Protein AF-0000000080622076 (afdb_homodimer)

InterPro domains:
  IPR003680 Flavodoxin-like fold [PF02525] (19-208)
  IPR023048 NADH:quinone oxidoreductase, FMN-dependent [MF_01216] (2-213)
  IPR029039 Flavoprotein-like superfamily [G3DSA:3.40.50.360] (1-215)
  IPR029039 Flavoprotein-like superfamily [SSF52218] (15-214)
  IPR050104 FMN-dependent NADH:quinone oxidoreductase, azoreductase type 1 [PTHR43741] (3-209)

Solvent-accessible surface area (backbone atoms only — not comparable to full-atom values): 22594 Å² total; per-residue (Å²): 128,56,29,35,32,38,34,39,46,42,55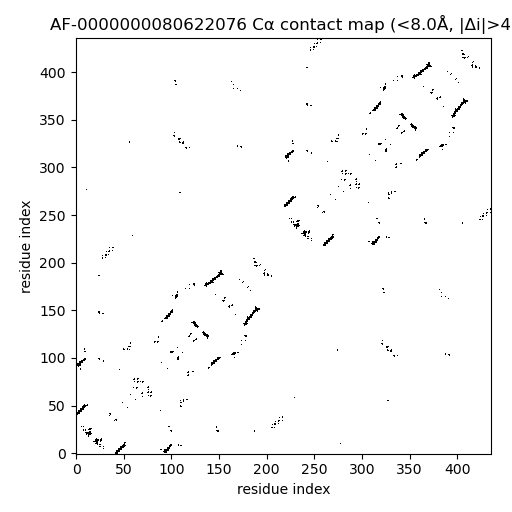,43,85,37,34,38,94,79,32,91,81,20,20,60,14,50,36,49,47,50,48,41,53,53,54,39,40,73,75,42,72,74,50,46,75,50,79,46,53,37,34,85,55,52,58,71,71,80,44,52,67,43,54,34,23,76,74,70,65,39,97,37,68,65,59,24,48,60,62,40,41,65,33,51,51,54,42,50,51,57,68,64,29,44,33,38,39,36,16,38,40,51,48,83,49,17,55,41,28,45,56,45,21,49,52,63,47,44,69,33,81,78,70,22,22,40,81,42,80,90,42,92,66,32,69,42,38,59,44,63,59,82,27,35,37,38,41,28,29,25,31,47,54,65,54,51,90,43,95,79,27,93,54,75,59,39,24,67,61,47,53,52,50,48,45,37,54,29,18,41,74,41,77,48,78,47,59,30,35,23,59,74,72,35,66,69,62,19,53,50,26,46,53,51,34,50,53,51,42,54,52,47,46,55,60,75,75,106,126,57,28,34,32,37,35,38,46,40,55,43,85,38,33,37,92,80,32,91,80,20,19,62,14,49,34,48,48,49,48,43,53,53,54,40,40,72,74,43,68,76,49,44,75,46,80,44,54,38,32,84,55,52,58,70,71,80,42,52,67,42,53,35,26,76,74,70,65,40,98,37,70,65,59,24,48,60,63,39,41,66,33,51,50,55,43,50,49,57,70,63,27,43,33,38,41,37,14,38,42,49,46,83,48,19,54,40,29,45,56,44,22,48,52,62,47,44,71,33,82,76,71,21,21,39,80,41,84,90,42,94,66,31,67,42,38,58,43,61,58,81,27,36,38,37,40,29,28,25,32,47,54,64,56,51,89,43,95,78,27,92,54,74,59,40,26,69,62,45,51,52,52,49,44,37,53,28,18,42,72,41,76,48,77,47,56,29,36,23,57,74,72,35,67,67,61,18,52,49,29,45,52,51,33,49,52,52,41,52,52,48,45,54,61,77,75,104

Sequence (436 aa):
MANILKIDTSLRTGISGTHPHGSLSRRLTELFIDQWNEIDSSVQVKHRDLGRNPPPYIDEEWIISEFGYAESEEKAQQRLQLSNEFIEELHWADIIVLGVPMYNFGTPAHLKAYIDHIVRMNKTYSFDLSKEQPYSGLLDHQKTMIILSARGGHDFDSADAPFPNHAEPAIKTAFNFIGIEKFHEIAIEYQEFGGELLAQSIQAAEQKTIALVQDLQHMANILKIDTSLRTGISGTHPHGSLSRRLTELFIDQWNEIDSSVQVKHRDLGRNPPPYIDEEWIISEFGYAESEEKAQQRLQLSNEFIEELHWADIIVLGVPMYNFGTPAHLKAYIDHIVRMNKTYSFDLSKEQPYSGLLDHQKTMIILSARGGHDFDSADAPFPNHAEPAIKTAFNFIGIEKFHEIAIEYQEFGGELLAQSIQAAEQKTIALVQDLQH

pLDDT: mean 94.96, std 4.87, range [77.88, 98.94]

Secondary structure (DSSP, 8-state):
--EEEEEE--S--SBBTTBTT-BHHHHHHHHHHHHHHHH-TT-EEEEEETTTSPPPPP-HHHHHHHTT-SS-HHHHHHHHHHHHHHHHHHHH-SEEEEEEE-BTTB--HHHHHHHHHH--BTTTEEE-TTSSS-EEE-S-TT-EEEEEEE-SSS-TTSTT-SS--BSHHHHHHHHHHTT--EEEEEEE--TTT-HHHHHHHHHHHHHHHHHHHHHHH-/--EEEEEE--S--SBBTTBTT-BHHHHHHHHHHHHHHHH-TT-EEEEEETTTSPPPPP-HHHHHHHTT-SS-HHHHHHHHHHHHHHHHHHHH-SEEEEEEE-BTTB--HHHHHHHHHH--BTTTEEE-TTSSS-EEE-S-TT-EEEEEEE-SSS-TTSTT-SS--BSHHHHHHHHHHTT--EEEEEEE--TTT-HHHHHHHHHHHHHHHHHHHHHHH-

Nearest PDB structures (foldseek):
  3r6w-assembly1_A-2  TM=9.318E-01  e=6.060E-23  Pseudomonas aeruginosa
  3lt5-assembly1_A-2  TM=9.277E-01  e=1.664E-22  Pseudomonas aeruginosa PAO1
  3keg-assembly1_B  TM=9.186E-01  e=1.423E-21  Pseudomonas aeruginosa PAO1
  8h4j-assembly4_F  TM=9.007E-01  e=1.303E-16  Klebsiella pneumoniae 30684/NJST258_2
  5jro-assembly1_A  TM=8.550E-01  e=1.846E-15  Yersinia pestis CO92

Structure (mmCIF, N/CA/C/O backbone):
data_AF-0000000080622076-model_v1
#
loop_
_entity.id
_entity.type
_entity.pdbx_description
1 polymer 'FMN-dependent NADH-azoreductase'
#
loop_
_atom_site.group_PDB
_atom_site.id
_atom_site.type_symbol
_atom_site.label_atom_id
_atom_site.label_alt_id
_atom_site.label_comp_id
_atom_site.label_asym_id
_atom_site.label_entity_id
_atom_site.label_seq_id
_atom_site.pdbx_PDB_ins_code
_atom_site.Cartn_x
_atom_site.Cartn_y
_atom_site.Cartn_z
_atom_site.occupancy
_atom_site.B_iso_or_equiv
_atom_site.auth_seq_id
_atom_site.auth_comp_id
_atom_site.auth_asym_id
_atom_site.auth_atom_id
_atom_site.pdbx_PDB_model_num
ATOM 1 N N . MET A 1 1 ? 0.173 -32.625 -15.953 1 84.56 1 MET A N 1
ATOM 2 C CA . MET A 1 1 ? -0.424 -32.406 -14.633 1 84.56 1 MET A CA 1
ATOM 3 C C . MET A 1 1 ? -0.222 -30.969 -14.18 1 84.56 1 MET A C 1
ATOM 5 O O . MET A 1 1 ? 0.881 -30.422 -14.281 1 84.56 1 MET A O 1
ATOM 9 N N . ALA A 1 2 ? -1.306 -30.344 -13.75 1 92.25 2 ALA A N 1
ATOM 10 C CA . ALA A 1 2 ? -1.218 -28.922 -13.398 1 92.25 2 ALA A CA 1
ATOM 11 C C . ALA A 1 2 ? -0.748 -28.75 -11.953 1 92.25 2 ALA A C 1
ATOM 13 O O . ALA A 1 2 ? -1.015 -29.594 -11.102 1 92.25 2 ALA A O 1
ATOM 14 N N . ASN A 1 3 ? 0.124 -27.828 -11.727 1 97.62 3 ASN A N 1
ATOM 15 C CA . ASN A 1 3 ? 0.533 -27.375 -10.406 1 97.62 3 ASN A CA 1
ATOM 16 C C . ASN A 1 3 ? -0.216 -26.109 -9.984 1 97.62 3 ASN A C 1
ATOM 18 O O . ASN A 1 3 ? -0.164 -25.094 -10.672 1 97.62 3 ASN A O 1
ATOM 22 N N . ILE A 1 4 ? -0.979 -26.219 -8.805 1 98.69 4 ILE A N 1
ATOM 23 C CA . ILE A 1 4 ? -1.766 -25.078 -8.328 1 98.69 4 ILE A CA 1
ATOM 24 C C . ILE A 1 4 ? -1.172 -24.547 -7.027 1 98.69 4 ILE A C 1
ATOM 26 O O . ILE A 1 4 ? -0.907 -25.312 -6.098 1 98.69 4 ILE A O 1
ATOM 30 N N . LEU A 1 5 ? -0.829 -23.312 -7.004 1 98.88 5 LEU A N 1
ATOM 31 C CA . LEU A 1 5 ? -0.515 -22.609 -5.77 1 98.88 5 LEU A CA 1
ATOM 32 C C . LEU A 1 5 ? -1.733 -21.844 -5.25 1 98.88 5 LEU A C 1
ATOM 34 O O . LEU A 1 5 ? -2.209 -20.922 -5.898 1 98.88 5 LEU A O 1
ATOM 38 N N . LYS A 1 6 ? -2.344 -22.375 -4.141 1 98.88 6 LYS A N 1
ATOM 39 C CA . LYS A 1 6 ? -3.445 -21.703 -3.457 1 98.88 6 LYS A CA 1
ATOM 40 C C . LYS A 1 6 ? -2.926 -20.75 -2.377 1 98.88 6 LYS A C 1
ATOM 42 O O . LYS A 1 6 ? -2.201 -21.172 -1.473 1 98.88 6 LYS A O 1
ATOM 47 N N . ILE A 1 7 ? -3.26 -19.453 -2.48 1 98.88 7 ILE A N 1
ATOM 48 C CA . ILE A 1 7 ? -2.848 -18.438 -1.511 1 98.88 7 ILE A CA 1
ATOM 49 C C . ILE A 1 7 ? -4.078 -17.828 -0.844 1 98.88 7 ILE A C 1
ATOM 51 O O . ILE A 1 7 ? -4.91 -17.203 -1.51 1 98.88 7 ILE A O 1
ATOM 55 N N . ASP A 1 8 ? -4.203 -18.016 0.478 1 98.62 8 ASP A N 1
ATOM 56 C CA . ASP A 1 8 ? -5.277 -17.406 1.254 1 98.62 8 ASP A CA 1
ATOM 57 C C . ASP A 1 8 ? -4.762 -16.219 2.062 1 98.62 8 ASP A C 1
ATOM 59 O O . ASP A 1 8 ? -3.678 -16.281 2.65 1 98.62 8 ASP A O 1
ATOM 63 N N . THR A 1 9 ? -5.602 -15.094 2.096 1 98.31 9 THR A N 1
ATOM 64 C CA . THR A 1 9 ? -5.105 -13.891 2.748 1 98.31 9 THR A CA 1
ATOM 65 C C . THR A 1 9 ? -6.121 -13.367 3.758 1 98.31 9 THR A C 1
ATOM 67 O O . THR A 1 9 ? -5.852 -12.398 4.473 1 98.31 9 THR A O 1
ATOM 70 N N . SER A 1 10 ? -7.273 -14.023 3.943 1 96.94 10 SER A N 1
ATOM 71 C CA . SER A 1 10 ? -8.273 -13.555 4.895 1 96.94 10 SER A CA 1
ATOM 72 C C . SER A 1 10 ? -7.797 -13.734 6.332 1 96.94 10 SER A C 1
ATOM 74 O O . SER A 1 10 ? -7.223 -14.766 6.676 1 96.94 10 SER A O 1
ATOM 76 N N . LEU A 1 11 ? -8.086 -12.758 7.203 1 94.44 11 LEU A N 1
ATOM 77 C CA . LEU A 1 11 ? -7.762 -12.828 8.625 1 94.44 11 LEU A CA 1
ATOM 78 C C . LEU A 1 11 ? -8.742 -13.734 9.359 1 94.44 11 LEU A C 1
ATOM 80 O O . LEU A 1 11 ? -8.492 -14.141 10.5 1 94.44 11 LEU A O 1
ATOM 84 N N . ARG A 1 12 ? -9.898 -13.914 8.703 1 90.31 12 ARG A N 1
ATOM 85 C CA . ARG A 1 12 ? -10.812 -14.938 9.195 1 90.31 12 ARG A CA 1
ATOM 86 C C . ARG A 1 12 ? -10.352 -16.328 8.773 1 90.31 12 ARG A C 1
ATOM 88 O O . ARG A 1 12 ? -10.156 -16.594 7.586 1 90.31 12 ARG A O 1
ATOM 95 N N . THR A 1 13 ? -10.07 -17.25 9.672 1 86.06 13 THR A N 1
ATOM 96 C CA . THR A 1 13 ? -9.398 -18.5 9.383 1 86.06 13 THR A CA 1
ATOM 97 C C . THR A 1 13 ? -10.398 -19.578 8.969 1 86.06 13 THR A C 1
ATOM 99 O O . THR A 1 13 ? -10.039 -20.562 8.312 1 86.06 13 THR A O 1
ATOM 102 N N . GLY A 1 14 ? -11.656 -19.422 9.297 1 91.06 14 GLY A N 1
ATOM 103 C CA . GLY A 1 14 ? -12.664 -20.391 8.914 1 91.06 14 GLY A CA 1
ATOM 104 C C . GLY A 1 14 ? -13.211 -20.156 7.512 1 91.06 14 GLY A C 1
ATOM 105 O O . GLY A 1 14 ? -12.836 -19.188 6.844 1 91.06 14 GLY A O 1
ATOM 106 N N . ILE A 1 15 ? -13.945 -21.109 7.062 1 96.06 15 ILE A N 1
ATOM 107 C CA . ILE A 1 15 ? -14.586 -21.047 5.758 1 96.06 15 ILE A CA 1
ATOM 108 C C . ILE A 1 15 ? -16.078 -20.719 5.926 1 96.06 15 ILE A C 1
ATOM 110 O O . ILE A 1 15 ? -16.781 -21.406 6.668 1 96.06 15 ILE A O 1
ATOM 114 N N . SER A 1 16 ? -16.531 -19.656 5.262 1 94.81 16 SER A N 1
ATOM 115 C CA . SER A 1 16 ? -17.953 -19.297 5.301 1 94.81 16 SER A CA 1
ATOM 116 C C . SER A 1 16 ? -18.828 -20.484 4.879 1 94.81 16 SER A C 1
ATOM 118 O O . SER A 1 16 ? -18.516 -21.188 3.916 1 94.81 16 SER A O 1
ATOM 120 N N . GLY A 1 17 ? -19.906 -20.656 5.559 1 91.12 17 GLY A N 1
ATOM 121 C CA . GLY A 1 17 ? -20.797 -21.766 5.305 1 91.12 17 GLY A CA 1
ATOM 122 C C . GLY A 1 17 ? -20.469 -23 6.129 1 91.12 17 GLY A C 1
ATOM 123 O O . GLY A 1 17 ? -21.328 -23.859 6.348 1 91.12 17 GLY A O 1
ATOM 124 N N . THR A 1 18 ? -19.25 -23.125 6.629 1 92.44 18 THR A N 1
ATOM 125 C CA . THR A 1 18 ? -18.844 -24.281 7.422 1 92.44 18 THR A CA 1
ATOM 126 C C . THR A 1 18 ? -18.438 -23.859 8.836 1 92.44 18 THR A C 1
ATOM 128 O O . THR A 1 18 ? -18.562 -24.641 9.781 1 92.44 18 THR A O 1
ATOM 131 N N . HIS A 1 19 ? -17.922 -22.641 9 1 89.94 19 HIS A N 1
ATOM 132 C CA . HIS A 1 19 ? -17.531 -22.078 10.281 1 89.94 19 HIS A CA 1
ATOM 133 C C . HIS A 1 19 ? -18.281 -20.781 10.57 1 89.94 19 HIS A C 1
ATOM 135 O O . HIS A 1 19 ? -18.531 -19.984 9.656 1 89.94 19 HIS A O 1
ATOM 141 N N . PRO A 1 20 ? -18.672 -20.594 11.82 1 84.69 20 PRO A N 1
ATOM 142 C CA . PRO A 1 20 ? -19.234 -19.281 12.164 1 84.69 20 PRO A CA 1
ATOM 143 C C . PRO A 1 20 ? -18.266 -18.125 11.859 1 84.69 20 PRO A C 1
ATOM 145 O O . PRO A 1 20 ? -17.078 -18.203 12.211 1 84.69 20 PRO A O 1
ATOM 148 N N . HIS A 1 21 ? -18.672 -17.188 11.094 1 84.19 21 HIS A N 1
ATOM 149 C CA . HIS A 1 21 ? -17.891 -16 10.742 1 84.19 21 HIS A CA 1
ATOM 150 C C . HIS A 1 21 ? -16.719 -16.359 9.852 1 84.19 21 HIS A C 1
ATOM 152 O O . HIS A 1 21 ? -15.664 -15.711 9.906 1 84.19 21 HIS A O 1
ATOM 158 N N . GLY A 1 22 ? -16.922 -17.469 9.172 1 92.12 22 GLY A N 1
ATOM 159 C CA . GLY A 1 22 ? -15.867 -17.891 8.258 1 92.12 22 GLY A CA 1
ATOM 160 C C . GLY A 1 22 ? -15.695 -16.953 7.078 1 92.12 22 GLY A C 1
ATOM 161 O O . GLY A 1 22 ? -16.562 -16.109 6.812 1 92.12 22 GLY A O 1
ATOM 162 N N . SER A 1 23 ? -14.586 -17.109 6.414 1 96.38 23 SER A N 1
ATOM 163 C CA . SER A 1 23 ? -14.164 -16.25 5.32 1 96.38 23 SER A CA 1
ATOM 164 C C . SER A 1 23 ? -14.867 -16.609 4.02 1 96.38 23 SER A C 1
ATOM 166 O O . SER A 1 23 ? -14.891 -17.781 3.631 1 96.38 23 SER A O 1
ATOM 168 N N . LEU A 1 24 ? -15.43 -15.57 3.34 1 98.31 24 LEU A N 1
ATOM 169 C CA . LEU A 1 24 ? -16.078 -15.742 2.047 1 98.31 24 LEU A CA 1
ATOM 170 C C . LEU A 1 24 ? -15.055 -16 0.95 1 98.31 24 LEU A C 1
ATOM 172 O O . LEU A 1 24 ? -15.305 -16.781 0.032 1 98.31 24 LEU A O 1
ATOM 176 N N . SER A 1 25 ? -13.852 -15.367 1.017 1 98.56 25 SER A N 1
ATOM 177 C CA . SER A 1 25 ? -12.828 -15.625 0.008 1 98.56 25 SER A CA 1
ATOM 178 C C . SER A 1 25 ? -12.273 -17.031 0.132 1 98.56 25 SER A C 1
ATOM 180 O O . SER A 1 25 ? -12.016 -17.703 -0.875 1 98.56 25 SER A O 1
ATOM 182 N N . ARG A 1 26 ? -12.094 -17.562 1.335 1 98.38 26 ARG A N 1
ATOM 183 C CA . ARG A 1 26 ? -11.641 -18.938 1.54 1 98.38 26 ARG A CA 1
ATOM 184 C C . ARG A 1 26 ? -12.68 -19.938 1.027 1 98.38 26 ARG A C 1
ATOM 186 O O . ARG A 1 26 ? -12.328 -21.016 0.54 1 98.38 26 ARG A O 1
ATOM 193 N N . ARG A 1 27 ? -13.977 -19.562 1.152 1 98.56 27 ARG A N 1
ATOM 194 C CA . ARG A 1 27 ? -15.047 -20.391 0.599 1 98.56 27 ARG A CA 1
ATOM 195 C C . ARG A 1 27 ? -14.844 -20.625 -0.895 1 98.56 27 ARG A C 1
ATOM 197 O O . ARG A 1 27 ? -14.977 -21.75 -1.375 1 98.56 27 ARG A O 1
ATOM 204 N N . LEU A 1 28 ? -14.469 -19.562 -1.593 1 98.88 28 LEU A N 1
ATOM 205 C CA . LEU A 1 28 ? -14.305 -19.672 -3.039 1 98.88 28 LEU A CA 1
ATOM 206 C C . LEU A 1 28 ? -13.023 -20.422 -3.389 1 98.88 28 LEU A C 1
ATOM 208 O O . LEU A 1 28 ? -13.008 -21.219 -4.332 1 98.88 28 LEU A O 1
ATOM 212 N N . THR A 1 29 ? -11.875 -20.172 -2.648 1 98.81 29 THR A N 1
ATOM 213 C CA . THR A 1 29 ? -10.648 -20.891 -2.977 1 98.81 29 THR A CA 1
ATOM 214 C C . THR A 1 29 ? -10.789 -22.375 -2.697 1 98.81 29 THR A C 1
ATOM 216 O O . THR A 1 29 ? -10.289 -23.203 -3.463 1 98.81 29 THR A O 1
ATOM 219 N N . GLU A 1 30 ? -11.492 -22.719 -1.64 1 98.44 30 GLU A N 1
ATOM 220 C CA . GLU A 1 30 ? -11.75 -24.125 -1.351 1 98.44 30 GLU A CA 1
ATOM 221 C C . GLU A 1 30 ? -12.609 -24.766 -2.439 1 98.44 30 GLU A C 1
ATOM 223 O O . GLU A 1 30 ? -12.32 -25.875 -2.891 1 98.44 30 GLU A O 1
ATOM 228 N N . LEU A 1 31 ? -13.625 -24.062 -2.809 1 98.62 31 LEU A N 1
ATOM 229 C CA . LEU A 1 31 ? -14.5 -24.562 -3.867 1 98.62 31 LEU A CA 1
ATOM 230 C C . LEU A 1 31 ? -13.711 -24.797 -5.152 1 98.62 31 LEU A C 1
ATOM 232 O O . LEU A 1 31 ? -13.906 -25.797 -5.832 1 98.62 31 LEU A O 1
ATOM 236 N N . PHE A 1 32 ? -12.844 -23.828 -5.531 1 98.88 32 PHE A N 1
ATOM 237 C CA . PHE A 1 32 ? -12.023 -23.953 -6.734 1 98.88 32 PHE A CA 1
ATOM 238 C C . PHE A 1 32 ? -11.203 -25.234 -6.703 1 98.88 32 PHE A C 1
ATOM 240 O O . PHE A 1 32 ? -11.211 -26 -7.672 1 98.88 32 PHE A O 1
ATOM 247 N N . ILE A 1 33 ? -10.477 -25.469 -5.602 1 98.5 33 ILE A N 1
ATOM 248 C CA . ILE A 1 33 ? -9.609 -26.641 -5.477 1 98.5 33 ILE A CA 1
ATOM 249 C C . ILE A 1 33 ? -10.461 -27.906 -5.504 1 98.5 33 ILE A C 1
ATOM 251 O O . ILE A 1 33 ? -10.117 -28.875 -6.195 1 98.5 33 ILE A O 1
ATOM 255 N N . ASP A 1 34 ? -11.57 -27.906 -4.746 1 97.94 34 ASP A N 1
ATOM 256 C CA . ASP A 1 34 ? -12.445 -29.078 -4.707 1 97.94 34 ASP A CA 1
ATOM 257 C C . ASP A 1 34 ? -12.969 -29.406 -6.098 1 97.94 34 ASP A C 1
ATOM 259 O O . ASP A 1 34 ? -12.953 -30.578 -6.512 1 97.94 34 ASP A O 1
ATOM 263 N N . GLN A 1 35 ? -13.445 -28.406 -6.773 1 97.75 35 GLN A N 1
ATOM 264 C CA . GLN A 1 35 ? -13.984 -28.609 -8.117 1 97.75 35 GLN A CA 1
ATOM 265 C C . GLN A 1 35 ? -12.898 -29.109 -9.07 1 97.75 35 GLN A C 1
ATOM 267 O O . GLN A 1 35 ? -13.148 -29.969 -9.906 1 97.75 35 GLN A O 1
ATOM 272 N N . TRP A 1 36 ? -11.695 -28.5 -8.984 1 97.81 36 TRP A N 1
ATOM 273 C CA . TRP A 1 36 ? -10.594 -28.953 -9.82 1 97.81 36 TRP A CA 1
ATOM 274 C C . TRP A 1 36 ? -10.312 -30.438 -9.586 1 97.81 36 TRP A C 1
ATOM 276 O O . TRP A 1 36 ? -10.156 -31.203 -10.531 1 97.81 36 TRP A O 1
ATOM 286 N N . ASN A 1 37 ? -10.219 -30.812 -8.32 1 96.25 37 ASN A N 1
ATOM 287 C CA . ASN A 1 37 ? -9.906 -32.188 -7.922 1 96.25 37 ASN A CA 1
ATOM 288 C C . ASN A 1 37 ? -10.961 -33.156 -8.422 1 96.25 37 ASN A C 1
ATOM 290 O O . ASN A 1 37 ? -10.648 -34.312 -8.711 1 96.25 37 ASN A O 1
ATOM 294 N N . GLU A 1 38 ? -12.125 -32.719 -8.5 1 95 38 GLU A N 1
ATOM 295 C CA . GLU A 1 38 ? -13.203 -33.562 -9 1 95 38 GLU A CA 1
ATOM 296 C C . GLU A 1 38 ? -12.977 -33.938 -10.461 1 95 38 GLU A C 1
ATOM 298 O O . GLU A 1 38 ? -13.352 -35.031 -10.898 1 95 38 GLU A O 1
ATOM 303 N N . ILE A 1 39 ? -12.375 -33.125 -11.148 1 91.69 39 ILE A N 1
ATOM 304 C CA . ILE A 1 39 ? -12.164 -33.312 -12.578 1 91.69 39 ILE A CA 1
ATOM 305 C C . ILE A 1 39 ? -10.797 -33.969 -12.812 1 91.69 39 ILE A C 1
ATOM 307 O O . ILE A 1 39 ? -10.664 -34.875 -13.617 1 91.69 39 ILE A O 1
ATOM 311 N N . ASP A 1 40 ? -9.812 -33.5 -12.148 1 93.94 40 ASP A N 1
ATOM 312 C CA . ASP A 1 40 ? -8.438 -34 -12.242 1 93.94 40 ASP A CA 1
ATOM 313 C C . ASP A 1 40 ? -7.832 -34.188 -10.852 1 93.94 40 ASP A C 1
ATOM 315 O O . ASP A 1 40 ? -7.281 -33.25 -10.273 1 93.94 40 ASP A O 1
ATOM 319 N N . SER A 1 41 ? -7.719 -35.344 -10.445 1 92.06 41 SER A N 1
ATOM 320 C CA . SER A 1 41 ? -7.258 -35.656 -9.094 1 92.06 41 SER A CA 1
ATOM 321 C C . SER A 1 41 ? -5.734 -35.719 -9.031 1 92.06 41 SER A C 1
ATOM 323 O O . SER A 1 41 ? -5.156 -35.844 -7.953 1 92.06 41 SER A O 1
ATOM 325 N N . SER A 1 42 ? -5.121 -35.625 -10.141 1 94.06 42 SER A N 1
ATOM 326 C CA . SER A 1 42 ? -3.666 -35.75 -10.148 1 94.06 42 SER A CA 1
ATOM 327 C C . SER A 1 42 ? -3.006 -34.375 -9.914 1 94.06 42 SER A C 1
ATOM 329 O O . SER A 1 42 ? -1.78 -34.312 -9.805 1 94.06 42 SER A O 1
ATOM 331 N N . VAL A 1 43 ? -3.82 -33.375 -9.773 1 94.81 43 VAL A N 1
ATOM 332 C CA . VAL A 1 43 ? -3.318 -32 -9.586 1 94.81 43 VAL A CA 1
ATOM 333 C C . VAL A 1 43 ? -2.498 -31.938 -8.297 1 94.81 43 VAL A C 1
ATOM 335 O O . VAL A 1 43 ? -2.846 -32.562 -7.297 1 94.81 43 VAL A O 1
ATOM 338 N N . GLN A 1 44 ? -1.329 -31.312 -8.344 1 97.25 44 GLN A N 1
ATOM 339 C CA . GLN A 1 44 ? -0.559 -30.969 -7.152 1 97.25 44 GLN A CA 1
ATOM 340 C C . GLN A 1 44 ? -0.896 -29.562 -6.656 1 97.25 44 GLN A C 1
ATOM 342 O O . GLN A 1 44 ? -0.888 -28.609 -7.434 1 97.25 44 GLN A O 1
ATOM 347 N N . VAL A 1 45 ? -1.254 -29.516 -5.336 1 98.25 45 VAL A N 1
ATOM 348 C CA . VAL A 1 45 ? -1.647 -28.234 -4.762 1 98.25 45 VAL A CA 1
ATOM 349 C C . VAL A 1 45 ? -0.709 -27.875 -3.615 1 98.25 45 VAL A C 1
ATOM 351 O O . VAL A 1 45 ? -0.499 -28.672 -2.701 1 98.25 45 VAL A O 1
ATOM 354 N N . LYS A 1 46 ? 0.01 -26.766 -3.703 1 98.56 46 LYS A N 1
ATOM 355 C CA . LYS A 1 46 ? 0.665 -26.109 -2.57 1 98.56 46 LYS A CA 1
ATOM 356 C C . LYS A 1 46 ? -0.212 -25.016 -1.983 1 98.56 46 LYS A C 1
ATOM 358 O O . LYS A 1 46 ? -0.858 -24.266 -2.723 1 98.56 46 LYS A O 1
ATOM 363 N N . HIS A 1 47 ? -0.282 -24.953 -0.649 1 98.38 47 HIS A N 1
ATOM 364 C CA . HIS A 1 47 ? -1.098 -23.969 0.038 1 98.38 47 HIS A CA 1
ATOM 365 C C . HIS A 1 47 ? -0.229 -23 0.834 1 98.38 47 HIS A C 1
ATOM 367 O O . HIS A 1 47 ? 0.609 -23.422 1.633 1 98.38 47 HIS A O 1
ATOM 373 N N . ARG A 1 48 ? -0.312 -21.734 0.536 1 98.5 48 ARG A N 1
ATOM 374 C CA . ARG A 1 48 ? 0.284 -20.641 1.287 1 98.5 48 ARG A CA 1
ATOM 375 C C . ARG A 1 48 ? -0.79 -19.797 1.969 1 98.5 48 ARG A C 1
ATOM 377 O O . ARG A 1 48 ? -1.604 -19.156 1.298 1 98.5 48 ARG A O 1
ATOM 384 N N . ASP A 1 49 ? -0.871 -19.844 3.35 1 98.19 49 ASP A N 1
ATOM 385 C CA . ASP A 1 49 ? -1.847 -19.062 4.102 1 98.19 49 ASP A CA 1
ATOM 386 C C . ASP A 1 49 ? -1.208 -17.812 4.691 1 98.19 49 ASP A C 1
ATOM 388 O O . ASP A 1 49 ? -0.663 -17.844 5.797 1 98.19 49 ASP A O 1
ATOM 392 N N . LEU A 1 50 ? -1.368 -16.656 4.02 1 98.19 50 LEU A N 1
ATOM 393 C CA . LEU A 1 50 ? -0.763 -15.398 4.453 1 98.19 50 LEU A CA 1
ATOM 394 C C . LEU A 1 50 ? -1.584 -14.758 5.566 1 98.19 50 LEU A C 1
ATOM 396 O O . LEU A 1 50 ? -1.084 -13.898 6.297 1 98.19 50 LEU A O 1
ATOM 400 N N . GLY A 1 51 ? -2.891 -15.055 5.664 1 96.5 51 GLY A N 1
ATOM 401 C CA . GLY A 1 51 ? -3.707 -14.547 6.754 1 96.5 51 GLY A CA 1
ATOM 402 C C . GLY A 1 51 ? -3.309 -15.102 8.109 1 96.5 51 GLY A C 1
ATOM 403 O O . GLY A 1 51 ? -3.242 -14.359 9.094 1 96.5 51 GLY A O 1
ATOM 404 N N . ARG A 1 52 ? -3.018 -16.359 8.156 1 95 52 ARG A N 1
ATOM 405 C CA . ARG A 1 52 ? -2.65 -17.047 9.391 1 95 52 ARG A CA 1
ATOM 406 C C . ARG A 1 52 ? -1.169 -16.859 9.703 1 95 52 ARG A C 1
ATOM 408 O O . ARG A 1 52 ? -0.77 -16.844 10.867 1 95 52 ARG A O 1
ATOM 415 N N . ASN A 1 53 ? -0.36 -16.828 8.68 1 96.94 53 ASN A N 1
ATOM 416 C CA . ASN A 1 53 ? 1.084 -16.656 8.789 1 96.94 53 ASN A CA 1
ATOM 417 C C . ASN A 1 53 ? 1.584 -15.5 7.938 1 96.94 53 ASN A C 1
ATOM 419 O O . ASN A 1 53 ? 2.219 -15.719 6.902 1 96.94 53 ASN A O 1
ATOM 423 N N . PRO A 1 54 ? 1.327 -14.281 8.367 1 97.88 54 PRO A N 1
ATOM 424 C CA . PRO A 1 54 ? 1.736 -13.125 7.57 1 97.88 54 PRO A CA 1
ATOM 425 C C . PRO A 1 54 ? 3.254 -12.992 7.465 1 97.88 54 PRO A C 1
ATOM 427 O O . PRO A 1 54 ? 3.973 -13.281 8.422 1 97.88 54 PRO A O 1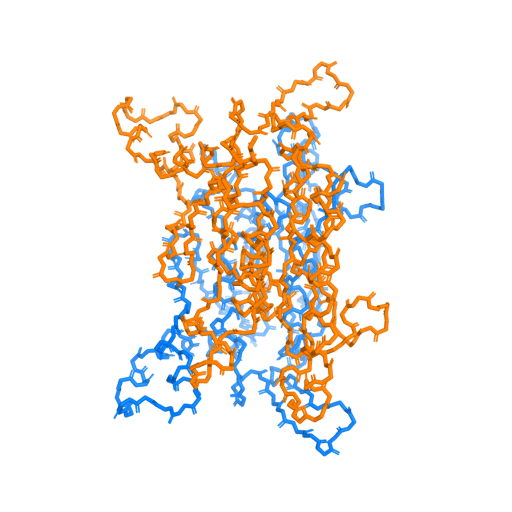
ATOM 430 N N . PRO A 1 55 ? 3.76 -12.688 6.266 1 98.25 55 PRO A N 1
ATOM 431 C CA . PRO A 1 55 ? 5.199 -12.43 6.156 1 98.25 55 PRO A CA 1
ATOM 432 C C . PRO A 1 55 ? 5.621 -11.148 6.879 1 98.25 55 PRO A C 1
ATOM 434 O O . PRO A 1 55 ? 4.801 -10.25 7.078 1 98.25 55 PRO A O 1
ATOM 437 N N . PRO A 1 56 ? 6.922 -11.133 7.328 1 97.06 56 PRO A N 1
ATOM 438 C CA . PRO A 1 56 ? 7.41 -9.852 7.848 1 97.06 56 PRO A CA 1
ATOM 439 C C . PRO A 1 56 ? 7.457 -8.758 6.781 1 97.06 56 PRO A C 1
ATOM 441 O O . PRO A 1 56 ? 7.547 -9.062 5.59 1 97.06 56 PRO A O 1
ATOM 444 N N . TYR A 1 57 ? 7.293 -7.523 7.188 1 97.5 57 TYR A N 1
ATOM 445 C CA . TYR A 1 57 ? 7.605 -6.434 6.27 1 97.5 57 TYR A CA 1
ATOM 446 C C . TYR A 1 57 ? 9.031 -6.555 5.746 1 97.5 57 TYR A C 1
ATOM 448 O O . TYR A 1 57 ? 9.922 -7.02 6.461 1 97.5 57 TYR A O 1
ATOM 456 N N . ILE A 1 58 ? 9.227 -6.16 4.492 1 94.69 58 ILE A N 1
ATOM 457 C CA . ILE A 1 58 ? 10.609 -5.898 4.117 1 94.69 58 ILE A CA 1
ATOM 458 C C . ILE A 1 58 ? 11.141 -4.703 4.906 1 94.69 58 ILE A C 1
ATOM 460 O O . ILE A 1 58 ? 10.359 -3.873 5.383 1 94.69 58 ILE A O 1
ATOM 464 N N . ASP A 1 59 ? 12.422 -4.672 5.16 1 91.69 59 ASP A N 1
ATOM 465 C CA . ASP A 1 59 ? 13.062 -3.574 5.875 1 91.69 59 ASP A CA 1
ATOM 466 C C . ASP A 1 59 ? 14.391 -3.195 5.223 1 91.69 59 ASP A C 1
ATOM 468 O O . ASP A 1 59 ? 14.719 -3.693 4.145 1 91.69 59 ASP A O 1
ATOM 472 N N . GLU A 1 60 ? 15.008 -2.225 5.797 1 86.44 60 GLU A N 1
ATOM 473 C CA . GLU A 1 60 ? 16.234 -1.718 5.207 1 86.44 60 GLU A CA 1
ATOM 474 C C . GLU A 1 60 ? 17.25 -2.838 5.004 1 86.44 60 GLU A C 1
ATOM 476 O O . GLU A 1 60 ? 17.922 -2.895 3.973 1 86.44 60 GLU A O 1
ATOM 481 N N . GLU A 1 61 ? 17.406 -3.766 5.93 1 86.25 61 GLU A N 1
ATOM 482 C CA . GLU A 1 61 ? 18.344 -4.883 5.82 1 86.25 61 GLU A CA 1
ATOM 483 C C . GLU A 1 61 ? 17.969 -5.812 4.672 1 86.25 61 GLU A C 1
ATOM 485 O O . GLU A 1 61 ? 18.844 -6.379 4.008 1 86.25 61 GLU A O 1
ATOM 490 N N . TRP A 1 62 ? 16.656 -6.023 4.555 1 91.19 62 TRP A N 1
ATOM 491 C CA . TRP A 1 62 ? 16.172 -6.801 3.422 1 91.19 62 TRP A CA 1
ATOM 492 C C . TRP A 1 62 ? 16.578 -6.164 2.1 1 91.19 62 TRP A C 1
ATOM 494 O O . TRP A 1 62 ? 17.078 -6.852 1.203 1 91.19 62 TRP A O 1
ATOM 504 N N . ILE A 1 63 ? 16.438 -4.859 1.932 1 85.69 63 ILE A N 1
ATOM 505 C CA . ILE A 1 63 ? 16.781 -4.121 0.716 1 85.69 63 ILE A CA 1
ATOM 506 C C . ILE A 1 63 ? 18.281 -4.207 0.457 1 85.69 63 ILE A C 1
ATOM 508 O O . ILE A 1 63 ? 18.703 -4.477 -0.667 1 85.69 63 ILE A O 1
ATOM 512 N N . ILE A 1 64 ? 19.047 -4.066 1.526 1 83.75 64 ILE A N 1
ATOM 513 C CA . ILE A 1 64 ? 20.5 -4.152 1.43 1 83.75 64 ILE A CA 1
ATOM 514 C C . ILE A 1 64 ? 20.906 -5.543 0.938 1 83.75 64 ILE A C 1
ATOM 516 O O . ILE A 1 64 ? 21.797 -5.676 0.101 1 83.75 64 ILE A O 1
ATOM 520 N N . SER A 1 65 ? 20.266 -6.535 1.449 1 85.94 65 SER A N 1
ATOM 521 C CA . SER A 1 65 ? 20.547 -7.91 1.06 1 85.94 65 SER A CA 1
ATOM 522 C C . SER A 1 65 ? 20.172 -8.164 -0.395 1 85.94 65 SER A C 1
ATOM 524 O O . SER A 1 65 ? 20.906 -8.82 -1.132 1 85.94 65 SER A O 1
ATOM 526 N N . GLU A 1 66 ? 19.078 -7.719 -0.808 1 86.5 66 GLU A N 1
ATOM 527 C CA . GLU A 1 66 ? 18.578 -7.91 -2.166 1 86.5 66 GLU A CA 1
ATOM 528 C C . GLU A 1 66 ? 19.516 -7.273 -3.193 1 86.5 66 GLU A C 1
ATOM 530 O O . GLU A 1 66 ? 19.688 -7.805 -4.293 1 86.5 66 GLU A O 1
ATOM 535 N N . PHE A 1 67 ? 20.156 -6.156 -2.832 1 80.25 67 PHE A N 1
ATOM 536 C CA . PHE A 1 67 ? 20.984 -5.426 -3.793 1 80.25 67 PHE A CA 1
ATOM 537 C C . PHE A 1 67 ? 22.453 -5.777 -3.633 1 80.25 67 PHE A C 1
ATOM 539 O O . PHE A 1 67 ? 23.312 -5.156 -4.25 1 80.25 67 PHE A O 1
ATOM 546 N N . GLY A 1 68 ? 22.719 -6.793 -2.764 1 77.88 68 GLY A N 1
ATOM 547 C CA . GLY A 1 68 ? 24.047 -7.371 -2.711 1 77.88 68 GLY A CA 1
ATOM 548 C C . GLY A 1 68 ? 24.984 -6.625 -1.785 1 77.88 68 GLY A C 1
ATOM 549 O O . GLY A 1 68 ? 26.219 -6.711 -1.93 1 77.88 68 GLY A O 1
ATOM 550 N N . TYR A 1 69 ? 24.453 -5.824 -0.809 1 78.69 69 TYR A N 1
ATOM 551 C CA . TYR A 1 69 ? 25.297 -5.012 0.061 1 78.69 69 TYR A CA 1
ATOM 552 C C . TYR A 1 69 ? 25.266 -5.543 1.49 1 78.69 69 TYR A C 1
ATOM 554 O O . TYR A 1 69 ? 25.625 -4.824 2.43 1 78.69 69 TYR A O 1
ATOM 562 N N . ALA A 1 70 ? 24.844 -6.805 1.671 1 84.44 70 ALA A N 1
ATOM 563 C CA . ALA A 1 70 ? 24.797 -7.398 3.004 1 84.44 70 ALA A CA 1
ATOM 564 C C . ALA A 1 70 ? 26.188 -7.648 3.555 1 84.44 70 ALA A C 1
ATOM 566 O O . ALA A 1 70 ? 27.156 -7.734 2.793 1 84.44 70 ALA A O 1
ATOM 567 N N . GLU A 1 71 ? 26.25 -7.668 4.844 1 84.69 71 GLU A N 1
ATOM 568 C CA . GLU A 1 71 ? 27.531 -7.879 5.531 1 84.69 71 GLU A CA 1
ATOM 569 C C . GLU A 1 71 ? 28.172 -9.195 5.098 1 84.69 71 GLU A C 1
ATOM 571 O O . GLU A 1 71 ? 29.406 -9.305 5.07 1 84.69 71 GLU A O 1
ATOM 576 N N . SER A 1 72 ? 27.391 -10.211 4.793 1 87.5 72 SER A N 1
ATOM 577 C CA . SER A 1 72 ? 27.859 -11.508 4.328 1 87.5 72 SER A CA 1
ATOM 578 C C . SER A 1 72 ? 26.797 -12.203 3.469 1 87.5 72 SER A C 1
ATOM 580 O O . SER A 1 72 ? 25.625 -11.859 3.529 1 87.5 72 SER A O 1
ATOM 582 N N . GLU A 1 73 ? 27.312 -13.062 2.805 1 86.88 73 GLU A N 1
ATOM 583 C CA . GLU A 1 73 ? 26.406 -13.867 1.98 1 86.88 73 GLU A CA 1
ATOM 584 C C . GLU A 1 73 ? 25.422 -14.641 2.84 1 86.88 73 GLU A C 1
ATOM 586 O O . GLU A 1 73 ? 24.25 -14.805 2.463 1 86.88 73 GLU A O 1
ATOM 591 N N . GLU A 1 74 ? 25.906 -15.094 3.852 1 89.25 74 GLU A N 1
ATOM 592 C CA . GLU A 1 74 ? 25.062 -15.867 4.758 1 89.25 74 GLU A CA 1
ATOM 593 C C . GLU A 1 74 ? 23.906 -15.023 5.293 1 89.25 74 GLU A C 1
ATOM 595 O O . GLU A 1 74 ? 22.766 -15.484 5.336 1 89.25 74 GLU A O 1
ATOM 600 N N . LYS A 1 75 ? 24.266 -13.836 5.723 1 88.31 75 LYS A N 1
ATOM 601 C CA . LYS A 1 75 ? 23.234 -12.938 6.227 1 88.31 75 LYS A CA 1
ATOM 602 C C . LYS A 1 75 ? 22.234 -12.578 5.133 1 88.31 75 LYS A C 1
ATOM 604 O O . LYS A 1 75 ? 21.031 -12.508 5.387 1 88.31 75 LYS A O 1
ATOM 609 N N . ALA A 1 76 ? 22.703 -12.344 3.896 1 90.06 76 ALA A N 1
ATOM 610 C CA . ALA A 1 76 ? 21.828 -12.047 2.768 1 90.06 76 ALA A CA 1
ATOM 611 C C . ALA A 1 76 ? 20.891 -13.203 2.482 1 90.06 76 ALA A C 1
ATOM 613 O O . ALA A 1 76 ? 19.688 -13 2.285 1 90.06 76 ALA A O 1
ATOM 614 N N . GLN A 1 77 ? 21.469 -14.422 2.521 1 90.06 77 GLN A N 1
ATOM 615 C CA . GLN A 1 77 ? 20.672 -15.609 2.254 1 90.06 77 GLN A CA 1
ATOM 616 C C . GLN A 1 77 ? 19.594 -15.797 3.314 1 90.06 77 GLN A C 1
ATOM 618 O O . GLN A 1 77 ? 18.469 -16.172 2.994 1 90.06 77 GLN A O 1
ATOM 623 N N . GLN A 1 78 ? 19.953 -15.547 4.434 1 91.62 78 GLN A N 1
ATOM 624 C CA . GLN A 1 78 ? 19 -15.68 5.527 1 91.62 78 GLN A CA 1
ATOM 625 C C . GLN A 1 78 ? 17.875 -14.664 5.391 1 91.62 78 GLN A C 1
ATOM 627 O O . GLN A 1 78 ? 16.703 -15.008 5.562 1 91.62 78 GLN A O 1
ATOM 632 N N . ARG A 1 79 ? 18.219 -13.461 5.086 1 91.25 79 ARG A N 1
ATOM 633 C CA . ARG A 1 79 ? 17.234 -12.391 4.969 1 91.25 79 ARG A CA 1
ATOM 634 C C . ARG A 1 79 ? 16.312 -12.625 3.777 1 91.25 79 ARG A C 1
ATOM 636 O O . ARG A 1 79 ? 15.141 -12.25 3.814 1 91.25 79 ARG A O 1
ATOM 643 N N . LEU A 1 80 ? 16.828 -13.258 2.756 1 94.56 80 LEU A N 1
ATOM 644 C CA . LEU A 1 80 ? 16.078 -13.391 1.511 1 94.56 80 LEU A CA 1
ATOM 645 C C . LEU A 1 80 ? 15.453 -14.773 1.4 1 94.56 80 LEU A C 1
ATOM 647 O O . LEU A 1 80 ? 14.789 -15.078 0.41 1 94.56 80 LEU A O 1
ATOM 651 N N . GLN A 1 81 ? 15.625 -15.648 2.441 1 96.69 81 GLN A N 1
ATOM 652 C CA . GLN A 1 81 ? 15.195 -17.031 2.387 1 96.69 81 GLN A CA 1
ATOM 653 C C . GLN A 1 81 ? 13.695 -17.141 2.111 1 96.69 81 GLN A C 1
ATOM 655 O O . GLN A 1 81 ? 13.266 -17.859 1.216 1 96.69 81 GLN A O 1
ATOM 660 N N . LEU A 1 82 ? 12.906 -16.391 2.926 1 97.44 82 LEU A N 1
ATOM 661 C CA . LEU A 1 82 ? 11.461 -16.438 2.762 1 97.44 82 LEU A CA 1
ATOM 662 C C . LEU A 1 82 ? 11.055 -15.906 1.389 1 97.44 82 LEU A C 1
ATOM 664 O O . LEU A 1 82 ? 10.172 -16.469 0.739 1 97.44 82 LEU A O 1
ATOM 668 N N . SER A 1 83 ? 11.672 -14.812 0.954 1 97.69 83 SER A N 1
ATOM 669 C CA . SER A 1 83 ? 11.445 -14.273 -0.383 1 97.69 83 SER A CA 1
ATOM 670 C C . SER A 1 83 ? 11.742 -15.312 -1.456 1 97.69 83 SER A C 1
ATOM 672 O O . SER A 1 83 ? 10.961 -15.5 -2.387 1 97.69 83 SER A O 1
ATOM 674 N N . ASN A 1 84 ? 12.891 -16.031 -1.369 1 97.69 84 ASN A N 1
ATOM 675 C CA . ASN A 1 84 ? 13.242 -17.094 -2.301 1 97.69 84 ASN A CA 1
ATOM 676 C C . ASN A 1 84 ? 12.195 -18.203 -2.305 1 97.69 84 ASN A C 1
ATOM 678 O O . ASN A 1 84 ? 11.844 -18.734 -3.363 1 97.69 84 ASN A O 1
ATOM 682 N N . GLU A 1 85 ? 11.75 -18.562 -1.115 1 98.5 85 GLU A N 1
ATOM 683 C CA . GLU A 1 85 ? 10.711 -19.578 -1.004 1 98.5 85 GLU A CA 1
ATOM 684 C C . GLU A 1 85 ? 9.438 -19.156 -1.74 1 98.5 85 GLU A C 1
ATOM 686 O O . GLU A 1 85 ? 8.859 -19.938 -2.484 1 98.5 85 GLU A O 1
ATOM 691 N N . PHE A 1 86 ? 8.953 -17.922 -1.494 1 98.81 86 PHE A N 1
ATOM 692 C CA . PHE A 1 86 ? 7.781 -17.391 -2.186 1 98.81 86 PHE A CA 1
ATOM 693 C C . PHE A 1 86 ? 7.965 -17.469 -3.697 1 98.81 86 PHE A C 1
ATOM 695 O O . PHE A 1 86 ? 7.07 -17.922 -4.414 1 98.81 86 PHE A O 1
ATOM 702 N N . ILE A 1 87 ? 9.117 -17.047 -4.195 1 98.56 87 ILE A N 1
ATOM 703 C CA . ILE A 1 87 ? 9.398 -16.969 -5.625 1 98.56 87 ILE A CA 1
ATOM 704 C C . ILE A 1 87 ? 9.461 -18.375 -6.219 1 98.56 87 ILE A C 1
ATOM 706 O O . ILE A 1 87 ? 8.969 -18.609 -7.324 1 98.56 87 ILE A O 1
ATOM 710 N N . GLU A 1 88 ? 10.039 -19.312 -5.531 1 98.44 88 GLU A N 1
ATOM 711 C CA . GLU A 1 88 ? 10.078 -20.703 -5.977 1 98.44 88 GLU A CA 1
ATOM 712 C C . GLU A 1 88 ? 8.672 -21.281 -6.129 1 98.44 88 GLU A C 1
ATOM 714 O O . GLU A 1 88 ? 8.391 -22 -7.086 1 98.44 88 GLU A O 1
ATOM 719 N N . GLU A 1 89 ? 7.762 -20.969 -5.141 1 98.81 89 GLU A N 1
ATOM 720 C CA . GLU A 1 89 ? 6.367 -21.406 -5.238 1 98.81 89 GLU A CA 1
ATOM 721 C C . GLU A 1 89 ? 5.707 -20.844 -6.496 1 98.81 89 GLU A C 1
ATOM 723 O O . GLU A 1 89 ? 4.957 -21.547 -7.176 1 98.81 89 GLU A O 1
ATOM 728 N N . LEU A 1 90 ? 5.992 -19.578 -6.809 1 98.75 90 LEU A N 1
ATOM 729 C CA . LEU A 1 90 ? 5.418 -18.938 -7.988 1 98.75 90 LEU A CA 1
ATOM 730 C C . LEU A 1 90 ? 5.941 -19.594 -9.266 1 98.75 90 LEU A C 1
ATOM 732 O O . LEU A 1 90 ? 5.176 -19.844 -10.195 1 98.75 90 LEU A O 1
ATOM 736 N N . HIS A 1 91 ? 7.227 -19.891 -9.312 1 98.06 91 HIS A N 1
ATOM 737 C CA . HIS A 1 91 ? 7.797 -20.547 -10.484 1 98.06 91 HIS A CA 1
ATOM 738 C C . HIS A 1 91 ? 7.242 -21.953 -10.648 1 98.06 91 HIS A C 1
ATOM 740 O O . HIS A 1 91 ? 7.027 -22.406 -11.773 1 98.06 91 HIS A O 1
ATOM 746 N N . TRP A 1 92 ? 6.988 -22.609 -9.578 1 98.19 92 TRP A N 1
ATOM 747 C CA . TRP A 1 92 ? 6.488 -23.969 -9.57 1 98.19 92 TRP A CA 1
ATOM 748 C C . TRP A 1 92 ? 5.07 -24.047 -10.117 1 98.19 92 TRP A C 1
ATOM 750 O O . TRP A 1 92 ? 4.719 -24.984 -10.828 1 98.19 92 TRP A O 1
ATOM 760 N N . ALA A 1 93 ? 4.25 -23.109 -9.906 1 98.62 93 ALA A N 1
ATOM 761 C CA . ALA A 1 93 ? 2.814 -23.156 -10.156 1 98.62 93 ALA A CA 1
ATOM 762 C C . ALA A 1 93 ? 2.506 -22.875 -11.625 1 98.62 93 ALA A C 1
ATOM 764 O O . ALA A 1 93 ? 3.139 -22.031 -12.258 1 98.62 93 ALA A O 1
ATOM 765 N N . ASP A 1 94 ? 1.547 -23.578 -12.172 1 98.25 94 ASP A N 1
ATOM 766 C CA . ASP A 1 94 ? 0.922 -23.266 -13.453 1 98.25 94 ASP A CA 1
ATOM 767 C C . ASP A 1 94 ? -0.274 -22.328 -13.273 1 98.25 94 ASP A C 1
ATOM 769 O O . ASP A 1 94 ? -0.548 -21.484 -14.133 1 98.25 94 ASP A O 1
ATOM 773 N N . ILE A 1 95 ? -0.992 -22.562 -12.172 1 98.56 95 ILE A N 1
ATOM 774 C CA . ILE A 1 95 ? -2.16 -21.781 -11.797 1 98.56 95 ILE A CA 1
ATOM 775 C C . ILE A 1 95 ? -1.981 -21.234 -10.383 1 98.56 95 ILE A C 1
ATOM 777 O O . ILE A 1 95 ? -1.579 -21.969 -9.469 1 98.56 95 ILE A O 1
ATOM 781 N N . ILE A 1 96 ? -2.156 -19.953 -10.219 1 98.94 96 ILE A N 1
ATOM 782 C CA . ILE A 1 96 ? -2.148 -19.297 -8.914 1 98.94 96 ILE A CA 1
ATOM 783 C C . ILE A 1 96 ? -3.57 -18.906 -8.531 1 98.94 96 ILE A C 1
ATOM 785 O O . ILE A 1 96 ? -4.223 -18.125 -9.234 1 98.94 96 ILE A O 1
ATOM 789 N N . VAL A 1 97 ? -4.18 -19.516 -7.441 1 98.94 97 VAL A N 1
ATOM 790 C CA . VAL A 1 97 ? -5.496 -19.203 -6.895 1 98.94 97 VAL A CA 1
ATOM 791 C C . VAL A 1 97 ? -5.34 -18.328 -5.648 1 98.94 97 VAL A C 1
ATOM 793 O O . VAL A 1 97 ? -4.895 -18.797 -4.602 1 98.94 97 VAL A O 1
ATOM 796 N N . LEU A 1 98 ? -5.719 -17.078 -5.777 1 98.94 98 LEU A N 1
ATOM 797 C CA . LEU A 1 98 ? -5.535 -16.094 -4.719 1 98.94 98 LEU A CA 1
ATOM 798 C C . LEU A 1 98 ? -6.879 -15.672 -4.125 1 98.94 98 LEU A C 1
ATOM 800 O O . LEU A 1 98 ? -7.691 -15.039 -4.797 1 98.94 98 LEU A O 1
ATOM 804 N N . GLY A 1 99 ? -7.18 -16.141 -2.83 1 98.81 99 GLY A N 1
ATOM 805 C CA . GLY A 1 99 ? -8.312 -15.633 -2.07 1 98.81 99 GLY A CA 1
ATOM 806 C C . GLY A 1 99 ? -8.008 -14.328 -1.354 1 98.81 99 GLY A C 1
ATOM 807 O O . GLY A 1 99 ? -7.125 -14.273 -0.498 1 98.81 99 GLY A O 1
ATOM 808 N N . VAL A 1 100 ? -8.773 -13.227 -1.658 1 98.56 100 VAL A N 1
ATOM 809 C CA . VAL A 1 100 ? -8.359 -11.922 -1.156 1 98.56 100 VAL A CA 1
ATOM 810 C C . VAL A 1 100 ? -9.578 -11.148 -0.669 1 98.56 100 VAL A C 1
ATOM 812 O O . VAL A 1 100 ? -10.445 -10.773 -1.466 1 98.56 100 VAL A O 1
ATOM 815 N N . PRO A 1 101 ? -9.711 -10.93 0.683 1 97.81 101 PRO A N 1
ATOM 816 C CA . PRO A 1 101 ? -10.688 -9.945 1.156 1 97.81 101 PRO A CA 1
ATOM 817 C C . PRO A 1 101 ? -10.258 -8.508 0.872 1 97.81 101 PRO A C 1
ATOM 819 O O . PRO A 1 101 ? -9.062 -8.227 0.784 1 97.81 101 PRO A O 1
ATOM 822 N N . MET A 1 102 ? -11.25 -7.664 0.62 1 97.25 102 MET A N 1
ATOM 823 C CA . MET A 1 102 ? -10.977 -6.23 0.541 1 97.25 102 MET A CA 1
ATOM 824 C C . MET A 1 102 ? -11.008 -5.594 1.927 1 97.25 102 MET A C 1
ATOM 826 O O . MET A 1 102 ? -12.023 -5.645 2.617 1 97.25 102 MET A O 1
ATOM 830 N N . TYR A 1 103 ? -9.875 -5.094 2.428 1 96.62 103 TYR A N 1
ATOM 831 C CA . TYR A 1 103 ? -9.812 -4.324 3.666 1 96.62 103 TYR A CA 1
ATOM 832 C C . TYR A 1 103 ? -9.633 -2.84 3.377 1 96.62 103 TYR A C 1
ATOM 834 O O . TYR A 1 103 ? -8.633 -2.438 2.771 1 96.62 103 TYR A O 1
ATOM 842 N N . ASN A 1 104 ? -10.641 -2.066 3.742 1 97.06 104 ASN A N 1
ATOM 843 C CA . ASN A 1 104 ? -10.586 -0.615 3.6 1 97.06 104 ASN A CA 1
ATOM 844 C C . ASN A 1 104 ? -10.195 -0.207 2.184 1 97.06 104 ASN A C 1
ATOM 846 O O . ASN A 1 104 ? -9.258 0.572 1.991 1 97.06 104 ASN A O 1
ATOM 850 N N . PHE A 1 105 ? -10.875 -0.79 1.19 1 97.5 105 PHE A N 1
ATOM 851 C CA . PHE A 1 105 ? -10.891 -0.472 -0.232 1 97.5 105 PHE A CA 1
ATOM 852 C C . PHE A 1 105 ? -9.656 -1.03 -0.927 1 97.5 105 PHE A C 1
ATOM 854 O O . PHE A 1 105 ? -9.508 -0.896 -2.143 1 97.5 105 PHE A O 1
ATOM 861 N N . GLY A 1 106 ? -8.75 -1.671 -0.184 1 97.56 106 GLY A N 1
ATOM 862 C CA . GLY A 1 106 ? -7.5 -2.129 -0.776 1 97.56 106 GLY A CA 1
ATOM 863 C C . GLY A 1 106 ? -7.141 -3.551 -0.385 1 97.56 106 GLY A C 1
ATOM 864 O O . GLY A 1 106 ? -7.93 -4.238 0.269 1 97.56 106 GLY A O 1
ATOM 865 N N . THR A 1 107 ? -5.891 -3.961 -0.854 1 96.88 107 THR A N 1
ATOM 866 C CA . THR A 1 107 ? -5.32 -5.258 -0.512 1 96.88 107 THR A CA 1
ATOM 867 C C . THR A 1 107 ? -4.965 -5.32 0.971 1 96.88 107 THR A C 1
ATOM 869 O O . THR A 1 107 ? -4.559 -4.316 1.56 1 96.88 107 THR A O 1
ATOM 872 N N . PRO A 1 108 ? -5.172 -6.582 1.56 1 98.12 108 PRO A N 1
ATOM 873 C CA . PRO A 1 108 ? -4.648 -6.711 2.922 1 98.12 108 PRO A CA 1
ATOM 874 C C . PRO A 1 108 ? -3.17 -6.332 3.021 1 98.12 108 PRO A C 1
ATOM 876 O O . PRO A 1 108 ? -2.391 -6.621 2.111 1 98.12 108 PRO A O 1
ATOM 879 N N . ALA A 1 109 ? -2.764 -5.684 4.125 1 98.69 109 ALA A N 1
ATOM 880 C CA . ALA A 1 109 ? -1.389 -5.234 4.328 1 98.69 109 ALA A CA 1
ATOM 881 C C . ALA A 1 109 ? -0.405 -6.395 4.184 1 98.69 109 ALA A C 1
ATOM 883 O O . ALA A 1 109 ? 0.659 -6.238 3.576 1 98.69 109 ALA A O 1
ATOM 884 N N . HIS A 1 110 ? -0.759 -7.578 4.703 1 98.69 110 HIS A N 1
ATOM 885 C CA . HIS A 1 110 ? 0.153 -8.711 4.664 1 98.69 110 HIS A CA 1
ATOM 886 C C . HIS A 1 110 ? 0.272 -9.273 3.252 1 98.69 110 HIS A C 1
ATOM 888 O O . HIS A 1 110 ? 1.305 -9.844 2.891 1 98.69 110 HIS A O 1
ATOM 894 N N . LEU A 1 111 ? -0.747 -9.18 2.455 1 98.75 111 LEU A N 1
ATOM 895 C CA . LEU A 1 111 ? -0.613 -9.531 1.046 1 98.75 111 LEU A CA 1
ATOM 896 C C . LEU A 1 111 ? 0.29 -8.531 0.323 1 98.75 111 LEU A C 1
ATOM 898 O O . LEU A 1 111 ? 1.081 -8.922 -0.541 1 98.75 111 LEU A O 1
ATOM 902 N N . LYS A 1 112 ? 0.157 -7.25 0.614 1 98.81 112 LYS A N 1
ATOM 903 C CA . LYS A 1 112 ? 1.061 -6.266 0.026 1 98.81 112 LYS A CA 1
ATOM 904 C C . LYS A 1 112 ? 2.512 -6.562 0.395 1 98.81 112 LYS A C 1
ATOM 906 O O . LYS A 1 112 ? 3.416 -6.371 -0.422 1 98.81 112 LYS A O 1
ATOM 911 N N . ALA A 1 113 ? 2.783 -6.93 1.668 1 98.69 113 ALA A N 1
ATOM 912 C CA . ALA A 1 113 ? 4.129 -7.32 2.076 1 98.69 113 ALA A CA 1
ATOM 913 C C . ALA A 1 113 ? 4.629 -8.508 1.259 1 98.69 113 ALA A C 1
ATOM 915 O O . ALA A 1 113 ? 5.793 -8.547 0.855 1 98.69 113 ALA A O 1
ATOM 916 N N . TYR A 1 114 ? 3.789 -9.539 1.015 1 98.88 114 TYR A N 1
ATOM 917 C CA . TYR A 1 114 ? 4.117 -10.672 0.159 1 98.88 114 TYR A CA 1
ATOM 918 C C . TYR A 1 114 ? 4.547 -10.203 -1.227 1 98.88 114 TYR A C 1
ATOM 920 O O . TYR A 1 114 ? 5.57 -10.656 -1.749 1 98.88 114 TYR A O 1
ATOM 928 N N . ILE A 1 115 ? 3.795 -9.273 -1.835 1 98.81 115 ILE A N 1
ATOM 929 C CA . ILE A 1 115 ? 4.098 -8.719 -3.15 1 98.81 115 ILE A CA 1
ATOM 930 C C . ILE A 1 115 ? 5.461 -8.031 -3.119 1 98.81 115 ILE A C 1
ATOM 932 O O . ILE A 1 115 ? 6.266 -8.188 -4.039 1 98.81 115 ILE A O 1
ATOM 936 N N . ASP A 1 116 ? 5.766 -7.328 -2.061 1 98.12 116 ASP A N 1
ATOM 937 C CA . ASP A 1 116 ? 7.055 -6.648 -1.938 1 98.12 116 ASP A CA 1
ATOM 938 C C . ASP A 1 116 ? 8.195 -7.656 -1.839 1 98.12 116 ASP A C 1
ATOM 940 O O . ASP A 1 116 ? 9.328 -7.363 -2.244 1 98.12 116 ASP A O 1
ATOM 944 N N . HIS A 1 117 ? 7.957 -8.828 -1.321 1 98.19 117 HIS A N 1
ATOM 945 C CA . HIS A 1 117 ? 8.961 -9.883 -1.222 1 98.19 117 HIS A CA 1
ATOM 946 C C . HIS A 1 117 ? 9.234 -10.508 -2.584 1 98.19 117 HIS A C 1
ATOM 948 O O . HIS A 1 117 ? 10.344 -10.984 -2.842 1 98.19 117 HIS A O 1
ATOM 954 N N . ILE A 1 118 ? 8.227 -10.539 -3.492 1 98.44 118 ILE A N 1
ATOM 955 C CA . ILE A 1 118 ? 8.391 -11.398 -4.66 1 98.44 118 ILE A CA 1
ATOM 956 C C . ILE A 1 118 ? 8.789 -10.555 -5.871 1 98.44 118 ILE A C 1
ATOM 958 O O . ILE A 1 118 ? 9.211 -11.094 -6.895 1 98.44 118 ILE A O 1
ATOM 962 N N . VAL A 1 119 ? 8.562 -9.234 -5.859 1 97.62 119 VAL A N 1
ATOM 963 C CA . VAL A 1 119 ? 9.039 -8.383 -6.945 1 97.62 119 VAL A CA 1
ATOM 964 C C . VAL A 1 119 ? 10.531 -8.117 -6.777 1 97.62 119 VAL A C 1
ATOM 966 O O . VAL A 1 119 ? 10.93 -7.18 -6.082 1 97.62 119 VAL A O 1
ATOM 969 N N . ARG A 1 120 ? 11.375 -8.992 -7.422 1 95.31 120 ARG A N 1
ATOM 970 C CA . ARG A 1 120 ? 12.82 -9.008 -7.234 1 95.31 120 ARG A CA 1
ATOM 971 C C . ARG A 1 120 ? 13.547 -9.008 -8.578 1 95.31 120 ARG A C 1
ATOM 973 O O . ARG A 1 120 ? 13.258 -9.836 -9.445 1 95.31 120 ARG A O 1
ATOM 980 N N . MET A 1 121 ? 14.516 -8.156 -8.68 1 91.88 121 MET A N 1
ATOM 981 C CA . MET A 1 121 ? 15.281 -8.031 -9.914 1 91.88 121 MET A CA 1
ATOM 982 C C . MET A 1 121 ? 16.047 -9.312 -10.211 1 91.88 121 MET A C 1
ATOM 984 O O . MET A 1 121 ? 16.672 -9.898 -9.312 1 91.88 121 MET A O 1
ATOM 988 N N . ASN A 1 122 ? 15.945 -9.742 -11.367 1 92.94 122 ASN A N 1
ATOM 989 C CA . ASN A 1 122 ? 16.625 -10.914 -11.93 1 92.94 122 ASN A CA 1
ATOM 990 C C . ASN A 1 122 ? 16.078 -12.211 -11.336 1 92.94 122 ASN A C 1
ATOM 992 O O . ASN A 1 122 ? 16.656 -13.273 -11.523 1 92.94 122 ASN A O 1
ATOM 996 N N . LYS A 1 123 ? 15.086 -12.117 -10.492 1 96 123 LYS A N 1
ATOM 997 C CA . LYS A 1 123 ? 14.391 -13.297 -10 1 96 123 LYS A CA 1
ATOM 998 C C . LYS A 1 123 ? 12.984 -13.391 -10.578 1 96 123 LYS A C 1
ATOM 1000 O O . LYS A 1 123 ? 12.57 -14.438 -11.07 1 96 123 LYS A O 1
ATOM 1005 N N . THR A 1 124 ? 12.227 -12.266 -10.516 1 98.12 124 THR A N 1
ATOM 1006 C CA . THR A 1 124 ? 10.875 -12.273 -11.055 1 98.12 124 THR A CA 1
ATOM 1007 C C . THR A 1 124 ? 10.703 -11.188 -12.109 1 98.12 124 THR A C 1
ATOM 1009 O O . THR A 1 124 ? 9.719 -11.18 -12.852 1 98.12 124 THR A O 1
ATOM 1012 N N . TYR A 1 125 ? 11.562 -10.297 -12.25 1 96.75 125 TYR A N 1
ATOM 1013 C CA . TYR A 1 125 ? 11.625 -9.367 -13.383 1 96.75 125 TYR A CA 1
ATOM 1014 C C . TYR A 1 125 ? 13.062 -9.023 -13.719 1 96.75 125 TYR A C 1
ATOM 1016 O O . TYR A 1 125 ? 13.977 -9.25 -12.922 1 96.75 125 TYR A O 1
ATOM 1024 N N . SER A 1 126 ? 13.344 -8.516 -14.945 1 94.31 126 SER A N 1
ATOM 1025 C CA . SER A 1 126 ? 14.641 -8 -15.367 1 94.31 126 SER A CA 1
ATOM 1026 C C . SER A 1 126 ? 14.555 -6.539 -15.789 1 94.31 126 SER A C 1
ATOM 1028 O O . SER A 1 126 ? 13.461 -6.035 -16.062 1 94.31 126 SER A O 1
ATOM 1030 N N . PHE A 1 127 ? 15.664 -5.91 -15.68 1 88.94 127 PHE A N 1
ATOM 1031 C CA . PHE A 1 127 ? 15.805 -4.496 -16.016 1 88.94 127 PHE A CA 1
ATOM 1032 C C . PHE A 1 127 ? 16.953 -4.285 -16.984 1 88.94 127 PHE A C 1
ATOM 1034 O O . PHE A 1 127 ? 18.094 -4.629 -16.688 1 88.94 127 PHE A O 1
ATOM 1041 N N . ASP A 1 128 ? 16.641 -3.812 -18.172 1 87.62 128 ASP A N 1
ATOM 1042 C CA . ASP A 1 128 ? 17.594 -3.559 -19.25 1 87.62 128 ASP A CA 1
ATOM 1043 C C . ASP A 1 128 ? 17.344 -2.205 -19.906 1 87.62 128 ASP A C 1
ATOM 1045 O O . ASP A 1 128 ? 16.438 -2.078 -20.734 1 87.62 128 ASP A O 1
ATOM 1049 N N . LEU A 1 129 ? 18.125 -1.268 -19.688 1 84.19 129 LEU A N 1
ATOM 1050 C CA . LEU A 1 129 ? 17.938 0.112 -20.125 1 84.19 129 LEU A CA 1
ATOM 1051 C C . LEU A 1 129 ? 18.109 0.233 -21.641 1 84.19 129 LEU A C 1
ATOM 1053 O O . LEU A 1 129 ? 17.719 1.239 -22.234 1 84.19 129 LEU A O 1
ATOM 1057 N N . SER A 1 130 ? 18.781 -0.618 -22.203 1 86.62 130 SER A N 1
ATOM 1058 C CA . SER A 1 130 ? 19.031 -0.581 -23.641 1 86.62 130 SER A CA 1
ATOM 1059 C C . SER A 1 130 ? 17.75 -0.866 -24.422 1 86.62 130 SER A C 1
ATOM 1061 O O . SER A 1 130 ? 17.688 -0.613 -25.625 1 86.62 130 SER A O 1
ATOM 1063 N N . LYS A 1 131 ? 16.812 -1.441 -23.812 1 86.75 131 LYS A N 1
ATOM 1064 C CA . LYS A 1 131 ? 15.531 -1.762 -24.438 1 86.75 131 LYS A CA 1
ATOM 1065 C C . LYS A 1 131 ? 14.547 -0.599 -24.312 1 86.75 131 LYS A C 1
ATOM 1067 O O . LYS A 1 131 ? 14.648 0.208 -23.391 1 86.75 131 LYS A O 1
ATOM 1072 N N . GLU A 1 132 ? 13.641 -0.458 -25.203 1 84.75 132 GLU A N 1
ATOM 1073 C CA . GLU A 1 132 ? 12.57 0.533 -25.141 1 84.75 132 GLU A CA 1
ATOM 1074 C C . GLU A 1 132 ? 11.734 0.371 -23.875 1 84.75 132 GLU A C 1
ATOM 1076 O O . GLU A 1 132 ? 11.469 1.347 -23.172 1 84.75 132 GLU A O 1
ATOM 1081 N N . GLN A 1 133 ? 11.297 -0.803 -23.625 1 82.81 133 GLN A N 1
ATOM 1082 C CA . GLN A 1 133 ? 10.727 -1.152 -22.328 1 82.81 133 GLN A CA 1
ATOM 1083 C C . GLN A 1 133 ? 11.75 -1.855 -21.453 1 82.81 133 GLN A C 1
ATOM 1085 O O . GLN A 1 133 ? 12.031 -3.043 -21.641 1 82.81 133 GLN A O 1
ATOM 1090 N N . PRO A 1 134 ? 12.18 -1.122 -20.5 1 87 134 PRO A N 1
ATOM 1091 C CA . PRO A 1 134 ? 13.344 -1.638 -19.781 1 87 134 PRO A CA 1
ATOM 1092 C C . PRO A 1 134 ? 12.992 -2.779 -18.828 1 87 134 PRO A C 1
ATOM 1094 O O . PRO A 1 134 ? 13.883 -3.471 -18.328 1 87 134 PRO A O 1
ATOM 1097 N N . TYR A 1 135 ? 11.695 -2.908 -18.5 1 91.56 135 TYR A N 1
ATOM 1098 C CA . TYR A 1 135 ? 11.266 -3.936 -17.562 1 91.56 135 TYR A CA 1
ATOM 1099 C C . TYR A 1 135 ? 10.688 -5.141 -18.297 1 91.56 135 TYR A C 1
ATOM 1101 O O . TYR A 1 135 ? 9.938 -4.984 -19.266 1 91.56 135 TYR A O 1
ATOM 1109 N N . SER A 1 136 ? 11.086 -6.355 -17.938 1 94.31 136 SER A N 1
ATOM 1110 C CA . SER A 1 136 ? 10.531 -7.602 -18.453 1 94.31 136 SER A CA 1
ATOM 1111 C C . SER A 1 136 ? 10.211 -8.586 -17.328 1 94.31 136 SER A C 1
ATOM 1113 O O . SER A 1 136 ? 11.055 -8.836 -16.469 1 94.31 136 SER A O 1
ATOM 1115 N N . GLY A 1 137 ? 8.977 -9.023 -17.25 1 96.94 137 GLY A N 1
ATOM 1116 C CA . GLY A 1 137 ? 8.625 -10.07 -16.312 1 96.94 137 GLY A CA 1
ATOM 1117 C C . GLY A 1 137 ? 9.297 -11.398 -16.609 1 96.94 137 GLY A C 1
ATOM 1118 O O . GLY A 1 137 ? 9.484 -11.75 -17.781 1 96.94 137 GLY A O 1
ATOM 1119 N N . LEU A 1 138 ? 9.609 -12.172 -15.594 1 97.69 138 LEU A N 1
ATOM 1120 C CA . LEU A 1 138 ? 10.398 -13.383 -15.789 1 97.69 138 LEU A CA 1
ATOM 1121 C C . LEU A 1 138 ? 9.562 -14.633 -15.539 1 97.69 138 LEU A C 1
ATOM 1123 O O . LEU A 1 138 ? 10.008 -15.75 -15.797 1 97.69 138 LEU A O 1
ATOM 1127 N N . LEU A 1 139 ? 8.336 -14.484 -14.969 1 98.12 139 LEU A N 1
ATOM 1128 C CA . LEU A 1 139 ? 7.473 -15.648 -14.828 1 98.12 139 LEU A CA 1
ATOM 1129 C C . LEU A 1 139 ? 6.945 -16.094 -16.188 1 98.12 139 LEU A C 1
ATOM 1131 O O . LEU A 1 139 ? 6.793 -15.289 -17.094 1 98.12 139 LEU A O 1
ATOM 1135 N N . ASP A 1 140 ? 6.715 -17.391 -16.375 1 95.38 140 ASP A N 1
ATOM 1136 C CA . ASP A 1 140 ? 6.16 -17.969 -17.594 1 95.38 140 ASP A CA 1
ATOM 1137 C C . ASP A 1 140 ? 4.82 -17.328 -17.953 1 95.38 140 ASP A C 1
ATOM 1139 O O . ASP A 1 140 ? 3.893 -17.328 -17.141 1 95.38 140 ASP A O 1
ATOM 1143 N N . HIS A 1 141 ? 4.719 -16.828 -19.125 1 93.94 141 HIS A N 1
ATOM 1144 C CA . HIS A 1 141 ? 3.545 -16.078 -19.578 1 93.94 141 HIS A CA 1
ATOM 1145 C C . HIS A 1 141 ? 2.334 -17 -19.703 1 93.94 141 HIS A C 1
ATOM 1147 O O . HIS A 1 141 ? 1.203 -16.531 -19.844 1 93.94 141 HIS A O 1
ATOM 1153 N N . GLN A 1 142 ? 2.504 -18.312 -19.609 1 96.19 142 GLN A N 1
ATOM 1154 C CA . GLN A 1 142 ? 1.405 -19.266 -19.719 1 96.19 142 GLN A CA 1
ATOM 1155 C C . GLN A 1 142 ? 0.683 -19.453 -18.391 1 96.19 142 GLN A C 1
ATOM 1157 O O . GLN A 1 142 ? -0.409 -20.016 -18.344 1 96.19 142 GLN A O 1
ATOM 1162 N N . LYS A 1 143 ? 1.288 -18.922 -17.344 1 97.81 143 LYS A N 1
ATOM 1163 C CA . LYS A 1 143 ? 0.655 -19.031 -16.031 1 97.81 143 LYS A CA 1
ATOM 1164 C C . LYS A 1 143 ? -0.642 -18.219 -15.977 1 97.81 143 LYS A C 1
ATOM 1166 O O . LYS A 1 143 ? -0.751 -17.172 -16.609 1 97.81 143 LYS A O 1
ATOM 1171 N N . THR A 1 144 ? -1.621 -18.797 -15.234 1 98.19 144 THR A N 1
ATOM 1172 C CA . THR A 1 144 ? -2.904 -18.141 -15.023 1 98.19 144 THR A CA 1
ATOM 1173 C C . THR A 1 144 ? -3.111 -17.828 -13.547 1 98.19 144 THR A C 1
ATOM 1175 O O . THR A 1 144 ? -2.811 -18.641 -12.68 1 98.19 144 THR A O 1
ATOM 1178 N N . MET A 1 145 ? -3.512 -16.578 -13.281 1 98.81 145 MET A N 1
ATOM 1179 C CA . MET A 1 145 ? -3.857 -16.203 -11.914 1 98.81 145 MET A CA 1
ATOM 1180 C C . MET A 1 145 ? -5.363 -16 -11.773 1 98.81 145 MET A C 1
ATOM 1182 O O . MET A 1 145 ? -5.977 -15.281 -12.562 1 98.81 145 MET A O 1
ATOM 1186 N N . ILE A 1 146 ? -6.004 -16.688 -10.758 1 98.94 146 ILE A N 1
ATOM 1187 C CA . ILE A 1 146 ? -7.41 -16.578 -10.391 1 98.94 146 ILE A CA 1
ATOM 1188 C C . ILE A 1 146 ? -7.539 -15.797 -9.086 1 98.94 146 ILE A C 1
ATOM 1190 O O . ILE A 1 146 ? -7.047 -16.234 -8.039 1 98.94 146 ILE A O 1
ATOM 1194 N N . ILE A 1 147 ? -8.148 -14.617 -9.148 1 98.94 147 ILE A N 1
ATOM 1195 C CA . ILE A 1 147 ? -8.383 -13.797 -7.965 1 98.94 147 ILE A CA 1
ATOM 1196 C C . ILE A 1 147 ? -9.82 -13.977 -7.488 1 98.94 147 ILE A C 1
ATOM 1198 O O . ILE A 1 147 ? -10.766 -13.625 -8.195 1 98.94 147 ILE A O 1
ATOM 1202 N N . LEU A 1 148 ? -10.031 -14.578 -6.332 1 98.94 148 LEU A N 1
ATOM 1203 C CA . LEU A 1 148 ? -11.32 -14.828 -5.691 1 98.94 148 LEU A CA 1
ATOM 1204 C C . LEU A 1 148 ? -11.5 -13.938 -4.465 1 98.94 148 LEU A C 1
ATOM 1206 O O . LEU A 1 148 ? -10.891 -14.188 -3.422 1 98.94 148 LEU A O 1
ATOM 1210 N N . SER A 1 149 ? -12.359 -12.883 -4.609 1 98.69 149 SER A N 1
ATOM 1211 C CA . SER A 1 149 ? -12.367 -11.797 -3.633 1 98.69 149 SER A CA 1
ATOM 1212 C C . SER A 1 149 ? -13.695 -11.742 -2.881 1 98.69 149 SER A C 1
ATOM 1214 O O . SER A 1 149 ? -14.688 -12.328 -3.316 1 98.69 149 SER A O 1
ATOM 1216 N N . ALA A 1 150 ? -13.695 -11.234 -1.705 1 98.06 150 ALA A N 1
ATOM 1217 C CA . ALA A 1 150 ? -14.867 -10.906 -0.891 1 98.06 150 ALA A CA 1
ATOM 1218 C C . ALA A 1 150 ? -14.852 -9.43 -0.485 1 98.06 150 ALA A C 1
ATOM 1220 O O . ALA A 1 150 ? -13.828 -8.922 -0.011 1 98.06 150 ALA A O 1
ATOM 1221 N N . ARG A 1 151 ? -15.984 -8.734 -0.677 1 96.5 151 ARG A N 1
ATOM 1222 C CA . ARG A 1 151 ? -16.094 -7.289 -0.502 1 96.5 151 ARG A CA 1
ATOM 1223 C C . ARG A 1 151 ? -17.297 -6.93 0.354 1 96.5 151 ARG A C 1
ATOM 1225 O O . ARG A 1 151 ? -18.375 -7.531 0.213 1 96.5 151 ARG A O 1
ATOM 1232 N N . GLY A 1 152 ? -17.109 -5.973 1.267 1 91.81 152 GLY A N 1
ATOM 1233 C CA . GLY A 1 152 ? -18.172 -5.555 2.154 1 91.81 152 GLY A CA 1
ATOM 1234 C C . GLY A 1 152 ? -19.328 -4.895 1.426 1 91.81 152 GLY A C 1
ATOM 1235 O O . GLY A 1 152 ? -20.5 -5.219 1.669 1 91.81 152 GLY A O 1
ATOM 1236 N N . GLY A 1 153 ? -18.938 -3.969 0.537 1 90.75 153 GLY A N 1
ATOM 1237 C CA . GLY A 1 153 ? -19.922 -3.254 -0.254 1 90.75 153 GLY A CA 1
ATOM 1238 C C . GLY A 1 153 ? -20.25 -3.943 -1.566 1 90.75 153 GLY A C 1
ATOM 1239 O O . GLY A 1 153 ? -20.203 -5.172 -1.656 1 90.75 153 GLY A O 1
ATOM 1240 N N . HIS A 1 154 ? -20.719 -3.168 -2.486 1 89.88 154 HIS A N 1
ATOM 1241 C CA . HIS A 1 154 ? -21.125 -3.73 -3.766 1 89.88 154 HIS A CA 1
ATOM 1242 C C . HIS A 1 154 ? -20.828 -2.777 -4.914 1 89.88 154 HIS A C 1
ATOM 1244 O O . HIS A 1 154 ? -20.5 -1.61 -4.688 1 89.88 154 HIS A O 1
ATOM 1250 N N . ASP A 1 155 ? -20.766 -3.344 -6.086 1 91.5 155 ASP A N 1
ATOM 1251 C CA . ASP A 1 155 ? -20.609 -2.625 -7.344 1 91.5 155 ASP A CA 1
ATOM 1252 C C . ASP A 1 155 ? -19.219 -2.004 -7.457 1 91.5 155 ASP A C 1
ATOM 1254 O O . ASP A 1 155 ? -19.047 -0.928 -8.031 1 91.5 155 ASP A O 1
ATOM 1258 N N . PHE A 1 156 ? -18.25 -2.666 -6.934 1 92.56 156 PHE A N 1
ATOM 1259 C CA . PHE A 1 156 ? -16.875 -2.141 -6.926 1 92.56 156 PHE A CA 1
ATOM 1260 C C . PHE A 1 156 ? -16.297 -2.117 -8.336 1 92.56 156 PHE A C 1
ATOM 1262 O O . PHE A 1 156 ? -15.305 -1.436 -8.586 1 92.56 156 PHE A O 1
ATOM 1269 N N . ASP A 1 157 ? -16.875 -2.848 -9.266 1 90.88 157 ASP A N 1
ATOM 1270 C CA . ASP A 1 157 ? -16.359 -2.92 -10.625 1 90.88 157 ASP A CA 1
ATOM 1271 C C . ASP A 1 157 ? -17.062 -1.908 -11.531 1 90.88 157 ASP A C 1
ATOM 1273 O O . ASP A 1 157 ? -16.734 -1.796 -12.711 1 90.88 157 ASP A O 1
ATOM 1277 N N . SER A 1 158 ? -18.047 -1.219 -10.836 1 88.38 158 SER A N 1
ATOM 1278 C CA . SER A 1 158 ? -18.766 -0.21 -11.602 1 88.38 158 SER A CA 1
ATOM 1279 C C . SER A 1 158 ? -18.125 1.161 -11.469 1 88.38 158 SER A C 1
ATOM 1281 O O . SER A 1 158 ? -17.531 1.479 -10.438 1 88.38 158 SER A O 1
ATOM 1283 N N . ALA A 1 159 ? -18.203 2.059 -12.484 1 84.25 159 ALA A N 1
ATOM 1284 C CA . ALA A 1 159 ? -17.703 3.432 -12.461 1 84.25 159 ALA A CA 1
ATOM 1285 C C . ALA A 1 159 ? -18.453 4.27 -11.43 1 84.25 159 ALA A C 1
ATOM 1287 O O . ALA A 1 159 ? -17.969 5.309 -10.984 1 84.25 159 ALA A O 1
ATOM 1288 N N . ASP A 1 160 ? -19.688 3.768 -11.031 1 83.31 160 ASP A N 1
ATOM 1289 C CA . ASP A 1 160 ? -20.547 4.52 -10.125 1 83.31 160 ASP A CA 1
ATOM 1290 C C . ASP A 1 160 ? -20.406 4.027 -8.688 1 83.31 160 ASP A C 1
ATOM 1292 O O . ASP A 1 160 ? -21.219 4.355 -7.82 1 83.31 160 ASP A O 1
ATOM 1296 N N . ALA A 1 161 ? -19.344 3.219 -8.492 1 86.06 161 ALA A N 1
ATOM 1297 C CA . ALA A 1 161 ? -19.109 2.775 -7.117 1 86.06 161 ALA A CA 1
ATOM 1298 C C . ALA A 1 161 ? -18.891 3.965 -6.188 1 86.06 161 ALA A C 1
ATOM 1300 O O . ALA A 1 161 ? -18.219 4.938 -6.551 1 86.06 161 ALA A O 1
ATOM 1301 N N . PRO A 1 162 ? -19.609 3.906 -5.043 1 81.19 162 PRO A N 1
ATOM 1302 C CA . PRO A 1 162 ? -19.422 5.016 -4.109 1 81.19 162 PRO A CA 1
ATOM 1303 C C . PRO A 1 162 ? -17.953 5.246 -3.764 1 81.19 162 PRO A C 1
ATOM 1305 O O . PRO A 1 162 ? -17.531 6.387 -3.555 1 81.19 162 PRO A O 1
ATOM 1308 N N . PHE A 1 163 ? -17.219 4.148 -3.646 1 90.5 163 PHE A N 1
ATOM 1309 C CA . PHE A 1 163 ? -15.773 4.227 -3.432 1 90.5 163 PHE A CA 1
ATOM 1310 C C . PHE A 1 163 ? -15.031 3.309 -4.398 1 90.5 163 PHE A C 1
ATOM 1312 O O . PHE A 1 163 ? -15.508 2.217 -4.715 1 90.5 163 PHE A O 1
ATOM 1319 N N . PRO A 1 164 ? -13.859 3.836 -4.785 1 94.56 164 PRO A N 1
ATOM 1320 C CA . PRO A 1 164 ? -13.102 3.064 -5.773 1 94.56 164 PRO A CA 1
ATOM 1321 C C . PRO A 1 164 ? -12.539 1.763 -5.199 1 94.56 164 PRO A C 1
ATOM 1323 O O . PRO A 1 164 ? -12.227 1.692 -4.008 1 94.56 164 PRO A O 1
ATOM 1326 N N . ASN A 1 165 ? -12.484 0.745 -6.008 1 97.25 165 ASN A N 1
ATOM 1327 C CA . ASN A 1 165 ? -11.82 -0.524 -5.73 1 97.25 165 ASN A CA 1
ATOM 1328 C C . ASN A 1 165 ? -10.312 -0.43 -5.949 1 97.25 165 ASN A C 1
ATOM 1330 O O . ASN A 1 165 ? -9.859 -0.249 -7.078 1 97.25 165 ASN A O 1
ATOM 1334 N N . HIS A 1 166 ? -9.531 -0.618 -4.902 1 97.81 166 HIS A N 1
ATOM 1335 C CA . HIS A 1 166 ? -8.078 -0.531 -4.996 1 97.81 166 HIS A CA 1
ATOM 1336 C C . HIS A 1 166 ? -7.43 -1.88 -4.711 1 97.81 166 HIS A C 1
ATOM 1338 O O . HIS A 1 166 ? -6.211 -1.964 -4.555 1 97.81 166 HIS A O 1
ATOM 1344 N N . ALA A 1 167 ? -8.227 -2.984 -4.57 1 97.81 167 ALA A N 1
ATOM 1345 C CA . ALA A 1 167 ? -7.695 -4.293 -4.203 1 97.81 167 ALA A CA 1
ATOM 1346 C C . ALA A 1 167 ? -7.223 -5.059 -5.434 1 97.81 167 ALA A C 1
ATOM 1348 O O . ALA A 1 167 ? -6.027 -5.074 -5.746 1 97.81 167 ALA A O 1
ATOM 1349 N N . GLU A 1 168 ? -8.148 -5.535 -6.309 1 98.12 168 GLU A N 1
ATOM 1350 C CA . GLU A 1 168 ? -7.805 -6.41 -7.426 1 98.12 168 GLU A CA 1
ATOM 1351 C C . GLU A 1 168 ? -6.941 -5.688 -8.453 1 98.12 168 GLU A C 1
ATOM 1353 O O . GLU A 1 168 ? -5.965 -6.246 -8.953 1 98.12 168 GLU A O 1
ATOM 1358 N N . PRO A 1 169 ? -7.223 -4.371 -8.773 1 97.25 169 PRO A N 1
ATOM 1359 C CA . PRO A 1 169 ? -6.383 -3.713 -9.773 1 97.25 169 PRO A CA 1
ATOM 1360 C C . PRO A 1 169 ? -4.918 -3.627 -9.352 1 97.25 169 PRO A C 1
ATOM 1362 O O . PRO A 1 169 ? -4.023 -3.824 -10.172 1 97.25 169 PRO A O 1
ATOM 1365 N N . ALA A 1 170 ? -4.668 -3.34 -8.094 1 98.31 170 ALA A N 1
ATOM 1366 C CA . ALA A 1 170 ? -3.293 -3.25 -7.613 1 98.31 170 ALA A CA 1
ATOM 1367 C C . ALA A 1 170 ? -2.596 -4.605 -7.691 1 98.31 170 ALA A C 1
ATOM 1369 O O . ALA A 1 170 ? -1.423 -4.684 -8.062 1 98.31 170 ALA A O 1
ATOM 1370 N N . ILE A 1 171 ? -3.291 -5.668 -7.301 1 98.69 171 ILE A N 1
ATOM 1371 C CA . ILE A 1 171 ? -2.764 -7.027 -7.371 1 98.69 171 ILE A CA 1
ATOM 1372 C C . ILE A 1 171 ? -2.385 -7.359 -8.812 1 98.69 171 ILE A C 1
ATOM 1374 O O . ILE A 1 171 ? -1.271 -7.816 -9.078 1 98.69 171 ILE A O 1
ATOM 1378 N N . LYS A 1 172 ? -3.32 -7.094 -9.766 1 98.38 172 LYS A N 1
ATOM 1379 C CA . LYS A 1 172 ? -3.105 -7.434 -11.172 1 98.38 172 LYS A CA 1
ATOM 1380 C C . LYS A 1 172 ? -1.915 -6.672 -11.742 1 98.38 172 LYS A C 1
ATOM 1382 O O . LYS A 1 172 ? -1.119 -7.234 -12.5 1 98.38 172 LYS A O 1
ATOM 1387 N N . THR A 1 173 ? -1.729 -5.398 -11.359 1 98.06 173 THR A N 1
ATOM 1388 C CA . THR A 1 173 ? -0.599 -4.617 -11.844 1 98.06 173 THR A CA 1
ATOM 1389 C C . THR A 1 173 ? 0.721 -5.25 -11.414 1 98.06 173 THR A C 1
ATOM 1391 O O . THR A 1 173 ? 1.617 -5.445 -12.242 1 98.06 173 THR A O 1
ATOM 1394 N N . ALA A 1 174 ? 0.889 -5.609 -10.148 1 98.44 174 ALA A N 1
ATOM 1395 C CA . ALA A 1 174 ? 2.135 -6.152 -9.609 1 98.44 174 ALA A CA 1
ATOM 1396 C C . ALA A 1 174 ? 2.461 -7.5 -10.242 1 98.44 174 ALA A C 1
ATOM 1398 O O . ALA A 1 174 ? 3.607 -7.754 -10.625 1 98.44 174 ALA A O 1
ATOM 1399 N N . PHE A 1 175 ? 1.443 -8.367 -10.391 1 98.69 175 PHE A N 1
ATOM 1400 C CA . PHE A 1 175 ? 1.695 -9.703 -10.922 1 98.69 175 PHE A CA 1
ATOM 1401 C C . PHE A 1 175 ? 1.906 -9.648 -12.43 1 98.69 175 PHE A C 1
ATOM 1403 O O . PHE A 1 175 ? 2.672 -10.445 -12.984 1 98.69 175 PHE A O 1
ATOM 1410 N N . ASN A 1 176 ? 1.202 -8.711 -13.125 1 98.25 176 ASN A N 1
ATOM 1411 C CA . ASN A 1 176 ? 1.494 -8.484 -14.539 1 98.25 176 ASN A CA 1
ATOM 1412 C C . ASN A 1 176 ? 2.936 -8.031 -14.75 1 98.25 176 ASN A C 1
ATOM 1414 O O . ASN A 1 176 ? 3.604 -8.477 -15.68 1 98.25 176 ASN A O 1
ATOM 1418 N N . PHE A 1 177 ? 3.398 -7.219 -13.914 1 97.44 177 PHE A N 1
ATOM 1419 C CA . PHE A 1 177 ? 4.754 -6.688 -13.977 1 97.44 177 PHE A CA 1
ATOM 1420 C C . PHE A 1 177 ? 5.781 -7.812 -13.945 1 97.44 177 PHE A C 1
ATOM 1422 O O . PHE A 1 177 ? 6.789 -7.758 -14.656 1 97.44 177 PHE A O 1
ATOM 1429 N N . ILE A 1 178 ? 5.504 -8.883 -13.164 1 98.12 178 ILE A N 1
ATOM 1430 C CA . ILE A 1 178 ? 6.508 -9.938 -13.031 1 98.12 178 ILE A CA 1
ATOM 1431 C C . ILE A 1 178 ? 6.215 -11.062 -14.023 1 98.12 178 ILE A C 1
ATOM 1433 O O . ILE A 1 178 ? 6.879 -12.094 -14.008 1 98.12 178 ILE A O 1
ATOM 1437 N N . GLY A 1 179 ? 5.133 -10.891 -14.898 1 97.94 179 GLY A N 1
ATOM 1438 C CA . GLY A 1 179 ? 5.105 -11.773 -16.047 1 97.94 179 GLY A CA 1
ATOM 1439 C C . GLY A 1 179 ? 3.762 -12.453 -16.25 1 97.94 179 GLY A C 1
ATOM 1440 O O . GLY A 1 179 ? 3.527 -13.078 -17.281 1 97.94 179 GLY A O 1
ATOM 1441 N N . ILE A 1 180 ? 2.85 -12.336 -15.25 1 98.5 180 ILE A N 1
ATOM 1442 C CA . ILE A 1 180 ? 1.537 -12.953 -15.414 1 98.5 180 ILE A CA 1
ATOM 1443 C C . ILE A 1 180 ? 0.704 -12.133 -16.406 1 98.5 180 ILE A C 1
ATOM 1445 O O . ILE A 1 180 ? 0.578 -10.914 -16.25 1 98.5 180 ILE A O 1
ATOM 1449 N N . GLU A 1 181 ? 0.073 -12.789 -17.375 1 97.81 181 GLU A N 1
ATOM 1450 C CA . GLU A 1 181 ? -0.68 -12.086 -18.406 1 97.81 181 GLU A CA 1
ATOM 1451 C C . GLU A 1 181 ? -2.139 -12.531 -18.438 1 97.81 181 GLU A C 1
ATOM 1453 O O . GLU A 1 181 ? -2.99 -11.859 -19.016 1 97.81 181 GLU A O 1
ATOM 1458 N N . LYS A 1 182 ? -2.494 -13.711 -17.859 1 98.44 182 LYS A N 1
ATOM 1459 C CA . LYS A 1 182 ? -3.852 -14.25 -17.828 1 98.44 182 LYS A CA 1
ATOM 1460 C C . LYS A 1 182 ? -4.453 -14.148 -16.422 1 98.44 182 LYS A C 1
ATOM 1462 O O . LYS A 1 182 ? -3.93 -14.734 -15.477 1 98.44 182 LYS A O 1
ATOM 1467 N N . PHE A 1 183 ? -5.535 -13.375 -16.375 1 98.69 183 PHE A N 1
ATOM 1468 C CA . PHE A 1 183 ? -6.211 -13.172 -15.094 1 98.69 183 PHE A CA 1
ATOM 1469 C C . PHE A 1 183 ? -7.688 -13.547 -15.203 1 98.69 183 PHE A C 1
ATOM 1471 O O . PHE A 1 183 ? -8.312 -13.312 -16.234 1 98.69 183 PHE A O 1
ATOM 1478 N N . HIS A 1 184 ? -8.273 -14.156 -14.172 1 98.75 184 HIS A N 1
ATOM 1479 C CA . HIS A 1 184 ? -9.703 -14.297 -13.922 1 98.75 184 HIS A CA 1
ATOM 1480 C C . HIS A 1 184 ? -10.07 -13.742 -12.547 1 98.75 184 HIS A C 1
ATOM 1482 O O . HIS A 1 184 ? -9.328 -13.914 -11.578 1 98.75 184 HIS A O 1
ATOM 1488 N N . GLU A 1 185 ? -11.156 -13.062 -12.469 1 98.56 185 GLU A N 1
ATOM 1489 C CA . GLU A 1 185 ? -11.617 -12.453 -11.227 1 98.56 185 GLU A CA 1
ATOM 1490 C C . GLU A 1 185 ? -13.062 -12.844 -10.922 1 98.56 185 GLU A C 1
ATOM 1492 O O . GLU A 1 185 ? -13.922 -12.781 -11.805 1 98.56 185 GLU A O 1
ATOM 1497 N N . ILE A 1 186 ? -13.352 -13.289 -9.758 1 98.75 186 ILE A N 1
ATOM 1498 C CA . ILE A 1 186 ? -14.68 -13.555 -9.219 1 98.75 186 ILE A CA 1
ATOM 1499 C C . ILE A 1 186 ? -14.789 -12.984 -7.809 1 98.75 186 ILE A C 1
ATOM 1501 O O . ILE A 1 186 ? -13.891 -13.172 -6.984 1 98.75 186 ILE A O 1
ATOM 1505 N N . ALA A 1 187 ? -15.844 -12.258 -7.523 1 98.62 187 ALA A N 1
ATOM 1506 C CA . ALA A 1 187 ? -15.984 -11.609 -6.219 1 98.62 187 ALA A CA 1
ATOM 1507 C C . ALA A 1 187 ? -17.344 -11.906 -5.605 1 98.62 187 ALA A C 1
ATOM 1509 O O . ALA A 1 187 ? -18.359 -11.992 -6.32 1 98.62 187 ALA A O 1
ATOM 1510 N N . ILE A 1 188 ? -17.406 -12.125 -4.301 1 98.44 188 ILE A N 1
ATOM 1511 C CA . ILE A 1 188 ? -18.609 -12.039 -3.494 1 98.44 188 ILE A CA 1
ATOM 1512 C C . ILE A 1 188 ? -18.75 -10.625 -2.93 1 98.44 188 ILE A C 1
ATOM 1514 O O . ILE A 1 188 ? -17.797 -10.07 -2.373 1 98.44 188 ILE A O 1
ATOM 1518 N N . GLU A 1 189 ? -19.891 -9.984 -3.131 1 96.62 189 GLU A N 1
ATOM 1519 C CA . GLU A 1 189 ? -20.172 -8.648 -2.613 1 96.62 189 GLU A CA 1
ATOM 1520 C C . GLU A 1 189 ? -21.312 -8.688 -1.59 1 96.62 189 GLU A C 1
ATOM 1522 O O . GLU A 1 189 ? -21.844 -9.758 -1.283 1 96.62 189 GLU A O 1
ATOM 1527 N N . TYR A 1 190 ? -21.594 -7.598 -0.878 1 93.38 190 TYR A N 1
ATOM 1528 C CA . TYR A 1 190 ? -22.719 -7.375 0.017 1 93.38 190 TYR A CA 1
ATOM 1529 C C . TYR A 1 190 ? -22.484 -8.031 1.371 1 93.38 190 TYR A C 1
ATOM 1531 O O . TYR A 1 190 ? -23.422 -8.312 2.109 1 93.38 190 TYR A O 1
ATOM 1539 N N . GLN A 1 191 ? -21.25 -8.289 1.704 1 93.44 191 GLN A N 1
ATOM 1540 C CA . GLN A 1 191 ? -20.984 -8.914 2.998 1 93.44 191 GLN A CA 1
ATOM 1541 C C . GLN A 1 191 ? -21.531 -8.055 4.141 1 93.44 191 GLN A C 1
ATOM 1543 O O . GLN A 1 191 ? -22.078 -8.586 5.109 1 93.44 191 GLN A O 1
ATOM 1548 N N . GLU A 1 192 ? -21.375 -6.742 4.086 1 87.19 192 GLU A N 1
ATOM 1549 C CA . GLU A 1 192 ? -21.828 -5.84 5.145 1 87.19 192 GLU A CA 1
ATOM 1550 C C . GLU A 1 192 ? -23.344 -5.746 5.191 1 87.19 192 GLU A C 1
ATOM 1552 O O . GLU A 1 192 ? -23.922 -5.348 6.207 1 87.19 192 GLU A O 1
ATOM 1557 N N . PHE A 1 193 ? -23.969 -6.066 4.168 1 86.56 193 PHE A N 1
ATOM 1558 C CA . PHE A 1 193 ? -25.422 -5.953 4.086 1 86.56 193 PHE A CA 1
ATOM 1559 C C . PHE A 1 193 ? -26.094 -7.25 4.52 1 86.56 193 PHE A C 1
ATOM 1561 O O . PHE A 1 193 ? -27.156 -7.227 5.145 1 86.56 193 PHE A O 1
ATOM 1568 N N . GLY A 1 194 ? -25.453 -8.336 4.129 1 91.31 194 GLY A N 1
ATOM 1569 C CA . GLY A 1 194 ? -26 -9.641 4.473 1 91.31 194 GLY A CA 1
ATOM 1570 C C . GLY A 1 194 ? -27.297 -9.961 3.738 1 91.31 194 GLY A C 1
ATOM 1571 O O . GLY A 1 194 ? -27.484 -9.531 2.598 1 91.31 194 GLY A O 1
ATOM 1572 N N . GLY A 1 195 ? -27.984 -10.992 4.227 1 94.12 195 GLY A N 1
ATOM 1573 C CA . GLY A 1 195 ? -29.312 -11.312 3.723 1 94.12 195 GLY A CA 1
ATOM 1574 C C . GLY A 1 195 ? -29.297 -11.938 2.34 1 94.12 195 GLY A C 1
ATOM 1575 O O . GLY A 1 195 ? -28.344 -12.648 1.988 1 94.12 195 GLY A O 1
ATOM 1576 N N . GLU A 1 196 ? -30.453 -11.602 1.624 1 96.81 196 GLU A N 1
ATOM 1577 C CA . GLU A 1 196 ? -30.688 -12.219 0.321 1 96.81 196 GLU A CA 1
ATOM 1578 C C . GLU A 1 196 ? -29.656 -11.75 -0.7 1 96.81 196 GLU A C 1
ATOM 1580 O O . GLU A 1 196 ? -29.219 -12.523 -1.561 1 96.81 196 GLU A O 1
ATOM 1585 N N . LEU A 1 197 ? -29.266 -10.516 -0.559 1 96.44 197 LEU A N 1
ATOM 1586 C CA . LEU A 1 197 ? -28.297 -9.977 -1.502 1 96.44 197 LEU A CA 1
ATOM 1587 C C . LEU A 1 197 ? -26.953 -10.703 -1.381 1 96.44 197 LEU A C 1
ATOM 1589 O O . LEU A 1 197 ? -26.359 -11.078 -2.391 1 96.44 197 LEU A O 1
ATOM 1593 N N . LEU A 1 198 ? -26.562 -10.906 -0.181 1 96.81 198 LEU A N 1
ATOM 1594 C CA . LEU A 1 198 ? -25.328 -11.656 0.042 1 96.81 198 LEU A CA 1
ATOM 1595 C C . LEU A 1 198 ? -25.484 -13.102 -0.435 1 96.81 198 LEU A C 1
ATOM 1597 O O . LEU A 1 198 ? -24.594 -13.625 -1.109 1 96.81 198 LEU A O 1
ATOM 1601 N N . ALA A 1 199 ? -26.594 -13.727 -0.08 1 97.44 199 ALA A N 1
ATOM 1602 C CA . ALA A 1 199 ? -26.844 -15.109 -0.478 1 97.44 199 ALA A CA 1
ATOM 1603 C C . ALA A 1 199 ? -26.781 -15.266 -1.995 1 97.44 199 ALA A C 1
ATOM 1605 O O . ALA A 1 199 ? -26.188 -16.219 -2.508 1 97.44 199 ALA A O 1
ATOM 1606 N N . GLN A 1 200 ? -27.344 -14.336 -2.686 1 98.38 200 GLN A N 1
ATOM 1607 C CA . GLN A 1 200 ? -27.344 -14.367 -4.145 1 98.38 200 GLN A CA 1
ATOM 1608 C C . GLN A 1 200 ? -25.938 -14.156 -4.695 1 98.38 200 GLN A C 1
ATOM 1610 O O . GLN A 1 200 ? -25.547 -14.805 -5.668 1 98.38 200 GLN A O 1
ATOM 1615 N N . SER A 1 201 ? -25.234 -13.227 -4.055 1 98.5 201 SER A N 1
ATOM 1616 C CA . SER A 1 201 ? -23.875 -12.969 -4.484 1 98.5 201 SER A CA 1
ATOM 1617 C C . SER A 1 201 ? -22.984 -14.195 -4.293 1 98.5 201 SER A C 1
ATOM 1619 O O . SER A 1 201 ? -22.156 -14.516 -5.152 1 98.5 201 SER A O 1
ATOM 1621 N N . ILE A 1 202 ? -23.156 -14.891 -3.209 1 98.5 202 ILE A N 1
ATOM 1622 C CA . ILE A 1 202 ? -22.422 -16.109 -2.928 1 98.5 202 ILE A CA 1
ATOM 1623 C C . ILE A 1 202 ? -22.734 -17.156 -3.988 1 98.5 202 ILE A C 1
ATOM 1625 O O . ILE A 1 202 ? -21.828 -17.766 -4.57 1 98.5 202 ILE A O 1
ATOM 1629 N N . GLN A 1 203 ? -23.984 -17.391 -4.215 1 98.56 203 GLN A N 1
ATOM 1630 C CA . GLN A 1 203 ? -24.422 -18.391 -5.191 1 98.56 203 GLN A CA 1
ATOM 1631 C C . GLN A 1 203 ? -23.844 -18.078 -6.574 1 98.56 203 GLN A C 1
ATOM 1633 O O . GLN A 1 203 ? -23.344 -18.969 -7.258 1 98.56 203 GLN A O 1
ATOM 1638 N N . ALA A 1 204 ? -23.922 -16.828 -6.988 1 98.75 204 ALA A N 1
ATOM 1639 C CA . ALA A 1 204 ? -23.406 -16.422 -8.297 1 98.75 204 ALA A CA 1
ATOM 1640 C C . ALA A 1 204 ? -21.906 -16.656 -8.391 1 98.75 204 ALA A C 1
ATOM 1642 O O . ALA A 1 204 ? -21.406 -17.172 -9.398 1 98.75 204 ALA A O 1
ATOM 1643 N N . ALA A 1 205 ? -21.172 -16.266 -7.375 1 98.81 205 ALA A N 1
ATOM 1644 C CA . ALA A 1 205 ? -19.719 -16.438 -7.363 1 98.81 205 ALA A CA 1
ATOM 1645 C C . ALA A 1 205 ? -19.344 -17.906 -7.398 1 98.81 205 ALA A C 1
ATOM 1647 O O . ALA A 1 205 ? -18.375 -18.297 -8.055 1 98.81 205 ALA A O 1
ATOM 1648 N N . GLU A 1 206 ? -20.078 -18.734 -6.66 1 98.75 206 GLU A N 1
ATOM 1649 C CA . GLU A 1 206 ? -19.812 -20.172 -6.676 1 98.75 206 GLU A CA 1
ATOM 1650 C C . GLU A 1 206 ? -20.031 -20.75 -8.07 1 98.75 206 GLU A C 1
ATOM 1652 O O . GLU A 1 206 ? -19.219 -21.547 -8.547 1 98.75 206 GLU A O 1
ATOM 1657 N N . GLN A 1 207 ? -21.125 -20.375 -8.672 1 98.81 207 GLN A N 1
ATOM 1658 C CA . GLN A 1 207 ? -21.406 -20.875 -10.016 1 98.81 207 GLN A CA 1
ATOM 1659 C C . GLN A 1 207 ? -20.328 -20.438 -11 1 98.81 207 GLN A C 1
ATOM 1661 O O . GLN A 1 207 ? -19.891 -21.234 -11.844 1 98.81 207 GLN A O 1
ATOM 1666 N N . LYS A 1 208 ? -19.891 -19.203 -10.922 1 98.88 208 LYS A N 1
ATOM 1667 C CA . LYS A 1 208 ? -18.828 -18.703 -11.781 1 98.88 208 LYS A CA 1
ATOM 1668 C C . LYS A 1 208 ? -17.516 -19.469 -11.539 1 98.88 208 LYS A C 1
ATOM 1670 O O . LYS A 1 208 ? -16.781 -19.75 -12.484 1 98.88 208 LYS A O 1
ATOM 1675 N N . THR A 1 209 ? -17.234 -19.719 -10.289 1 98.88 209 THR A N 1
ATOM 1676 C CA . THR A 1 209 ? -16.016 -20.453 -9.938 1 98.88 209 THR A CA 1
ATOM 1677 C C . THR A 1 209 ? -16.047 -21.859 -10.531 1 98.88 209 THR A C 1
ATOM 1679 O O . THR A 1 209 ? -15.062 -22.297 -11.125 1 98.88 209 THR A O 1
ATOM 1682 N N . ILE A 1 210 ? -17.141 -22.578 -10.383 1 98.62 210 ILE A N 1
ATOM 1683 C CA . ILE A 1 210 ? -17.297 -23.938 -10.93 1 98.62 210 ILE A CA 1
ATOM 1684 C C . ILE A 1 210 ? -17.109 -23.891 -12.445 1 98.62 210 ILE A C 1
ATOM 1686 O O . ILE A 1 210 ? -16.375 -24.703 -13.008 1 98.62 210 ILE A O 1
ATOM 1690 N N . ALA A 1 211 ? -17.766 -22.953 -13.102 1 98.62 211 ALA A N 1
ATOM 1691 C CA . ALA A 1 211 ? -17.672 -22.828 -14.555 1 98.62 211 ALA A CA 1
ATOM 1692 C C . ALA A 1 211 ? -16.234 -22.531 -14.992 1 98.62 211 ALA A C 1
ATOM 1694 O O . ALA A 1 211 ? -15.773 -23.062 -16 1 98.62 211 ALA A O 1
ATOM 1695 N N . LEU A 1 212 ? -15.594 -21.688 -14.234 1 98.69 212 LEU A N 1
ATOM 1696 C CA . LEU A 1 212 ? -14.211 -21.344 -14.562 1 98.69 212 LEU A CA 1
ATOM 1697 C C . LEU A 1 212 ? -13.312 -22.562 -14.492 1 98.69 212 LEU A C 1
ATOM 1699 O O . LEU A 1 212 ? -12.477 -22.781 -15.367 1 98.69 212 LEU A O 1
ATOM 1703 N N . VAL A 1 213 ? -13.43 -23.312 -13.469 1 98.38 213 VAL A N 1
ATOM 1704 C CA . VAL A 1 213 ? -12.625 -24.531 -13.32 1 98.38 213 VAL A CA 1
ATOM 1705 C C . VAL A 1 213 ? -12.859 -25.453 -14.5 1 98.38 213 VAL A C 1
ATOM 1707 O O . VAL A 1 213 ? -11.914 -26.016 -15.055 1 98.38 213 VAL A O 1
ATOM 1710 N N . GLN A 1 214 ? -14.125 -25.656 -14.906 1 97 214 GLN A N 1
ATOM 1711 C CA . GLN A 1 214 ? -14.461 -26.5 -16.047 1 97 214 GLN A CA 1
ATOM 1712 C C . GLN A 1 214 ? -13.805 -25.984 -17.328 1 97 214 GLN A C 1
ATOM 1714 O O . GLN A 1 214 ? -13.273 -26.766 -18.109 1 97 214 GLN A O 1
ATOM 1719 N N . ASP A 1 215 ? -13.766 -24.75 -17.469 1 97.06 215 ASP A N 1
ATOM 1720 C CA . ASP A 1 215 ? -13.172 -24.141 -18.656 1 97.06 215 ASP A CA 1
ATOM 1721 C C . ASP A 1 215 ? -11.656 -24.344 -18.672 1 97.06 215 ASP A C 1
ATOM 1723 O O . ASP A 1 215 ? -11.062 -24.562 -19.734 1 97.06 215 ASP A O 1
ATOM 1727 N N . LEU A 1 216 ? -10.992 -24.172 -17.5 1 96.19 216 LEU A N 1
ATOM 1728 C CA . LEU A 1 216 ? -9.539 -24.25 -17.406 1 96.19 216 LEU A CA 1
ATOM 1729 C C . LEU A 1 216 ? -9.055 -25.688 -17.594 1 96.19 216 LEU A C 1
ATOM 1731 O O . LEU A 1 216 ? -7.879 -25.906 -17.906 1 96.19 216 LEU A O 1
ATOM 1735 N N . GLN A 1 217 ? -9.805 -26.688 -17.391 1 94.25 217 GLN A N 1
ATOM 1736 C CA . GLN A 1 217 ? -9.391 -28.094 -17.5 1 94.25 217 GLN A CA 1
ATOM 1737 C C . GLN A 1 217 ? -9.789 -28.672 -18.859 1 94.25 217 GLN A C 1
ATOM 1739 O O . GLN A 1 217 ? -9.453 -29.812 -19.156 1 94.25 217 GLN A O 1
ATOM 1744 N N . HIS A 1 218 ? -10.656 -28.016 -19.594 1 83.12 218 HIS A N 1
ATOM 1745 C CA . HIS A 1 218 ? -10.977 -28.484 -20.953 1 83.12 218 HIS A CA 1
ATOM 1746 C C . HIS A 1 218 ? -10.008 -27.906 -21.969 1 83.12 218 HIS A C 1
ATOM 1748 O O . HIS A 1 218 ? -9.602 -28.609 -22.906 1 83.12 218 HIS A O 1
ATOM 1754 N N . MET B 1 1 ? -3.24 28.453 16.219 1 85.06 1 MET B N 1
ATOM 1755 C CA . MET B 1 1 ? -2.016 27.672 16.031 1 85.06 1 MET B CA 1
ATOM 1756 C C . MET B 1 1 ? -2.318 26.328 15.398 1 85.06 1 MET B C 1
ATOM 1758 O O . MET B 1 1 ? -3.246 25.625 15.812 1 85.06 1 MET B O 1
ATOM 1762 N N . ALA B 1 2 ? -1.564 26.047 14.32 1 92.19 2 ALA B N 1
ATOM 1763 C CA . ALA B 1 2 ? -1.871 24.812 13.594 1 92.19 2 ALA B CA 1
ATOM 1764 C C . ALA B 1 2 ? -1.155 23.625 14.211 1 92.19 2 ALA B C 1
ATOM 1766 O O . ALA B 1 2 ? -0.066 23.766 14.773 1 92.19 2 ALA B O 1
ATOM 1767 N N . ASN B 1 3 ? -1.855 22.516 14.336 1 97.69 3 ASN B N 1
ATOM 1768 C CA . ASN B 1 3 ? -1.293 21.219 14.719 1 97.69 3 ASN B CA 1
ATOM 1769 C C . ASN B 1 3 ? -1 20.359 13.492 1 97.69 3 ASN B C 1
ATOM 1771 O O . ASN B 1 3 ? -1.899 20.062 12.703 1 97.69 3 ASN B O 1
ATOM 1775 N N . ILE B 1 4 ? 0.334 19.984 13.352 1 98.69 4 ILE B N 1
ATOM 1776 C CA . ILE B 1 4 ? 0.727 19.188 12.195 1 98.69 4 ILE B CA 1
ATOM 1777 C C . ILE B 1 4 ? 1.139 17.781 12.648 1 98.69 4 ILE B C 1
ATOM 1779 O O . ILE B 1 4 ? 1.943 17.641 13.57 1 98.69 4 ILE B O 1
ATOM 1783 N N . LEU B 1 5 ? 0.523 16.797 12.109 1 98.88 5 LEU B N 1
ATOM 1784 C CA . LEU B 1 5 ? 0.984 15.414 12.227 1 98.88 5 LEU B CA 1
ATOM 1785 C C . LEU B 1 5 ? 1.8 15.008 11.008 1 98.88 5 LEU B C 1
ATOM 1787 O O . LEU B 1 5 ? 1.268 14.93 9.898 1 98.88 5 LEU B O 1
ATOM 1791 N N . LYS B 1 6 ? 3.107 14.875 11.211 1 98.88 6 LYS B N 1
ATOM 1792 C CA . LYS B 1 6 ? 4.008 14.375 10.172 1 98.88 6 LYS B CA 1
ATOM 1793 C C . LYS B 1 6 ? 4.152 12.859 10.258 1 98.88 6 LYS B C 1
ATOM 1795 O O . LYS B 1 6 ? 4.539 12.32 11.297 1 98.88 6 LYS B O 1
ATOM 1800 N N . ILE B 1 7 ? 3.83 12.195 9.148 1 98.88 7 ILE B N 1
ATOM 1801 C CA . ILE B 1 7 ? 3.928 10.742 9.07 1 98.88 7 ILE B CA 1
ATOM 1802 C C . ILE B 1 7 ? 4.914 10.344 7.977 1 98.88 7 ILE B C 1
ATOM 1804 O O . ILE B 1 7 ? 4.688 10.625 6.797 1 98.88 7 ILE B O 1
ATOM 1808 N N . ASP B 1 8 ? 6.027 9.664 8.328 1 98.62 8 ASP B N 1
ATOM 1809 C CA . ASP B 1 8 ? 7.004 9.141 7.375 1 98.62 8 ASP B CA 1
ATOM 1810 C C . ASP B 1 8 ? 6.867 7.625 7.227 1 98.62 8 ASP B C 1
ATOM 1812 O O . ASP B 1 8 ? 6.688 6.914 8.219 1 98.62 8 ASP B O 1
ATOM 1816 N N . THR B 1 9 ? 6.953 7.16 5.969 1 98.38 9 THR B N 1
ATOM 1817 C CA . THR B 1 9 ? 6.703 5.742 5.754 1 98.38 9 THR B CA 1
ATOM 1818 C C . THR B 1 9 ? 7.84 5.105 4.957 1 98.38 9 THR B C 1
ATOM 1820 O O . THR B 1 9 ? 7.848 3.893 4.742 1 98.38 9 THR B O 1
ATOM 1823 N N . SER B 1 10 ? 8.898 5.828 4.559 1 96.81 10 SER B N 1
ATOM 1824 C CA . SER B 1 10 ? 10.008 5.273 3.797 1 96.81 10 SER B CA 1
ATOM 1825 C C . SER B 1 10 ? 10.844 4.324 4.648 1 96.81 10 SER B C 1
ATOM 1827 O O . SER B 1 10 ? 11.125 4.613 5.816 1 96.81 10 SER B O 1
ATOM 1829 N N . LEU B 1 11 ? 11.289 3.18 4.086 1 94.25 11 LEU B N 1
ATOM 1830 C CA . LEU B 1 11 ? 12.164 2.221 4.754 1 94.25 11 LEU B CA 1
ATOM 1831 C C . LEU B 1 11 ? 13.594 2.738 4.809 1 94.25 11 LEU B C 1
ATOM 1833 O O . LEU B 1 11 ? 14.422 2.211 5.555 1 94.25 11 LEU B O 1
ATOM 1837 N N . ARG B 1 12 ? 13.844 3.725 3.895 1 90.31 12 ARG B N 1
ATOM 1838 C CA . ARG B 1 12 ? 15.109 4.441 4.02 1 90.31 12 ARG B CA 1
ATOM 1839 C C . ARG B 1 12 ? 15.031 5.504 5.109 1 90.31 12 ARG B C 1
ATOM 1841 O O . ARG B 1 12 ? 14.148 6.367 5.082 1 90.31 12 ARG B O 1
ATOM 1848 N N . THR B 1 13 ? 15.898 5.43 6.145 1 85.69 13 THR B N 1
ATOM 1849 C CA . THR B 1 13 ? 15.758 6.238 7.348 1 85.69 13 THR B CA 1
ATOM 1850 C C . THR B 1 13 ? 16.422 7.598 7.172 1 85.69 13 THR B C 1
ATOM 1852 O O . THR B 1 13 ? 16.109 8.555 7.875 1 85.69 13 THR B O 1
ATOM 1855 N N . GLY B 1 14 ? 17.266 7.723 6.297 1 91.12 14 GLY B N 1
ATOM 1856 C CA . GLY B 1 14 ? 17.922 9 6.07 1 91.12 14 GLY B CA 1
ATOM 1857 C C . GLY B 1 14 ? 17.141 9.922 5.156 1 91.12 14 GLY B C 1
ATOM 1858 O O . GLY B 1 14 ? 16.078 9.547 4.648 1 91.12 14 GLY B O 1
ATOM 1859 N N . ILE B 1 15 ? 17.609 11.148 5.055 1 96.12 15 ILE B N 1
ATOM 1860 C CA . ILE B 1 15 ? 17.016 12.164 4.199 1 96.12 15 ILE B CA 1
ATOM 1861 C C . ILE B 1 15 ? 17.891 12.375 2.963 1 96.12 15 ILE B C 1
ATOM 1863 O O . ILE B 1 15 ? 19.078 12.641 3.078 1 96.12 15 ILE B O 1
ATOM 1867 N N . SER B 1 16 ? 17.25 12.203 1.827 1 95.81 16 SER B N 1
ATOM 1868 C CA . SER B 1 16 ? 17.984 12.445 0.588 1 95.81 16 SER B CA 1
ATOM 1869 C C . SER B 1 16 ? 18.609 13.836 0.58 1 95.81 16 SER B C 1
ATOM 1871 O O . SER B 1 16 ? 17.969 14.812 0.99 1 95.81 16 SER B O 1
ATOM 1873 N N . GLY B 1 17 ? 19.812 13.859 0.071 1 91.62 17 GLY B N 1
ATOM 1874 C CA . GLY B 1 17 ? 20.547 15.109 0.056 1 91.62 17 GLY B CA 1
ATOM 1875 C C . GLY B 1 17 ? 21.391 15.312 1.299 1 91.62 17 GLY B C 1
ATOM 1876 O O . GLY B 1 17 ? 22.359 16.078 1.279 1 91.62 17 GLY B O 1
ATOM 1877 N N . THR B 1 18 ? 21.031 14.75 2.42 1 92.75 18 THR B N 1
ATOM 1878 C CA . THR B 1 18 ? 21.781 14.898 3.662 1 92.75 18 THR B CA 1
ATOM 1879 C C . THR B 1 18 ? 22.438 13.578 4.059 1 92.75 18 THR B C 1
ATOM 1881 O O . THR B 1 18 ? 23.469 13.57 4.734 1 92.75 18 THR B O 1
ATOM 1884 N N . HIS B 1 19 ? 21.891 12.375 3.684 1 89.25 19 HIS B N 1
ATOM 1885 C CA . HIS B 1 19 ? 22.391 11.031 3.949 1 89.25 19 HIS B CA 1
ATOM 1886 C C . HIS B 1 19 ? 22.562 10.242 2.656 1 89.25 19 HIS B C 1
ATOM 1888 O O . HIS B 1 19 ? 21.766 10.375 1.731 1 89.25 19 HIS B O 1
ATOM 1894 N N . PRO B 1 20 ? 23.641 9.484 2.605 1 84.81 20 PRO B N 1
ATOM 1895 C CA . PRO B 1 20 ? 23.734 8.57 1.467 1 84.81 20 PRO B CA 1
ATOM 1896 C C . PRO B 1 20 ? 22.547 7.625 1.365 1 84.81 20 PRO B C 1
ATOM 1898 O O . PRO B 1 20 ? 22.141 7.031 2.367 1 84.81 20 PRO B O 1
ATOM 1901 N N . HIS B 1 21 ? 21.906 7.621 0.29 1 84.44 21 HIS B N 1
ATOM 1902 C CA . HIS B 1 21 ? 20.766 6.746 0 1 84.44 21 HIS B CA 1
ATOM 1903 C C . HIS B 1 21 ? 19.562 7.121 0.843 1 84.44 21 HIS B C 1
ATOM 1905 O O . HIS B 1 21 ? 18.75 6.254 1.204 1 84.44 21 HIS B O 1
ATOM 1911 N N . GLY B 1 22 ? 19.562 8.383 1.198 1 92.75 22 GLY B N 1
ATOM 1912 C CA . GLY B 1 22 ? 18.438 8.867 1.979 1 92.75 22 GLY B CA 1
ATOM 1913 C C . GLY B 1 22 ? 17.141 8.883 1.199 1 92.75 22 GLY B C 1
ATOM 1914 O O . GLY B 1 22 ? 17.141 8.773 -0.028 1 92.75 22 GLY B O 1
ATOM 1915 N N . SER B 1 23 ? 16.109 9.031 1.894 1 96.31 23 SER B N 1
ATOM 1916 C CA . SER B 1 23 ? 14.758 8.961 1.357 1 96.31 23 SER B CA 1
ATOM 1917 C C . SER B 1 23 ? 14.352 10.289 0.725 1 96.31 23 SER B C 1
ATOM 1919 O O . SER B 1 23 ? 14.5 11.344 1.34 1 96.31 23 SER B O 1
ATOM 1921 N N . LEU B 1 24 ? 13.766 10.188 -0.526 1 98.38 24 LEU B N 1
ATOM 1922 C CA . LEU B 1 24 ? 13.266 11.352 -1.245 1 98.38 24 LEU B CA 1
ATOM 1923 C C . LEU B 1 24 ? 11.969 11.859 -0.631 1 98.38 24 LEU B C 1
ATOM 1925 O O . LEU B 1 24 ? 11.727 13.062 -0.565 1 98.38 24 LEU B O 1
ATOM 1929 N N . SER B 1 25 ? 11.078 10.969 -0.132 1 98.62 25 SER B N 1
ATOM 1930 C CA . SER B 1 25 ? 9.836 11.414 0.487 1 98.62 25 SER B CA 1
ATOM 1931 C C . SER B 1 25 ? 10.102 12.102 1.823 1 98.62 25 SER B C 1
ATOM 1933 O O . SER B 1 25 ? 9.461 13.102 2.152 1 98.62 25 SER B O 1
ATOM 1935 N N . ARG B 1 26 ? 11.055 11.641 2.629 1 98.44 26 ARG B N 1
ATOM 1936 C CA . ARG B 1 26 ? 11.422 12.297 3.883 1 98.44 26 ARG B CA 1
ATOM 1937 C C . ARG B 1 26 ? 12.016 13.672 3.627 1 98.44 26 ARG B C 1
ATOM 1939 O O . ARG B 1 26 ? 11.844 14.594 4.434 1 98.44 26 ARG B O 1
ATOM 1946 N N . ARG B 1 27 ? 12.758 13.781 2.533 1 98.62 27 ARG B N 1
ATOM 1947 C CA . ARG B 1 27 ? 13.273 15.07 2.098 1 98.62 27 ARG B CA 1
ATOM 1948 C C . ARG B 1 27 ? 12.156 16.109 2 1 98.62 27 ARG B C 1
ATOM 1950 O O . ARG B 1 27 ? 12.305 17.234 2.475 1 98.62 27 ARG B O 1
ATOM 1957 N N . LEU B 1 28 ? 11.047 15.703 1.376 1 98.88 28 LEU B N 1
ATOM 1958 C CA . LEU B 1 28 ? 9.93 16.625 1.163 1 98.88 28 LEU B CA 1
ATOM 1959 C C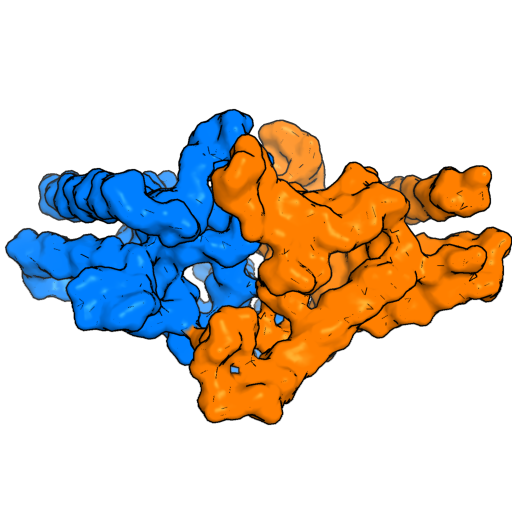 . LEU B 1 28 ? 9.203 16.906 2.473 1 98.88 28 LEU B C 1
ATOM 1961 O O . LEU B 1 28 ? 8.781 18.031 2.723 1 98.88 28 LEU B O 1
ATOM 1965 N N . THR B 1 29 ? 8.992 15.82 3.355 1 98.81 29 THR B N 1
ATOM 1966 C CA . THR B 1 29 ? 8.281 16.078 4.605 1 98.81 29 THR B CA 1
ATOM 1967 C C . THR B 1 29 ? 9.109 16.984 5.52 1 98.81 29 THR B C 1
ATOM 1969 O O . THR B 1 29 ? 8.555 17.859 6.195 1 98.81 29 THR B O 1
ATOM 1972 N N . GLU B 1 30 ? 10.398 16.828 5.5 1 98.5 30 GLU B N 1
ATOM 1973 C CA . GLU B 1 30 ? 11.266 17.703 6.281 1 98.5 30 GLU B CA 1
ATOM 1974 C C . GLU B 1 30 ? 11.203 19.141 5.766 1 98.5 30 GLU B C 1
ATOM 1976 O O . GLU B 1 30 ? 11.102 20.094 6.551 1 98.5 30 GLU B O 1
ATOM 1981 N N . LEU B 1 31 ? 11.273 19.219 4.484 1 98.75 31 LEU B N 1
ATOM 1982 C CA . LEU B 1 31 ? 11.195 20.547 3.883 1 98.75 31 LEU B CA 1
ATOM 1983 C C . LEU B 1 31 ? 9.883 21.234 4.254 1 98.75 31 LEU B C 1
ATOM 1985 O O . LEU B 1 31 ? 9.867 22.422 4.566 1 98.75 31 LEU B O 1
ATOM 1989 N N . PHE B 1 32 ? 8.742 20.516 4.137 1 98.88 32 PHE B N 1
ATOM 1990 C CA . PHE B 1 32 ? 7.434 21.062 4.477 1 98.88 32 PHE B CA 1
ATOM 1991 C C . PHE B 1 32 ? 7.434 21.641 5.891 1 98.88 32 PHE B C 1
ATOM 1993 O O . PHE B 1 32 ? 7.008 22.766 6.105 1 98.88 32 PHE B O 1
ATOM 2000 N N . ILE B 1 33 ? 7.891 20.828 6.898 1 98.56 33 ILE B N 1
ATOM 2001 C CA . ILE B 1 33 ? 7.895 21.25 8.297 1 98.56 33 ILE B CA 1
ATOM 2002 C C . ILE B 1 33 ? 8.828 22.438 8.477 1 98.56 33 ILE B C 1
ATOM 2004 O O . ILE B 1 33 ? 8.469 23.422 9.141 1 98.56 33 ILE B O 1
ATOM 2008 N N . ASP B 1 34 ? 10.055 22.359 7.844 1 98 34 ASP B N 1
ATOM 2009 C CA . ASP B 1 34 ? 11.016 23.453 7.961 1 98 34 ASP B CA 1
ATOM 2010 C C . ASP B 1 34 ? 10.43 24.75 7.414 1 98 34 ASP B C 1
ATOM 2012 O O . ASP B 1 34 ? 10.539 25.797 8.055 1 98 34 ASP B O 1
ATOM 2016 N N . GLN B 1 35 ? 9.828 24.656 6.273 1 97.94 35 GLN B N 1
ATOM 2017 C CA . GLN B 1 35 ? 9.242 25.844 5.648 1 97.94 35 GLN B CA 1
ATOM 2018 C C . GLN B 1 35 ? 8.086 26.391 6.488 1 97.94 35 GLN B C 1
ATOM 2020 O O . GLN B 1 35 ? 7.938 27.609 6.621 1 97.94 35 GLN B O 1
ATOM 2025 N N . TRP B 1 36 ? 7.219 25.438 7.023 1 97.94 36 TRP B N 1
ATOM 2026 C CA . TRP B 1 36 ? 6.125 25.891 7.875 1 97.94 36 TRP B CA 1
ATOM 2027 C C . TRP B 1 36 ? 6.656 26.641 9.086 1 97.94 36 TRP B C 1
ATOM 2029 O O . TRP B 1 36 ? 6.152 27.719 9.422 1 97.94 36 TRP B O 1
ATOM 2039 N N . ASN B 1 37 ? 7.645 26.109 9.719 1 96.25 37 ASN B N 1
ATOM 2040 C CA . ASN B 1 37 ? 8.234 26.688 10.922 1 96.25 37 ASN B CA 1
ATOM 2041 C C . ASN B 1 37 ? 8.844 28.062 10.641 1 96.25 37 ASN B C 1
ATOM 2043 O O . ASN B 1 37 ? 8.859 28.922 11.516 1 96.25 37 ASN B O 1
ATOM 2047 N N . GLU B 1 38 ? 9.336 28.25 9.422 1 95.38 38 GLU B N 1
ATOM 2048 C CA . GLU B 1 38 ? 9.914 29.547 9.047 1 95.38 38 GLU B CA 1
ATOM 2049 C C . GLU B 1 38 ? 8.844 30.641 9.031 1 95.38 38 GLU B C 1
ATOM 2051 O O . GLU B 1 38 ? 9.141 31.797 9.336 1 95.38 38 GLU B O 1
ATOM 2056 N N . ILE B 1 39 ? 7.711 30.266 8.82 1 92.75 39 ILE B N 1
ATOM 2057 C CA . ILE B 1 39 ? 6.621 31.234 8.703 1 92.75 39 ILE B CA 1
ATOM 2058 C C . ILE B 1 39 ? 5.871 31.328 10.023 1 92.75 39 ILE B C 1
ATOM 2060 O O . ILE B 1 39 ? 5.535 32.438 10.477 1 92.75 39 ILE B O 1
ATOM 2064 N N . ASP B 1 40 ? 5.547 30.219 10.625 1 94.12 40 ASP B N 1
ATOM 2065 C CA . ASP B 1 40 ? 4.855 30.125 11.906 1 94.12 40 ASP B CA 1
ATOM 2066 C C . ASP B 1 40 ? 5.578 29.172 12.852 1 94.12 40 ASP B C 1
ATOM 2068 O O . ASP B 1 40 ? 5.336 27.969 12.828 1 94.12 40 ASP B O 1
ATOM 2072 N N . SER B 1 41 ? 6.25 29.734 13.727 1 92.69 41 SER B N 1
ATOM 2073 C CA . SER B 1 41 ? 7.082 28.938 14.625 1 92.69 41 SER B CA 1
ATOM 2074 C C . SER B 1 41 ? 6.266 28.391 15.797 1 92.69 41 SER B C 1
ATOM 2076 O O . SER B 1 41 ? 6.77 27.594 16.594 1 92.69 41 SER B O 1
ATOM 2078 N N . SER B 1 42 ? 5.133 28.766 15.93 1 94.56 42 SER B N 1
ATOM 2079 C CA . SER B 1 42 ? 4.312 28.328 17.047 1 94.56 42 SER B CA 1
ATOM 2080 C C . SER B 1 42 ? 3.617 27 16.75 1 94.56 42 SER B C 1
ATOM 2082 O O . SER B 1 42 ? 2.945 26.438 17.609 1 94.56 42 SER B O 1
ATOM 2084 N N . VAL B 1 43 ? 3.838 26.531 15.523 1 94.88 43 VAL B N 1
ATOM 2085 C CA . VAL B 1 43 ? 3.195 25.297 15.078 1 94.88 43 VAL B CA 1
ATOM 2086 C C . VAL B 1 43 ? 3.629 24.141 15.977 1 94.88 43 VAL B C 1
ATOM 2088 O O . VAL B 1 43 ? 4.789 24.062 16.375 1 94.88 43 VAL B O 1
ATOM 2091 N N . GLN B 1 44 ? 2.707 23.297 16.391 1 97.62 44 GLN B N 1
ATOM 2092 C CA . GLN B 1 44 ? 3.01 22.047 17.062 1 97.62 44 GLN B CA 1
ATOM 2093 C C . GLN B 1 44 ? 3.064 20.891 16.078 1 97.62 44 GLN B C 1
ATOM 2095 O O . GLN B 1 44 ? 2.148 20.703 15.266 1 97.62 44 GLN B O 1
ATOM 2100 N N . VAL B 1 45 ? 4.203 20.172 16.172 1 98.31 45 VAL B N 1
ATOM 2101 C CA . VAL B 1 45 ? 4.391 19.078 15.227 1 98.31 45 VAL B CA 1
ATOM 2102 C C . VAL B 1 45 ? 4.551 17.766 15.992 1 98.31 45 VAL B C 1
ATOM 2104 O O . VAL B 1 45 ? 5.383 17.656 16.891 1 98.31 45 VAL B O 1
ATOM 2107 N N . LYS B 1 46 ? 3.701 16.781 15.766 1 98.62 46 LYS B N 1
ATOM 2108 C CA . LYS B 1 46 ? 3.912 15.391 16.141 1 98.62 46 LYS B CA 1
ATOM 2109 C C . LYS B 1 46 ? 4.453 14.578 14.977 1 98.62 46 LYS B C 1
ATOM 2111 O O . LYS B 1 46 ? 4.023 14.766 13.836 1 98.62 46 LYS B O 1
ATOM 2116 N N . HIS B 1 47 ? 5.395 13.75 15.281 1 98.44 47 HIS B N 1
ATOM 2117 C CA . HIS B 1 47 ? 6.016 12.922 14.25 1 98.44 47 HIS B CA 1
ATOM 2118 C C . HIS B 1 47 ? 5.742 11.445 14.484 1 98.44 47 HIS B C 1
ATOM 2120 O O . HIS B 1 47 ? 5.988 10.93 15.586 1 98.44 47 HIS B O 1
ATOM 2126 N N . ARG B 1 48 ? 5.172 10.789 13.539 1 98.5 48 ARG B N 1
ATOM 2127 C CA . ARG B 1 48 ? 4.977 9.344 13.484 1 98.5 48 ARG B CA 1
ATOM 2128 C C . ARG B 1 48 ? 5.789 8.719 12.359 1 98.5 48 ARG B C 1
ATOM 2130 O O . ARG B 1 48 ? 5.539 8.992 11.18 1 98.5 48 ARG B O 1
ATOM 2137 N N . ASP B 1 49 ? 6.844 7.945 12.695 1 98.12 49 ASP B N 1
ATOM 2138 C CA . ASP B 1 49 ? 7.684 7.285 11.703 1 98.12 49 ASP B CA 1
ATOM 2139 C C . ASP B 1 49 ? 7.289 5.82 11.539 1 98.12 49 ASP B C 1
ATOM 2141 O O . ASP B 1 49 ? 7.793 4.953 12.258 1 98.12 49 ASP B O 1
ATOM 2145 N N . LEU B 1 50 ? 6.473 5.5 10.531 1 98.19 50 LEU B N 1
ATOM 2146 C CA . LEU B 1 50 ? 5.98 4.145 10.305 1 98.19 50 LEU B CA 1
ATOM 2147 C C . LEU B 1 50 ? 7.035 3.299 9.602 1 98.19 50 LEU B C 1
ATOM 2149 O O . LEU B 1 50 ? 6.965 2.068 9.625 1 98.19 50 LEU B O 1
ATOM 2153 N N . GLY B 1 51 ? 7.996 3.916 8.836 1 96.38 51 GLY B N 1
ATOM 2154 C CA . GLY B 1 51 ? 9.086 3.178 8.211 1 96.38 51 GLY B CA 1
ATOM 2155 C C . GLY B 1 51 ? 10.039 2.561 9.211 1 96.38 51 GLY B C 1
ATOM 2156 O O . GLY B 1 51 ? 10.453 1.408 9.055 1 96.38 51 GLY B O 1
ATOM 2157 N N . ARG B 1 52 ? 10.375 3.254 10.227 1 94.88 52 ARG B N 1
ATOM 2158 C CA . ARG B 1 52 ? 11.305 2.814 11.266 1 94.88 52 ARG B CA 1
ATOM 2159 C C . ARG B 1 52 ? 10.594 1.957 12.305 1 94.88 52 ARG B C 1
ATOM 2161 O O . ARG B 1 52 ? 11.203 1.065 12.898 1 94.88 52 ARG B O 1
ATOM 2168 N N . ASN B 1 53 ? 9.367 2.32 12.609 1 96.81 53 ASN B N 1
ATOM 2169 C CA . ASN B 1 53 ? 8.547 1.614 13.594 1 96.81 53 ASN B CA 1
ATOM 2170 C C . ASN B 1 53 ? 7.211 1.177 12.992 1 96.81 53 ASN B C 1
ATOM 2172 O O . ASN B 1 53 ? 6.168 1.744 13.32 1 96.81 53 ASN B O 1
ATOM 2176 N N . PRO B 1 54 ? 7.262 0.212 12.148 1 97.81 54 PRO B N 1
ATOM 2177 C CA . PRO B 1 54 ? 6.027 -0.231 11.508 1 97.81 54 PRO B CA 1
ATOM 2178 C C . PRO B 1 54 ? 5.012 -0.802 12.492 1 97.81 54 PRO B C 1
ATOM 2180 O O . PRO B 1 54 ? 5.398 -1.464 13.461 1 97.81 54 PRO B O 1
ATOM 2183 N N . PRO B 1 55 ? 3.703 -0.505 12.352 1 98.25 55 PRO B N 1
ATOM 2184 C CA . PRO B 1 55 ? 2.693 -1.135 13.203 1 98.25 55 PRO B CA 1
ATOM 2185 C C . PRO B 1 55 ? 2.508 -2.619 12.898 1 98.25 55 PRO B C 1
ATOM 2187 O O . PRO B 1 55 ? 2.803 -3.07 11.789 1 98.25 55 PRO B O 1
ATOM 2190 N N . PRO B 1 56 ? 2.098 -3.369 13.914 1 97.31 56 PRO B N 1
ATOM 2191 C CA . PRO B 1 56 ? 1.729 -4.75 13.594 1 97.31 56 PRO B CA 1
ATOM 2192 C C . PRO B 1 56 ? 0.529 -4.844 12.656 1 97.31 56 PRO B C 1
ATOM 2194 O O . PRO B 1 56 ? -0.279 -3.914 12.586 1 97.31 56 PRO B O 1
ATOM 2197 N N . TYR B 1 57 ? 0.477 -5.887 11.883 1 97.5 57 TYR B N 1
ATOM 2198 C CA . TYR B 1 57 ? -0.767 -6.176 11.18 1 97.5 57 TYR B CA 1
ATOM 2199 C C . TYR B 1 57 ? -1.937 -6.273 12.156 1 97.5 57 TYR B C 1
ATOM 2201 O O . TYR B 1 57 ? -1.768 -6.711 13.297 1 97.5 57 TYR B O 1
ATOM 2209 N N . ILE B 1 58 ? -3.148 -5.836 11.703 1 94.88 58 ILE B N 1
ATOM 2210 C CA . ILE B 1 58 ? -4.324 -6.281 12.445 1 94.88 58 ILE B CA 1
ATOM 2211 C C . ILE B 1 58 ? -4.492 -7.789 12.289 1 94.88 58 ILE B C 1
ATOM 2213 O O . ILE B 1 58 ? -3.988 -8.383 11.328 1 94.88 58 ILE B O 1
ATOM 2217 N N . ASP B 1 59 ? -5.047 -8.43 13.242 1 91.94 59 ASP B N 1
ATOM 2218 C CA . ASP B 1 59 ? -5.293 -9.867 13.219 1 91.94 59 ASP B CA 1
ATOM 2219 C C . ASP B 1 59 ? -6.684 -10.195 13.766 1 91.94 59 ASP B C 1
ATOM 2221 O O . ASP B 1 59 ? -7.484 -9.289 14.016 1 91.94 59 ASP B O 1
ATOM 2225 N N . GLU B 1 60 ? -6.98 -11.453 13.75 1 86.88 60 GLU B N 1
ATOM 2226 C CA . GLU B 1 60 ? -8.32 -11.875 14.164 1 86.88 60 GLU B CA 1
ATOM 2227 C C . GLU B 1 60 ? -8.656 -11.344 15.547 1 86.88 60 GLU B C 1
ATOM 2229 O O . GLU B 1 60 ? -9.781 -10.891 15.789 1 86.88 60 GLU B O 1
ATOM 2234 N N . GLU B 1 61 ? -7.734 -11.328 16.5 1 87 61 GLU B N 1
ATOM 2235 C CA . GLU B 1 61 ? -7.957 -10.828 17.859 1 87 61 GLU B CA 1
ATOM 2236 C C . GLU B 1 61 ? -8.234 -9.328 17.844 1 87 61 GLU B C 1
ATOM 2238 O O . GLU B 1 61 ? -9.031 -8.828 18.656 1 87 61 GLU B O 1
ATOM 2243 N N . TRP B 1 62 ? -7.48 -8.648 17 1 91.56 62 TRP B N 1
ATOM 2244 C CA . TRP B 1 62 ? -7.738 -7.223 16.828 1 91.56 62 TRP B CA 1
ATOM 2245 C C . TRP B 1 62 ? -9.172 -6.98 16.359 1 91.56 62 TRP B C 1
ATOM 2247 O O . TRP B 1 62 ? -9.875 -6.125 16.906 1 91.56 62 TRP B O 1
ATOM 2257 N N . ILE B 1 63 ? -9.672 -7.723 15.375 1 86 63 ILE B N 1
ATOM 2258 C CA . ILE B 1 63 ? -11.016 -7.586 14.82 1 86 63 ILE B CA 1
ATOM 2259 C C . ILE B 1 63 ? -12.055 -7.902 15.898 1 86 63 ILE B C 1
ATOM 2261 O O . ILE B 1 63 ? -13.023 -7.164 16.062 1 86 63 ILE B O 1
ATOM 2265 N N . ILE B 1 64 ? -11.805 -8.969 16.641 1 84.38 64 ILE B N 1
ATOM 2266 C CA . ILE B 1 64 ? -12.703 -9.375 17.719 1 84.38 64 ILE B CA 1
ATOM 2267 C C . ILE B 1 64 ? -12.797 -8.25 18.766 1 84.38 64 ILE B C 1
ATOM 2269 O O . ILE B 1 64 ? -13.883 -7.949 19.266 1 84.38 64 ILE B O 1
ATOM 2273 N N . SER B 1 65 ? -11.672 -7.617 19.062 1 87.19 65 SER B N 1
ATOM 2274 C CA . SER B 1 65 ? -11.641 -6.527 20.031 1 87.19 65 SER B CA 1
ATOM 2275 C C . SER B 1 65 ? -12.383 -5.301 19.516 1 87.19 65 SER B C 1
ATOM 2277 O O . SER B 1 65 ? -13.125 -4.66 20.266 1 87.19 65 SER B O 1
ATOM 2279 N N . GLU B 1 66 ? -12.227 -4.98 18.312 1 86.94 66 GLU B N 1
ATOM 2280 C CA . GLU B 1 66 ? -12.844 -3.816 17.703 1 86.94 66 GLU B CA 1
ATOM 2281 C C . GLU B 1 66 ? -14.367 -3.945 17.688 1 86.94 66 GLU B C 1
ATOM 2283 O O . GLU B 1 66 ? -15.078 -2.951 17.828 1 86.94 66 GLU B O 1
ATOM 2288 N N . PHE B 1 67 ? -14.875 -5.172 17.562 1 80.56 67 PHE B N 1
ATOM 2289 C CA . PHE B 1 67 ? -16.312 -5.363 17.406 1 80.56 67 PHE B CA 1
ATOM 2290 C C . PHE B 1 67 ? -16.953 -5.758 18.734 1 80.56 67 PHE B C 1
ATOM 2292 O O . PHE B 1 67 ? -18.125 -6.117 18.797 1 80.56 67 PHE B O 1
ATOM 2299 N N . GLY B 1 68 ? -16.125 -5.715 19.812 1 79.62 68 GLY B N 1
ATOM 2300 C CA . GLY B 1 68 ? -16.672 -5.828 21.156 1 79.62 68 GLY B CA 1
ATOM 2301 C C . GLY B 1 68 ? -16.812 -7.266 21.625 1 79.62 68 GLY B C 1
ATOM 2302 O O . GLY B 1 68 ? -17.625 -7.555 22.516 1 79.62 68 GLY B O 1
ATOM 2303 N N . TYR B 1 69 ? -16.047 -8.227 21.016 1 80.06 69 TYR B N 1
ATOM 2304 C CA . TYR B 1 69 ? -16.188 -9.633 21.359 1 80.06 69 TYR B CA 1
ATOM 2305 C C . TYR B 1 69 ? -14.945 -10.156 22.078 1 80.06 69 TYR B C 1
ATOM 2307 O O . TYR B 1 69 ? -14.719 -11.367 22.125 1 80.06 69 TYR B O 1
ATOM 2315 N N . ALA B 1 70 ? -14.141 -9.258 22.578 1 85.94 70 ALA B N 1
ATOM 2316 C CA . ALA B 1 70 ? -12.93 -9.656 23.281 1 85.94 70 ALA B CA 1
ATOM 2317 C C . ALA B 1 70 ? -13.258 -10.336 24.609 1 85.94 70 ALA B C 1
ATOM 2319 O O . ALA B 1 70 ? -14.352 -10.156 25.156 1 85.94 70 ALA B O 1
ATOM 2320 N N . GLU B 1 71 ? -12.32 -11.18 25.078 1 87.44 71 GLU B N 1
ATOM 2321 C CA . GLU B 1 71 ? -12.5 -11.922 26.312 1 87.44 71 GLU B CA 1
ATOM 2322 C C . GLU B 1 71 ? -12.719 -10.984 27.5 1 87.44 71 GLU B C 1
ATOM 2324 O O . GLU B 1 71 ? -13.406 -11.344 28.469 1 87.44 71 GLU B O 1
ATOM 2329 N N . SER B 1 72 ? -12.172 -9.789 27.438 1 88.88 72 SER B N 1
ATOM 2330 C CA . SER B 1 72 ? -12.32 -8.773 28.469 1 88.88 72 SER B CA 1
ATOM 2331 C C . SER B 1 72 ? -12.07 -7.375 27.906 1 88.88 72 SER B C 1
ATOM 2333 O O . SER B 1 72 ? -11.453 -7.223 26.859 1 88.88 72 SER B O 1
ATOM 2335 N N . GLU B 1 73 ? -12.555 -6.508 28.656 1 88.62 73 GLU B N 1
ATOM 2336 C CA . GLU B 1 73 ? -12.336 -5.113 28.297 1 88.62 73 GLU B CA 1
ATOM 2337 C C . GLU B 1 73 ? -10.852 -4.762 28.312 1 88.62 73 GLU B C 1
ATOM 2339 O O . GLU B 1 73 ? -10.375 -3.99 27.469 1 88.62 73 GLU B O 1
ATOM 2344 N N . GLU B 1 74 ? -10.188 -5.301 29.219 1 90.94 74 GLU B N 1
ATOM 2345 C CA . GLU B 1 74 ? -8.758 -5.039 29.344 1 90.94 74 GLU B CA 1
ATOM 2346 C C . GLU B 1 74 ? -7.992 -5.543 28.125 1 90.94 74 GLU B C 1
ATOM 2348 O O . GLU B 1 74 ? -7.121 -4.848 27.609 1 90.94 74 GLU B O 1
ATOM 2353 N N . LYS B 1 75 ? -8.305 -6.719 27.766 1 89.81 75 LYS B N 1
ATOM 2354 C CA . LYS B 1 75 ? -7.652 -7.285 26.594 1 89.81 75 LYS B CA 1
ATOM 2355 C C . LYS B 1 75 ? -7.98 -6.48 25.344 1 89.81 75 LYS B C 1
ATOM 2357 O O . LYS B 1 75 ? -7.113 -6.258 24.5 1 89.81 75 LYS B O 1
ATOM 2362 N N . ALA B 1 76 ? -9.242 -6.059 25.188 1 91.12 76 ALA B N 1
ATOM 2363 C CA . ALA B 1 76 ? -9.656 -5.234 24.047 1 91.12 76 ALA B CA 1
ATOM 2364 C C . ALA B 1 76 ? -8.883 -3.918 24.016 1 91.12 76 ALA B C 1
ATOM 2366 O O . ALA B 1 76 ? -8.398 -3.5 22.969 1 91.12 76 ALA B O 1
ATOM 2367 N N . GLN B 1 77 ? -8.781 -3.301 25.219 1 91.56 77 GLN B N 1
ATOM 2368 C CA . GLN B 1 77 ? -8.078 -2.025 25.312 1 91.56 77 GLN B CA 1
ATOM 2369 C C . GLN B 1 77 ? -6.602 -2.178 24.953 1 91.56 77 GLN B C 1
ATOM 2371 O O . GLN B 1 77 ? -6.031 -1.318 24.266 1 91.56 77 GLN B O 1
ATOM 2376 N N . GLN B 1 78 ? -6.066 -3.201 25.359 1 92.31 78 GLN B N 1
ATOM 2377 C CA . GLN B 1 78 ? -4.668 -3.463 25.047 1 92.31 78 GLN B CA 1
ATOM 2378 C C . GLN B 1 78 ? -4.465 -3.668 23.547 1 92.31 78 GLN B C 1
ATOM 2380 O O . GLN B 1 78 ? -3.527 -3.121 22.953 1 92.31 78 GLN B O 1
ATOM 2385 N N . ARG B 1 79 ? -5.328 -4.426 22.969 1 92.06 79 ARG B N 1
ATOM 2386 C CA . ARG B 1 79 ? -5.223 -4.734 21.547 1 92.06 79 ARG B CA 1
ATOM 2387 C C . ARG B 1 79 ? -5.453 -3.486 20.703 1 92.06 79 ARG B C 1
ATOM 2389 O O . ARG B 1 79 ? -4.879 -3.35 19.625 1 92.06 79 ARG B O 1
ATOM 2396 N N . LEU B 1 80 ? -6.27 -2.578 21.188 1 95.69 80 LEU B N 1
ATOM 2397 C CA . LEU B 1 80 ? -6.688 -1.433 20.391 1 95.69 80 LEU B CA 1
ATOM 2398 C C . LEU B 1 80 ? -5.898 -0.185 20.766 1 95.69 80 LEU B C 1
ATOM 2400 O O . LEU B 1 80 ? -6.121 0.892 20.219 1 95.69 80 LEU B O 1
ATOM 2404 N N . GLN B 1 81 ? -4.961 -0.329 21.719 1 96.69 81 GLN B N 1
ATOM 2405 C CA . GLN B 1 81 ? -4.242 0.816 22.266 1 96.69 81 GLN B CA 1
ATOM 2406 C C . GLN B 1 81 ? -3.531 1.6 21.172 1 96.69 81 GLN B C 1
ATOM 2408 O O . GLN B 1 81 ? -3.67 2.82 21.078 1 96.69 81 GLN B O 1
ATOM 2413 N N . LEU B 1 82 ? -2.723 0.852 20.375 1 97.69 82 LEU B N 1
ATOM 2414 C CA . LEU B 1 82 ? -1.982 1.511 19.312 1 97.69 82 LEU B CA 1
ATOM 2415 C C . LEU B 1 82 ? -2.936 2.16 18.312 1 97.69 82 LEU B C 1
ATOM 2417 O O . LEU B 1 82 ? -2.689 3.277 17.844 1 97.69 82 LEU B O 1
ATOM 2421 N N . SER B 1 83 ? -4.004 1.479 17.922 1 98 83 SER B N 1
ATOM 2422 C CA . SER B 1 83 ? -5.043 2.031 17.062 1 98 83 SER B CA 1
ATOM 2423 C C . SER B 1 83 ? -5.621 3.316 17.641 1 98 83 SER B C 1
ATOM 2425 O O . SER B 1 83 ? -5.77 4.312 16.938 1 98 83 SER B O 1
ATOM 2427 N N . ASN B 1 84 ? -5.977 3.316 18.984 1 97.69 84 ASN B N 1
ATOM 2428 C CA . ASN B 1 84 ? -6.473 4.512 19.656 1 97.69 84 ASN B CA 1
ATOM 2429 C C . ASN B 1 84 ? -5.465 5.656 19.578 1 97.69 84 ASN B C 1
ATOM 2431 O O . ASN B 1 84 ? -5.84 6.809 19.375 1 97.69 84 ASN B O 1
ATOM 2435 N N . GLU B 1 85 ? -4.227 5.316 19.781 1 98.56 85 GLU B N 1
ATOM 2436 C CA . GLU B 1 85 ? -3.172 6.32 19.719 1 98.56 85 GLU B CA 1
ATOM 2437 C C . GLU B 1 85 ? -3.113 6.953 18.328 1 98.56 85 GLU B C 1
ATOM 2439 O O . GLU B 1 85 ? -3.025 8.18 18.203 1 98.56 85 GLU B O 1
ATOM 2444 N N . PHE B 1 86 ? -3.061 6.125 17.281 1 98.81 86 PHE B N 1
ATOM 2445 C CA . PHE B 1 86 ? -3.07 6.621 15.906 1 98.81 86 PHE B CA 1
ATOM 2446 C C . PHE B 1 86 ? -4.246 7.562 15.68 1 98.81 86 PHE B C 1
ATOM 2448 O O . PHE B 1 86 ? -4.082 8.648 15.125 1 98.81 86 PHE B O 1
ATOM 2455 N N . ILE B 1 87 ? -5.492 7.184 16.078 1 98.56 87 ILE B N 1
ATOM 2456 C CA . ILE B 1 87 ? -6.723 7.934 15.844 1 98.56 87 ILE B CA 1
ATOM 2457 C C . ILE B 1 87 ? -6.684 9.25 16.609 1 98.56 87 ILE B C 1
ATOM 2459 O O . ILE B 1 87 ? -7.117 10.289 16.109 1 98.56 87 ILE B O 1
ATOM 2463 N N . GLU B 1 88 ? -6.141 9.211 17.859 1 98.44 88 GLU B N 1
ATOM 2464 C CA . GLU B 1 88 ? -5.984 10.43 18.641 1 98.44 88 GLU B CA 1
ATOM 2465 C C . GLU B 1 88 ? -5.07 11.43 17.938 1 98.44 88 GLU B C 1
ATOM 2467 O O . GLU B 1 88 ? -5.336 12.633 17.938 1 98.44 88 GLU B O 1
ATOM 2472 N N . GLU B 1 89 ? -3.961 10.93 17.344 1 98.81 89 GLU B N 1
ATOM 2473 C CA . GLU B 1 89 ? -3.066 11.789 16.578 1 98.81 89 GLU B CA 1
ATOM 2474 C C . GLU B 1 89 ? -3.791 12.438 15.398 1 98.81 89 GLU B C 1
ATOM 2476 O O . GLU B 1 89 ? -3.596 13.617 15.117 1 98.81 89 GLU B O 1
ATOM 2481 N N . LEU B 1 90 ? -4.613 11.703 14.719 1 98.81 90 LEU B N 1
ATOM 2482 C CA . LEU B 1 90 ? -5.363 12.219 13.578 1 98.81 90 LEU B CA 1
ATOM 2483 C C . LEU B 1 90 ? -6.359 13.281 14.023 1 98.81 90 LEU B C 1
ATOM 2485 O O . LEU B 1 90 ? -6.5 14.32 13.367 1 98.81 90 LEU B O 1
ATOM 2489 N N . HIS B 1 91 ? -7.09 13.023 15.148 1 97.94 91 HIS B N 1
ATOM 2490 C CA . HIS B 1 91 ? -8.039 14.008 15.656 1 97.94 91 HIS B CA 1
ATOM 2491 C C . HIS B 1 91 ? -7.324 15.281 16.094 1 97.94 91 HIS B C 1
ATOM 2493 O O . HIS B 1 91 ? -7.855 16.391 15.914 1 97.94 91 HIS B O 1
ATOM 2499 N N . TRP B 1 92 ? -6.145 15.102 16.594 1 98.31 92 TRP B N 1
ATOM 2500 C CA . TRP B 1 92 ? -5.355 16.219 17.109 1 98.31 92 TRP B CA 1
ATOM 2501 C C . TRP B 1 92 ? -4.895 17.125 15.969 1 98.31 92 TRP B C 1
ATOM 2503 O O . TRP B 1 92 ? -4.863 18.344 16.125 1 98.31 92 TRP B O 1
ATOM 2513 N N . ALA B 1 93 ? -4.629 16.703 14.836 1 98.62 93 ALA B N 1
ATOM 2514 C CA . ALA B 1 93 ? -3.957 17.406 13.75 1 98.62 93 ALA B CA 1
ATOM 2515 C C . ALA B 1 93 ? -4.941 18.25 12.953 1 98.62 93 ALA B C 1
ATOM 2517 O O . ALA B 1 93 ? -6.074 17.828 12.711 1 98.62 93 ALA B O 1
ATOM 2518 N N . ASP B 1 94 ? -4.508 19.344 12.578 1 98.25 94 ASP B N 1
ATOM 2519 C CA . ASP B 1 94 ? -5.191 20.172 11.578 1 98.25 94 ASP B CA 1
ATOM 2520 C C . ASP B 1 94 ? -4.699 19.844 10.172 1 98.25 94 ASP B C 1
ATOM 2522 O O . ASP B 1 94 ? -5.469 19.906 9.211 1 98.25 94 ASP B O 1
ATOM 2526 N N . ILE B 1 95 ? -3.436 19.609 10.102 1 98.62 95 ILE B N 1
ATOM 2527 C CA . ILE B 1 95 ? -2.764 19.25 8.859 1 98.62 95 ILE B CA 1
ATOM 2528 C C . ILE B 1 95 ? -2.031 17.922 9.031 1 98.62 95 ILE B C 1
ATOM 2530 O O . ILE B 1 95 ? -1.346 17.703 10.031 1 98.62 95 ILE B O 1
ATOM 2534 N N . ILE B 1 96 ? -2.273 16.969 8.148 1 98.94 96 ILE B N 1
ATOM 2535 C CA . ILE B 1 96 ? -1.563 15.695 8.102 1 98.94 96 ILE B CA 1
ATOM 2536 C C . ILE B 1 96 ? -0.591 15.688 6.922 1 98.94 96 ILE B C 1
ATOM 2538 O O . ILE B 1 96 ? -1.004 15.828 5.77 1 98.94 96 ILE B O 1
ATOM 2542 N N . VAL B 1 97 ? 0.738 15.648 7.184 1 98.94 97 VAL B N 1
ATOM 2543 C CA . VAL B 1 97 ? 1.795 15.562 6.18 1 98.94 97 VAL B CA 1
ATOM 2544 C C . VAL B 1 97 ? 2.295 14.117 6.086 1 98.94 97 VAL B C 1
ATOM 2546 O O . VAL B 1 97 ? 2.965 13.625 6.996 1 98.94 97 VAL B O 1
ATOM 2549 N N . LEU B 1 98 ? 2.004 13.523 4.961 1 98.94 98 LEU B N 1
ATOM 2550 C CA . LEU B 1 98 ? 2.307 12.109 4.758 1 98.94 98 LEU B CA 1
ATOM 2551 C C . LEU B 1 98 ? 3.375 11.93 3.686 1 98.94 98 LEU B C 1
ATOM 2553 O O . LEU B 1 98 ? 3.129 12.195 2.508 1 98.94 98 LEU B O 1
ATOM 2557 N N . GLY B 1 99 ? 4.637 11.516 4.117 1 98.81 99 GLY B N 1
ATOM 2558 C CA . GLY B 1 99 ? 5.672 11.086 3.188 1 98.81 99 GLY B CA 1
ATOM 2559 C C . GLY B 1 99 ? 5.547 9.633 2.779 1 98.81 99 GLY B C 1
ATOM 2560 O O . GLY B 1 99 ? 5.621 8.734 3.625 1 98.81 99 GLY B O 1
ATOM 2561 N N . VAL B 1 100 ? 5.402 9.367 1.448 1 98.62 100 VAL B N 1
ATOM 2562 C CA . VAL B 1 100 ? 5.055 8.008 1.049 1 98.62 100 VAL B CA 1
ATOM 2563 C C . VAL B 1 100 ? 5.852 7.613 -0.19 1 98.62 100 VAL B C 1
ATOM 2565 O O . VAL B 1 100 ? 5.645 8.164 -1.273 1 98.62 100 VAL B O 1
ATOM 2568 N N . PRO B 1 101 ? 6.832 6.652 -0.039 1 97.81 101 PRO B N 1
ATOM 2569 C CA . PRO B 1 101 ? 7.398 6.027 -1.236 1 97.81 101 PRO B CA 1
ATOM 2570 C C . PRO B 1 101 ? 6.426 5.059 -1.908 1 97.81 101 PRO B C 1
ATOM 2572 O O . PRO B 1 101 ? 5.559 4.488 -1.242 1 97.81 101 PRO B O 1
ATOM 2575 N N . MET B 1 102 ? 6.535 4.992 -3.221 1 97.5 102 MET B N 1
ATOM 2576 C CA . MET B 1 102 ? 5.801 3.963 -3.949 1 97.5 102 MET B CA 1
ATOM 2577 C C . MET B 1 102 ? 6.594 2.66 -3.996 1 97.5 102 MET B C 1
ATOM 2579 O O . MET B 1 102 ? 7.711 2.629 -4.512 1 97.5 102 MET B O 1
ATOM 2583 N N . TYR B 1 103 ? 6.102 1.589 -3.369 1 96.75 103 TYR B N 1
ATOM 2584 C CA . TYR B 1 103 ? 6.688 0.256 -3.465 1 96.75 103 TYR B CA 1
ATOM 2585 C C . TYR B 1 103 ? 5.84 -0.65 -4.352 1 96.75 103 TYR B C 1
ATOM 2587 O O . TYR B 1 103 ? 4.672 -0.902 -4.051 1 96.75 103 TYR B O 1
ATOM 2595 N N . ASN B 1 104 ? 6.465 -1.049 -5.477 1 97.06 104 ASN B N 1
ATOM 2596 C CA . ASN B 1 104 ? 5.805 -1.98 -6.387 1 97.06 104 ASN B CA 1
ATOM 2597 C C . ASN B 1 104 ? 4.398 -1.508 -6.75 1 97.06 104 ASN B C 1
ATOM 2599 O O . ASN B 1 104 ? 3.434 -2.26 -6.613 1 97.06 104 ASN B O 1
ATOM 2603 N N . PHE B 1 105 ? 4.246 -0.214 -7.141 1 97.5 105 PHE B N 1
ATOM 2604 C CA . PHE B 1 105 ? 3.107 0.47 -7.742 1 97.5 105 PHE B CA 1
ATOM 2605 C C . PHE B 1 105 ? 2.078 0.841 -6.68 1 97.5 105 PHE B C 1
ATOM 2607 O O . PHE B 1 105 ? 1.057 1.458 -6.988 1 97.5 105 PHE B O 1
ATOM 2614 N N . GLY B 1 106 ? 2.332 0.455 -5.402 1 97.62 106 GLY B N 1
ATOM 2615 C CA . GLY B 1 106 ? 1.331 0.692 -4.375 1 97.62 106 GLY B CA 1
ATOM 2616 C C . GLY B 1 106 ? 1.907 1.29 -3.105 1 97.62 106 GLY B C 1
ATOM 2617 O O . GLY B 1 106 ? 3.09 1.639 -3.059 1 97.62 106 GLY B O 1
ATOM 2618 N N . THR B 1 107 ? 0.951 1.445 -2.117 1 97 107 THR B N 1
ATOM 2619 C CA . THR B 1 107 ? 1.319 1.911 -0.784 1 97 107 THR B CA 1
ATOM 2620 C C . THR B 1 107 ? 2.227 0.9 -0.09 1 97 107 THR B C 1
ATOM 2622 O O . THR B 1 107 ? 2.066 -0.31 -0.265 1 97 107 THR B O 1
ATOM 2625 N N . PRO B 1 108 ? 3.252 1.467 0.728 1 98.06 108 PRO B N 1
ATOM 2626 C CA . PRO B 1 108 ? 3.984 0.511 1.562 1 98.06 108 PRO B CA 1
ATOM 2627 C C . PRO B 1 108 ? 3.062 -0.342 2.43 1 98.06 108 PRO B C 1
ATOM 2629 O O . PRO B 1 108 ? 2.049 0.152 2.932 1 98.06 108 PRO B O 1
ATOM 2632 N N . ALA B 1 109 ? 3.428 -1.63 2.611 1 98.69 109 ALA B N 1
ATOM 2633 C CA . ALA B 1 109 ? 2.609 -2.561 3.383 1 98.69 109 ALA B CA 1
ATOM 2634 C C . ALA B 1 109 ? 2.346 -2.025 4.789 1 98.69 109 ALA B C 1
ATOM 2636 O O . ALA B 1 109 ? 1.229 -2.133 5.301 1 98.69 109 ALA B O 1
ATOM 2637 N N . HIS B 1 110 ? 3.367 -1.402 5.395 1 98.62 110 HIS B N 1
ATOM 2638 C CA . HIS B 1 110 ? 3.215 -0.923 6.766 1 98.62 110 HIS B CA 1
ATOM 2639 C C . HIS B 1 110 ? 2.318 0.31 6.82 1 98.62 110 HIS B C 1
ATOM 2641 O O . HIS B 1 110 ? 1.655 0.554 7.832 1 98.62 110 HIS B O 1
ATOM 2647 N N . LEU B 1 111 ? 2.285 1.104 5.809 1 98.75 111 LEU B N 1
ATOM 2648 C CA . LEU B 1 111 ? 1.307 2.186 5.75 1 98.75 111 LEU B CA 1
ATOM 2649 C C . LEU B 1 111 ? -0.104 1.634 5.578 1 98.75 111 LEU B C 1
ATOM 2651 O O . LEU B 1 111 ? -1.055 2.158 6.164 1 98.75 111 LEU B O 1
ATOM 2655 N N . LYS B 1 112 ? -0.277 0.619 4.742 1 98.81 112 LYS B N 1
ATOM 2656 C CA . LYS B 1 112 ? -1.585 -0.019 4.613 1 98.81 112 LYS B CA 1
ATOM 2657 C C . LYS B 1 112 ? -2.059 -0.573 5.957 1 98.81 112 LYS B C 1
ATOM 2659 O O . LYS B 1 112 ? -3.248 -0.519 6.27 1 98.81 112 LYS B O 1
ATOM 2664 N N . ALA B 1 113 ? -1.167 -1.211 6.742 1 98.75 113 ALA B N 1
ATOM 2665 C CA . ALA B 1 113 ? -1.515 -1.685 8.078 1 98.75 113 ALA B CA 1
ATOM 2666 C C . ALA B 1 113 ? -1.972 -0.531 8.969 1 98.75 113 ALA B C 1
ATOM 2668 O O . ALA B 1 113 ? -2.93 -0.669 9.734 1 98.75 113 ALA B O 1
ATOM 2669 N N . TYR B 1 114 ? -1.281 0.633 8.922 1 98.88 114 TYR B N 1
ATOM 2670 C CA . TYR B 1 114 ? -1.686 1.836 9.641 1 98.88 114 TYR B CA 1
ATOM 2671 C C . TYR B 1 114 ? -3.111 2.234 9.281 1 98.88 114 TYR B C 1
ATOM 2673 O O . TYR B 1 114 ? -3.93 2.502 10.164 1 98.88 114 TYR B O 1
ATOM 2681 N N . ILE B 1 115 ? -3.445 2.242 7.996 1 98.81 115 ILE B N 1
ATOM 2682 C CA . ILE B 1 115 ? -4.777 2.58 7.508 1 98.81 115 ILE B CA 1
ATOM 2683 C C . ILE B 1 115 ? -5.797 1.594 8.07 1 98.81 115 ILE B C 1
ATOM 2685 O O . ILE B 1 115 ? -6.879 1.992 8.508 1 98.81 115 ILE B O 1
ATOM 2689 N N . ASP B 1 116 ? -5.48 0.337 8.141 1 98.19 116 ASP B N 1
ATOM 2690 C CA . ASP B 1 116 ? -6.391 -0.667 8.68 1 98.19 116 ASP B CA 1
ATOM 2691 C C . ASP B 1 116 ? -6.621 -0.452 10.172 1 98.19 116 ASP B C 1
ATOM 2693 O O . ASP B 1 116 ? -7.68 -0.804 10.703 1 98.19 116 ASP B O 1
ATOM 2697 N N . HIS B 1 117 ? -5.656 0.12 10.852 1 98.31 117 HIS B N 1
ATOM 2698 C CA . HIS B 1 117 ? -5.789 0.423 12.273 1 98.31 117 HIS B CA 1
ATOM 2699 C C . HIS B 1 117 ? -6.719 1.61 12.5 1 98.31 117 HIS B C 1
ATOM 2701 O O . HIS B 1 117 ? -7.379 1.696 13.539 1 98.31 117 HIS B O 1
ATOM 2707 N N . ILE B 1 118 ? -6.789 2.58 11.539 1 98.44 118 ILE B N 1
ATOM 2708 C CA . ILE B 1 118 ? -7.422 3.85 11.875 1 98.44 118 ILE B CA 1
ATOM 2709 C C . ILE B 1 118 ? -8.844 3.883 11.312 1 98.44 118 ILE B C 1
ATOM 2711 O O . ILE B 1 118 ? -9.641 4.742 11.688 1 98.44 118 ILE B O 1
ATOM 2715 N N . VAL B 1 119 ? -9.188 3.025 10.305 1 97.44 119 VAL B N 1
ATOM 2716 C CA . VAL B 1 119 ? -10.562 2.949 9.82 1 97.44 119 VAL B CA 1
ATOM 2717 C C . VAL B 1 119 ? -11.406 2.123 10.789 1 97.44 119 VAL B C 1
ATOM 2719 O O . VAL B 1 119 ? -11.469 0.896 10.664 1 97.44 119 VAL B O 1
ATOM 2722 N N . ARG B 1 120 ? -12.047 2.854 11.781 1 95.31 120 ARG B N 1
ATOM 2723 C CA . ARG B 1 120 ? -12.75 2.221 12.891 1 95.31 120 ARG B CA 1
ATOM 2724 C C . ARG B 1 120 ? -14.156 2.801 13.055 1 95.31 120 ARG B C 1
ATOM 2726 O O . ARG B 1 120 ? -14.32 4.02 13.141 1 95.31 120 ARG B O 1
ATOM 2733 N N . MET B 1 121 ? -15.07 1.915 13.18 1 91.81 121 MET B N 1
ATOM 2734 C CA . MET B 1 121 ? -16.469 2.326 13.328 1 91.81 121 MET B CA 1
ATOM 2735 C C . MET B 1 121 ? -16.656 3.125 14.609 1 91.81 121 MET B C 1
ATOM 2737 O O . MET B 1 121 ? -16.156 2.74 15.672 1 91.81 121 MET B O 1
ATOM 2741 N N . ASN B 1 122 ? -17.281 4.16 14.5 1 92.88 122 ASN B N 1
ATOM 2742 C CA . ASN B 1 122 ? -17.672 5.074 15.57 1 92.88 122 ASN B CA 1
ATOM 2743 C C . ASN B 1 122 ? -16.453 5.785 16.156 1 92.88 122 ASN B C 1
ATOM 2745 O O . ASN B 1 122 ? -16.547 6.43 17.203 1 92.88 122 ASN B O 1
ATOM 2749 N N . LYS B 1 123 ? -15.328 5.559 15.578 1 95.81 123 LYS B N 1
ATOM 2750 C CA . LYS B 1 123 ? -14.133 6.312 15.961 1 95.81 123 LYS B CA 1
ATOM 2751 C C . LYS B 1 123 ? -13.695 7.242 14.828 1 95.81 123 LYS B C 1
ATOM 2753 O O . LYS B 1 123 ? -13.438 8.43 15.062 1 95.81 123 LYS B O 1
ATOM 2758 N N . THR B 1 124 ? -13.609 6.711 13.609 1 98.06 124 THR B N 1
ATOM 2759 C CA . THR B 1 124 ? -13.203 7.547 12.484 1 98.06 124 THR B CA 1
ATOM 2760 C C . THR B 1 124 ? -14.266 7.523 11.391 1 98.06 124 THR B C 1
ATOM 2762 O O . THR B 1 124 ? -14.227 8.336 10.461 1 98.06 124 THR B O 1
ATOM 2765 N N . TYR B 1 125 ? -15.203 6.68 11.406 1 96.25 125 TYR B N 1
ATOM 2766 C CA . TYR B 1 125 ? -16.391 6.727 10.562 1 96.25 125 TYR B CA 1
ATOM 2767 C C . TYR B 1 125 ? -17.609 6.18 11.297 1 96.25 125 TYR B C 1
ATOM 2769 O O . TYR B 1 125 ? -17.469 5.508 12.32 1 96.25 125 TYR B O 1
ATOM 2777 N N . SER B 1 126 ? -18.828 6.48 10.859 1 93.75 126 SER B N 1
ATOM 2778 C CA . SER B 1 126 ? -20.094 5.922 11.352 1 93.75 126 SER B CA 1
ATOM 2779 C C . SER B 1 126 ? -20.844 5.207 10.242 1 93.75 126 SER B C 1
ATOM 2781 O O . SER B 1 126 ? -20.578 5.418 9.062 1 93.75 126 SER B O 1
ATOM 2783 N N . PHE B 1 127 ? -21.609 4.324 10.672 1 88.75 127 PHE B N 1
ATOM 2784 C CA . PHE B 1 127 ? -22.438 3.5 9.797 1 88.75 127 PHE B CA 1
ATOM 2785 C C . PHE B 1 127 ? -23.906 3.543 10.227 1 88.75 127 PHE B C 1
ATOM 2787 O O . PHE B 1 127 ? -24.234 3.168 11.352 1 88.75 127 PHE B O 1
ATOM 2794 N N . ASP B 1 128 ? -24.75 4.082 9.383 1 87.56 128 ASP B N 1
ATOM 2795 C CA . ASP B 1 128 ? -26.188 4.23 9.617 1 87.56 128 ASP B CA 1
ATOM 2796 C C . ASP B 1 128 ? -26.984 3.803 8.391 1 87.56 128 ASP B C 1
ATOM 2798 O O . ASP B 1 128 ? -27.109 4.562 7.426 1 87.56 128 ASP B O 1
ATOM 2802 N N . LEU B 1 129 ? -27.625 2.605 8.391 1 84.31 129 LEU B N 1
ATOM 2803 C CA . LEU B 1 129 ? -28.312 1.995 7.262 1 84.31 129 LEU B CA 1
ATOM 2804 C C . LEU B 1 129 ? -29.578 2.785 6.906 1 84.31 129 LEU B C 1
ATOM 2806 O O . LEU B 1 129 ? -30.141 2.605 5.824 1 84.31 129 LEU B O 1
ATOM 2810 N N . SER B 1 130 ? -30.062 3.633 7.812 1 86.38 130 SER B N 1
ATOM 2811 C CA . SER B 1 130 ? -31.266 4.414 7.562 1 86.38 130 SER B CA 1
ATOM 2812 C C . SER B 1 130 ? -30.984 5.566 6.598 1 86.38 130 SER B C 1
ATOM 2814 O O . SER B 1 130 ? -31.922 6.168 6.059 1 86.38 130 SER B O 1
ATOM 2816 N N . LYS B 1 131 ? -29.797 5.859 6.395 1 86.69 131 LYS B N 1
ATOM 2817 C CA . LYS B 1 131 ? -29.406 6.945 5.504 1 86.69 131 LYS B CA 1
ATOM 2818 C C . LYS B 1 131 ? -29.141 6.43 4.09 1 86.69 131 LYS B C 1
ATOM 2820 O O . LYS B 1 131 ? -28.797 5.262 3.904 1 86.69 131 LYS B O 1
ATOM 2825 N N . GLU B 1 132 ? -29.312 7.219 3.117 1 84.81 132 GLU B N 1
ATOM 2826 C CA . GLU B 1 132 ? -29 6.887 1.73 1 84.81 132 GLU B CA 1
ATOM 2827 C C . GLU B 1 132 ? -27.516 6.52 1.567 1 84.81 132 GLU B C 1
ATOM 2829 O O . GLU B 1 132 ? -27.203 5.504 0.956 1 84.81 132 GLU B O 1
ATOM 2834 N N . GLN B 1 133 ? -26.719 7.336 2.086 1 83.12 133 GLN B N 1
ATOM 2835 C CA . GLN B 1 133 ? -25.312 6.98 2.244 1 83.12 133 GLN B CA 1
ATOM 2836 C C . GLN B 1 133 ? -25.016 6.535 3.672 1 83.12 133 GLN B C 1
ATOM 2838 O O . GLN B 1 133 ? -24.906 7.363 4.574 1 83.12 133 GLN B O 1
ATOM 2843 N N . PRO B 1 134 ? -24.828 5.297 3.822 1 86.44 134 PRO B N 1
ATOM 2844 C CA . PRO B 1 134 ? -24.812 4.781 5.191 1 86.44 134 PRO B CA 1
ATOM 2845 C C . PRO B 1 134 ? -23.5 5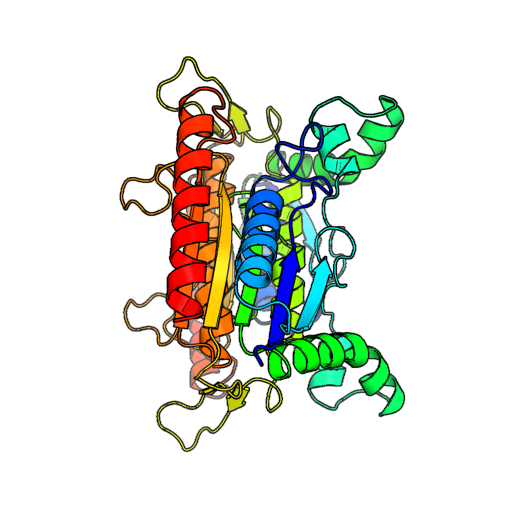.086 5.91 1 86.44 134 PRO B C 1
ATOM 2847 O O . PRO B 1 134 ? -23.406 4.93 7.133 1 86.44 134 PRO B O 1
ATOM 2850 N N . TYR B 1 135 ? -22.484 5.473 5.125 1 91.12 135 TYR B N 1
ATOM 2851 C CA . TYR B 1 135 ? -21.188 5.742 5.719 1 91.12 135 TYR B CA 1
ATOM 2852 C C . TYR B 1 135 ? -20.953 7.242 5.859 1 91.12 135 TYR B C 1
ATOM 2854 O O . TYR B 1 135 ? -21.25 8.016 4.945 1 91.12 135 TYR B O 1
ATOM 2862 N N . SER B 1 136 ? -20.469 7.711 7.023 1 94.12 136 SER B N 1
ATOM 2863 C CA . SER B 1 136 ? -20.078 9.094 7.266 1 94.12 136 SER B CA 1
ATOM 2864 C C . SER B 1 136 ? -18.734 9.18 7.953 1 94.12 136 SER B C 1
ATOM 2866 O O . SER B 1 136 ? -18.5 8.508 8.961 1 94.12 136 SER B O 1
ATOM 2868 N N . GLY B 1 137 ? -17.781 9.906 7.34 1 96.75 137 GLY B N 1
ATOM 2869 C CA . GLY B 1 137 ? -16.516 10.156 8.008 1 96.75 137 GLY B CA 1
ATOM 2870 C C . GLY B 1 137 ? -16.656 11.016 9.25 1 96.75 137 GLY B C 1
ATOM 2871 O O . GLY B 1 137 ? -17.484 11.93 9.289 1 96.75 137 GLY B O 1
ATOM 2872 N N . LEU B 1 138 ? -15.812 10.781 10.273 1 97.5 138 LEU B N 1
ATOM 2873 C CA . LEU B 1 138 ? -15.992 11.453 11.555 1 97.5 138 LEU B CA 1
ATOM 2874 C C . LEU B 1 138 ? -14.859 12.445 11.805 1 97.5 138 LEU B C 1
ATOM 2876 O O . LEU B 1 138 ? -14.906 13.211 12.773 1 97.5 138 LEU B O 1
ATOM 2880 N N . LEU B 1 139 ? -13.812 12.422 10.992 1 98.06 139 LEU B N 1
ATOM 2881 C CA . LEU B 1 139 ? -12.773 13.438 11.141 1 98.06 139 LEU B CA 1
ATOM 2882 C C . LEU B 1 139 ? -13.281 14.797 10.68 1 98.06 139 LEU B C 1
ATOM 2884 O O . LEU B 1 139 ? -14.148 14.883 9.805 1 98.06 139 LEU B O 1
ATOM 2888 N N . ASP B 1 140 ? -12.789 15.883 11.227 1 94.75 140 ASP B N 1
ATOM 2889 C CA . ASP B 1 140 ? -13.141 17.25 10.852 1 94.75 140 ASP B CA 1
ATOM 2890 C C . ASP B 1 140 ? -12.836 17.516 9.383 1 94.75 140 ASP B C 1
ATOM 2892 O O . ASP B 1 140 ? -11.703 17.344 8.938 1 94.75 140 ASP B O 1
ATOM 2896 N N . HIS B 1 141 ? -13.82 17.953 8.727 1 93.5 141 HIS B N 1
ATOM 2897 C CA . HIS B 1 141 ? -13.734 18.156 7.281 1 93.5 141 HIS B CA 1
ATOM 2898 C C . HIS B 1 141 ? -12.789 19.297 6.938 1 93.5 141 HIS B C 1
ATOM 2900 O O . HIS B 1 141 ? -12.398 19.469 5.777 1 93.5 141 HIS B O 1
ATOM 2906 N N . GLN B 1 142 ? -12.414 20.016 7.93 1 95.94 142 GLN B N 1
ATOM 2907 C CA . GLN B 1 142 ? -11.516 21.156 7.699 1 95.94 142 GLN B CA 1
ATOM 2908 C C . GLN B 1 142 ? -10.062 20.703 7.652 1 95.94 142 GLN B C 1
ATOM 2910 O O . GLN B 1 142 ? -9.18 21.453 7.238 1 95.94 142 GLN B O 1
ATOM 2915 N N . LYS B 1 143 ? -9.844 19.5 8.039 1 97.69 143 LYS B N 1
ATOM 2916 C CA . LYS B 1 143 ? -8.477 18.969 8.008 1 97.69 143 LYS B CA 1
ATOM 2917 C C . LYS B 1 143 ? -7.965 18.859 6.578 1 97.69 143 LYS B C 1
ATOM 2919 O O . LYS B 1 143 ? -8.734 18.562 5.656 1 97.69 143 LYS B O 1
ATOM 2924 N N . THR B 1 144 ? -6.676 19.125 6.453 1 98.31 144 THR B N 1
ATOM 2925 C CA . THR B 1 144 ? -6.008 19 5.16 1 98.31 144 THR B CA 1
ATOM 2926 C C . THR B 1 144 ? -4.922 17.922 5.211 1 98.31 144 THR B C 1
ATOM 2928 O O . THR B 1 144 ? -4.168 17.844 6.184 1 98.31 144 THR B O 1
ATOM 2931 N N . MET B 1 145 ? -4.902 17.078 4.199 1 98.81 145 MET B N 1
ATOM 2932 C CA . MET B 1 145 ? -3.842 16.078 4.082 1 98.81 145 MET B CA 1
ATOM 2933 C C . MET B 1 145 ? -2.928 16.391 2.902 1 98.81 145 MET B C 1
ATOM 2935 O O . MET B 1 145 ? -3.4 16.625 1.787 1 98.81 145 MET B O 1
ATOM 2939 N N . ILE B 1 146 ? -1.64 16.438 3.156 1 98.94 146 ILE B N 1
ATOM 2940 C CA . ILE B 1 146 ? -0.589 16.641 2.164 1 98.94 146 ILE B CA 1
ATOM 2941 C C . ILE B 1 146 ? 0.164 15.336 1.938 1 98.94 146 ILE B C 1
ATOM 2943 O O . ILE B 1 146 ? 0.809 14.812 2.854 1 98.94 146 ILE B O 1
ATOM 2947 N N . ILE B 1 147 ? 0.077 14.789 0.763 1 98.94 147 ILE B N 1
ATOM 2948 C CA . ILE B 1 147 ? 0.779 13.562 0.396 1 98.94 147 ILE B CA 1
ATOM 2949 C C . ILE B 1 147 ? 2.031 13.906 -0.406 1 98.94 147 ILE B C 1
ATOM 2951 O O . ILE B 1 147 ? 1.941 14.453 -1.508 1 98.94 147 ILE B O 1
ATOM 2955 N N . LEU B 1 148 ? 3.166 13.648 0.12 1 98.94 148 LEU B N 1
ATOM 2956 C CA . LEU B 1 148 ? 4.473 13.883 -0.481 1 98.94 148 LEU B CA 1
ATOM 2957 C C . LEU B 1 148 ? 5.156 12.57 -0.833 1 98.94 148 LEU B C 1
ATOM 2959 O O . LEU B 1 148 ? 5.645 11.859 0.051 1 98.94 148 LEU B O 1
ATOM 2963 N N . SER B 1 149 ? 5.238 12.266 -2.129 1 98.69 149 SER B N 1
ATOM 2964 C CA . SER B 1 149 ? 5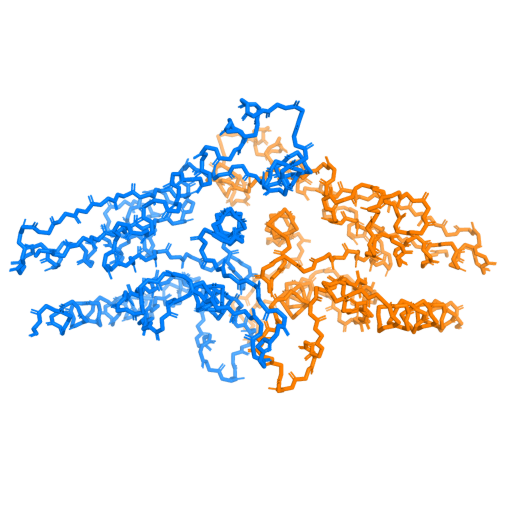.562 10.914 -2.557 1 98.69 149 SER B CA 1
ATOM 2965 C C . SER B 1 149 ? 6.863 10.875 -3.352 1 98.69 149 SER B C 1
ATOM 2967 O O . SER B 1 149 ? 7.34 11.914 -3.812 1 98.69 149 SER B O 1
ATOM 2969 N N . ALA B 1 150 ? 7.484 9.773 -3.41 1 98.19 150 ALA B N 1
ATOM 2970 C CA . ALA B 1 150 ? 8.641 9.453 -4.242 1 98.19 150 ALA B CA 1
ATOM 2971 C C . ALA B 1 150 ? 8.398 8.18 -5.051 1 98.19 150 ALA B C 1
ATOM 2973 O O . ALA B 1 150 ? 7.969 7.164 -4.5 1 98.19 150 ALA B O 1
ATOM 2974 N N . ARG B 1 151 ? 8.727 8.25 -6.273 1 96.81 151 ARG B N 1
ATOM 2975 C CA . ARG B 1 151 ? 8.398 7.188 -7.223 1 96.81 151 ARG B CA 1
ATOM 2976 C C . ARG B 1 151 ? 9.602 6.836 -8.086 1 96.81 151 ARG B C 1
ATOM 2978 O O . ARG B 1 151 ? 10.336 7.719 -8.523 1 96.81 151 ARG B O 1
ATOM 2985 N N . GLY B 1 152 ? 9.812 5.484 -8.375 1 92.25 152 GLY B N 1
ATOM 2986 C CA . GLY B 1 152 ? 10.938 5.023 -9.164 1 92.25 152 GLY B CA 1
ATOM 2987 C C . GLY B 1 152 ? 10.859 5.449 -10.625 1 92.25 152 GLY B C 1
ATOM 2988 O O . GLY B 1 152 ? 11.836 5.949 -11.18 1 92.25 152 GLY B O 1
ATOM 2989 N N . GLY B 1 153 ? 9.641 5.23 -11.172 1 91.06 153 GLY B N 1
ATOM 2990 C CA . GLY B 1 153 ? 9.398 5.605 -12.555 1 91.06 153 GLY B CA 1
ATOM 2991 C C . GLY B 1 153 ? 8.883 7.023 -12.711 1 91.06 153 GLY B C 1
ATOM 2992 O O . GLY B 1 153 ? 9.242 7.91 -11.938 1 91.06 153 GLY B O 1
ATOM 2993 N N . HIS B 1 154 ? 8.195 7.227 -13.773 1 90.81 154 HIS B N 1
ATOM 2994 C CA . HIS B 1 154 ? 7.711 8.57 -14.062 1 90.81 154 HIS B CA 1
ATOM 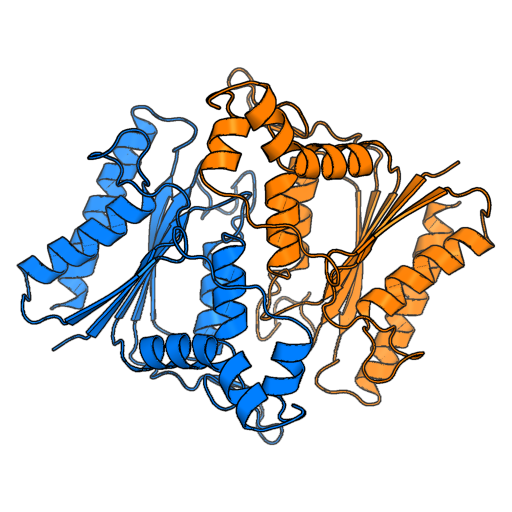2995 C C . HIS B 1 154 ? 6.352 8.531 -14.75 1 90.81 154 HIS B C 1
ATOM 2997 O O . HIS B 1 154 ? 5.906 7.473 -15.203 1 90.81 154 HIS B O 1
ATOM 3003 N N . ASP B 1 155 ? 5.645 9.664 -14.672 1 91.62 155 ASP B N 1
ATOM 3004 C CA . ASP B 1 155 ? 4.375 9.914 -15.352 1 91.62 155 ASP B CA 1
ATOM 3005 C C . ASP B 1 155 ? 3.262 9.047 -14.766 1 91.62 155 ASP B C 1
ATOM 3007 O O . ASP B 1 155 ? 2.363 8.609 -15.484 1 91.62 155 ASP B O 1
ATOM 3011 N N . PHE B 1 156 ? 3.307 8.82 -13.516 1 92.94 156 PHE B N 1
ATOM 3012 C CA . PHE B 1 156 ? 2.332 7.957 -12.867 1 92.94 156 PHE B CA 1
ATOM 3013 C C . PHE B 1 156 ? 0.958 8.617 -12.836 1 92.94 156 PHE B C 1
ATOM 3015 O O . PHE B 1 156 ? -0.053 7.945 -12.609 1 92.94 156 PHE B O 1
ATOM 3022 N N . ASP B 1 157 ? 0.941 9.906 -13.062 1 90.88 157 ASP B N 1
ATOM 3023 C CA . ASP B 1 157 ? -0.323 10.641 -13.023 1 90.88 157 ASP B CA 1
ATOM 3024 C C . ASP B 1 157 ? -0.932 10.758 -14.414 1 90.88 157 ASP B C 1
ATOM 3026 O O . ASP B 1 157 ? -2.021 11.312 -14.578 1 90.88 157 ASP B O 1
ATOM 3030 N N . SER B 1 158 ? -0.24 10.203 -15.312 1 89.75 158 SER B N 1
ATOM 3031 C CA . SER B 1 158 ? -0.722 10.242 -16.688 1 89.75 158 SER B CA 1
ATOM 3032 C C . SER B 1 158 ? -1.5 8.984 -17.047 1 89.75 158 SER B C 1
ATOM 3034 O O . SER B 1 158 ? -1.205 7.902 -16.531 1 89.75 158 SER B O 1
ATOM 3036 N N . ALA B 1 159 ? -2.398 9.094 -18 1 85.25 159 ALA B N 1
ATOM 3037 C CA . ALA B 1 159 ? -3.162 7.949 -18.5 1 85.25 159 ALA B CA 1
ATOM 3038 C C . ALA B 1 159 ? -2.271 6.996 -19.281 1 85.25 159 ALA B C 1
ATOM 3040 O O . ALA B 1 159 ? -2.611 5.824 -19.469 1 85.25 159 ALA B O 1
ATOM 3041 N N . ASP B 1 160 ? -1.141 7.492 -19.719 1 83.56 160 ASP B N 1
ATOM 3042 C CA . ASP B 1 160 ? -0.249 6.719 -20.578 1 83.56 160 ASP B CA 1
ATOM 3043 C C . ASP B 1 160 ? 0.893 6.102 -19.766 1 83.56 160 ASP B C 1
ATOM 3045 O O . ASP B 1 160 ? 1.878 5.629 -20.344 1 83.56 160 ASP B O 1
ATOM 3049 N N . ALA B 1 161 ? 0.743 6.16 -18.484 1 85.88 161 ALA B N 1
ATOM 3050 C CA . ALA B 1 161 ? 1.768 5.523 -17.656 1 85.88 161 ALA B CA 1
ATOM 3051 C C . ALA B 1 161 ? 1.903 4.043 -18 1 85.88 161 ALA B C 1
ATOM 3053 O O . ALA B 1 161 ? 0.904 3.357 -18.234 1 85.88 161 ALA B O 1
ATOM 3054 N N . PRO B 1 162 ? 3.182 3.631 -18.125 1 81.19 162 PRO B N 1
ATOM 3055 C CA . PRO B 1 162 ? 3.361 2.207 -18.438 1 81.19 162 PRO B CA 1
ATOM 3056 C C . PRO B 1 162 ? 2.672 1.3 -17.422 1 81.19 162 PRO B C 1
ATOM 3058 O O . PRO B 1 162 ? 2.182 0.227 -17.781 1 81.19 162 PRO B O 1
ATOM 3061 N N . PHE B 1 163 ? 2.678 1.699 -16.172 1 90.5 163 PHE B N 1
ATOM 3062 C CA . PHE B 1 163 ? 1.967 0.985 -15.117 1 90.5 163 PHE B CA 1
ATOM 3063 C C . PHE B 1 163 ? 1.152 1.949 -14.266 1 90.5 163 PHE B C 1
ATOM 3065 O O . PHE B 1 163 ? 1.589 3.07 -13.992 1 90.5 163 PHE B O 1
ATOM 3072 N N . PRO B 1 164 ? 0.006 1.442 -13.844 1 94.5 164 PRO B N 1
ATOM 3073 C CA . PRO B 1 164 ? -0.883 2.322 -13.086 1 94.5 164 PRO B CA 1
ATOM 3074 C C . PRO B 1 164 ? -0.334 2.658 -11.695 1 94.5 164 PRO B C 1
ATOM 3076 O O . PRO B 1 164 ? 0.372 1.844 -11.094 1 94.5 164 PRO B O 1
ATOM 3079 N N . ASN B 1 165 ? -0.623 3.84 -11.234 1 97.31 165 ASN B N 1
ATOM 3080 C CA . ASN B 1 165 ? -0.357 4.301 -9.875 1 97.31 165 ASN B CA 1
ATOM 3081 C C . ASN B 1 165 ? -1.43 3.826 -8.898 1 97.31 165 ASN B C 1
ATOM 3083 O O . ASN B 1 165 ? -2.582 4.254 -8.977 1 97.31 165 ASN B O 1
ATOM 3087 N N . HIS B 1 166 ? -1.041 3 -7.938 1 97.81 166 HIS B N 1
ATOM 3088 C CA . HIS B 1 166 ? -1.992 2.475 -6.965 1 97.81 166 HIS B CA 1
ATOM 3089 C C . HIS B 1 166 ? -1.682 2.98 -5.562 1 97.81 166 HIS B C 1
ATOM 3091 O O . HIS B 1 166 ? -2.252 2.496 -4.582 1 97.81 166 HIS B O 1
ATOM 3097 N N . ALA B 1 167 ? -0.727 3.945 -5.422 1 97.81 167 ALA B N 1
ATOM 3098 C CA . ALA B 1 167 ? -0.302 4.414 -4.105 1 97.81 167 ALA B CA 1
ATOM 3099 C C . ALA B 1 167 ? -1.192 5.551 -3.611 1 97.81 167 ALA B C 1
ATOM 3101 O O . ALA B 1 167 ? -2.119 5.328 -2.83 1 97.81 167 ALA B O 1
ATOM 3102 N N . GLU B 1 168 ? -1.11 6.766 -4.23 1 98.19 168 GLU B N 1
ATOM 3103 C CA . GLU B 1 168 ? -1.802 7.949 -3.727 1 98.19 168 GLU B CA 1
ATOM 3104 C C . GLU B 1 168 ? -3.314 7.793 -3.844 1 98.19 168 GLU B C 1
ATOM 3106 O O . GLU B 1 168 ? -4.055 8.148 -2.922 1 98.19 168 GLU B O 1
ATOM 3111 N N . PRO B 1 169 ? -3.871 7.227 -4.941 1 97.25 169 PRO B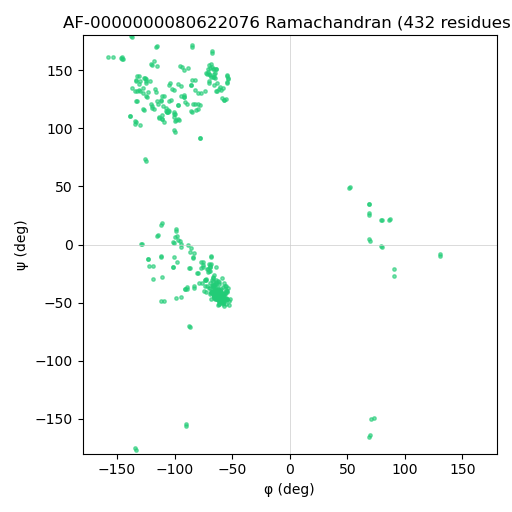 N 1
ATOM 3112 C CA . PRO B 1 169 ? -5.328 7.098 -5.023 1 97.25 169 PRO B CA 1
ATOM 3113 C C . PRO B 1 169 ? -5.91 6.246 -3.898 1 97.25 169 PRO B C 1
ATOM 3115 O O . PRO B 1 169 ? -6.965 6.578 -3.352 1 97.25 169 PRO B O 1
ATOM 3118 N N . ALA B 1 170 ? -5.223 5.137 -3.551 1 98.31 170 ALA B N 1
ATOM 3119 C CA . ALA B 1 170 ? -5.711 4.277 -2.477 1 98.31 170 ALA B CA 1
ATOM 3120 C C . ALA B 1 170 ? -5.688 5.008 -1.137 1 98.31 170 ALA B C 1
ATOM 3122 O O . ALA B 1 170 ? -6.613 4.875 -0.334 1 98.31 170 ALA B O 1
ATOM 3123 N N . ILE B 1 171 ? -4.629 5.766 -0.911 1 98.69 171 ILE B N 1
ATOM 3124 C CA . ILE B 1 171 ? -4.504 6.547 0.315 1 98.69 171 ILE B CA 1
ATOM 3125 C C . ILE B 1 171 ? -5.648 7.551 0.406 1 98.69 171 ILE B C 1
ATOM 3127 O O . ILE B 1 171 ? -6.332 7.629 1.429 1 98.69 171 ILE B O 1
ATOM 3131 N N . LYS B 1 172 ? -5.895 8.289 -0.676 1 98.31 172 LYS B N 1
ATOM 3132 C CA . LYS B 1 172 ? -6.918 9.328 -0.69 1 98.31 172 LYS B CA 1
ATOM 3133 C C . LYS B 1 172 ? -8.305 8.742 -0.461 1 98.31 172 LYS B C 1
ATOM 3135 O O . LYS B 1 172 ? -9.117 9.312 0.263 1 98.31 172 LYS B O 1
ATOM 3140 N N . THR B 1 173 ? -8.578 7.578 -1.036 1 98 173 THR B N 1
ATOM 3141 C CA . THR B 1 173 ? -9.875 6.934 -0.842 1 98 173 THR B CA 1
ATOM 3142 C C . THR B 1 173 ? -10.109 6.621 0.633 1 98 173 THR B C 1
ATOM 3144 O O . THR B 1 173 ? -11.156 6.949 1.186 1 98 173 THR B O 1
ATOM 3147 N N . ALA B 1 174 ? -9.125 6 1.329 1 98.38 174 ALA B N 1
ATOM 3148 C CA . ALA B 1 174 ? -9.273 5.59 2.723 1 98.38 174 ALA B CA 1
ATOM 3149 C C . ALA B 1 174 ? -9.438 6.797 3.639 1 98.38 174 ALA B C 1
ATOM 3151 O O . ALA B 1 174 ? -10.289 6.797 4.531 1 98.38 174 ALA B O 1
ATOM 3152 N N . PHE B 1 175 ? -8.672 7.852 3.369 1 98.69 175 PHE B N 1
ATOM 3153 C CA . PHE B 1 175 ? -8.734 9.008 4.25 1 98.69 175 PHE B CA 1
ATOM 3154 C C . PHE B 1 175 ? -9.969 9.852 3.955 1 98.69 175 PHE B C 1
ATOM 3156 O O . PHE B 1 175 ? -10.539 10.461 4.859 1 98.69 175 PHE B O 1
ATOM 3163 N N . ASN B 1 176 ? -10.375 9.906 2.713 1 98.12 176 ASN B N 1
ATOM 3164 C CA . ASN B 1 176 ? -11.656 10.531 2.396 1 98.12 176 ASN B CA 1
ATOM 3165 C C . ASN B 1 176 ? -12.812 9.828 3.096 1 98.12 176 ASN B C 1
ATOM 3167 O O . ASN B 1 176 ? -13.719 10.477 3.609 1 98.12 176 ASN B O 1
ATOM 3171 N N . PHE B 1 177 ? -12.781 8.57 3.123 1 97.19 177 PHE B N 1
ATOM 3172 C CA . PHE B 1 177 ? -13.812 7.754 3.754 1 97.19 177 PHE B CA 1
ATOM 3173 C C . PHE B 1 177 ? -13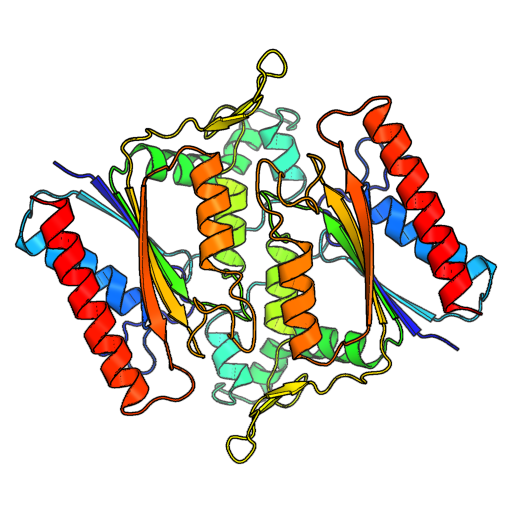.992 8.141 5.219 1 97.19 177 PHE B C 1
ATOM 3175 O O . PHE B 1 177 ? -15.109 8.188 5.723 1 97.19 177 PHE B O 1
ATOM 3182 N N . ILE B 1 178 ? -12.852 8.5 5.863 1 98.19 178 ILE B N 1
ATOM 3183 C CA . ILE B 1 178 ? -12.969 8.773 7.289 1 98.19 178 ILE B CA 1
ATOM 3184 C C . ILE B 1 178 ? -13.102 10.273 7.52 1 98.19 178 ILE B C 1
ATOM 3186 O O . ILE B 1 178 ? -13.117 10.742 8.664 1 98.19 178 ILE B O 1
ATOM 3190 N N . GLY B 1 179 ? -13.172 11.07 6.453 1 97.75 179 GLY B N 1
ATOM 3191 C CA . GLY B 1 179 ? -13.672 12.422 6.672 1 97.75 179 GLY B CA 1
ATOM 3192 C C . GLY B 1 179 ? -12.789 13.492 6.066 1 97.75 179 GLY B C 1
ATOM 3193 O O . GLY B 1 179 ? -13.18 14.664 6.004 1 97.75 179 GLY B O 1
ATOM 3194 N N . ILE B 1 180 ? -11.594 13.102 5.562 1 98.44 180 ILE B N 1
ATOM 3195 C CA . ILE B 1 180 ? -10.727 14.109 4.961 1 98.44 180 ILE B CA 1
ATOM 3196 C C . ILE B 1 180 ? -11.242 14.469 3.568 1 98.44 180 ILE B C 1
ATOM 3198 O O . ILE B 1 180 ? -11.5 13.586 2.746 1 98.44 180 ILE B O 1
ATOM 3202 N N . GLU B 1 181 ? -11.352 15.789 3.338 1 97.5 181 GLU B N 1
ATOM 3203 C CA . GLU B 1 181 ? -11.914 16.234 2.062 1 97.5 181 GLU B CA 1
ATOM 3204 C C . GLU B 1 181 ? -10.914 17.062 1.275 1 97.5 181 GLU B C 1
ATOM 3206 O O . GLU B 1 181 ? -11.086 17.281 0.076 1 97.5 181 GLU B O 1
ATOM 3211 N N . LYS B 1 182 ? -9.898 17.578 1.888 1 98.44 182 LYS B N 1
ATOM 3212 C CA . LYS B 1 182 ? -8.898 18.422 1.246 1 98.44 182 LYS B CA 1
ATOM 3213 C C . LYS B 1 182 ? -7.559 17.688 1.135 1 98.44 182 LYS B C 1
ATOM 3215 O O . LYS B 1 182 ? -6.969 17.312 2.146 1 98.44 182 LYS B O 1
ATOM 3220 N N . PHE B 1 183 ? -7.156 17.531 -0.122 1 98.69 183 PHE B N 1
ATOM 3221 C CA . PHE B 1 183 ? -5.906 16.828 -0.388 1 98.69 183 PHE B CA 1
ATOM 3222 C C . PHE B 1 183 ? -4.988 17.688 -1.26 1 98.69 183 PHE B C 1
ATOM 3224 O O . PHE B 1 183 ? -5.453 18.391 -2.15 1 98.69 183 PHE B O 1
ATOM 3231 N N . HIS B 1 184 ? -3.746 17.641 -1.027 1 98.81 184 HIS B N 1
ATOM 3232 C CA . HIS B 1 184 ? -2.67 18.078 -1.903 1 98.81 184 HIS B CA 1
ATOM 3233 C C . HIS B 1 184 ? -1.654 16.969 -2.145 1 98.81 184 HIS B C 1
ATOM 3235 O O . HIS B 1 184 ? -1.33 16.219 -1.229 1 98.81 184 HIS B O 1
ATOM 3241 N N . GLU B 1 185 ? -1.159 16.906 -3.295 1 98.62 185 GLU B N 1
ATOM 3242 C CA . GLU B 1 185 ? -0.204 15.867 -3.668 1 98.62 185 GLU B CA 1
ATOM 3243 C C . GLU B 1 185 ? 0.997 16.453 -4.398 1 98.62 185 GLU B C 1
ATOM 3245 O O . GLU B 1 185 ? 0.837 17.281 -5.301 1 98.62 185 GLU B O 1
ATOM 3250 N N . ILE B 1 186 ? 2.111 16.094 -4.02 1 98.81 186 ILE B N 1
ATOM 3251 C CA . ILE B 1 186 ? 3.377 16.422 -4.668 1 98.81 186 ILE B CA 1
ATOM 3252 C C . ILE B 1 186 ? 4.262 15.172 -4.719 1 98.81 186 ILE B C 1
ATOM 3254 O O . ILE B 1 186 ? 4.41 14.469 -3.721 1 98.81 186 ILE B O 1
ATOM 3258 N N . ALA B 1 187 ? 4.891 14.898 -5.855 1 98.62 187 ALA B N 1
ATOM 3259 C CA . ALA B 1 187 ? 5.695 13.688 -6.012 1 98.62 187 ALA B CA 1
ATOM 3260 C C . ALA B 1 187 ? 7.043 14 -6.652 1 98.62 187 ALA B C 1
ATOM 3262 O O . ALA B 1 187 ? 7.133 14.867 -7.527 1 98.62 187 ALA B O 1
ATOM 3263 N N . ILE B 1 188 ? 8.07 13.352 -6.199 1 98.62 188 ILE B N 1
ATOM 3264 C CA . ILE B 1 188 ? 9.336 13.219 -6.914 1 98.62 188 ILE B CA 1
ATOM 3265 C C . ILE B 1 188 ? 9.32 11.945 -7.758 1 98.62 188 ILE B C 1
ATOM 3267 O O . ILE B 1 188 ? 8.977 10.867 -7.262 1 98.62 188 ILE B O 1
ATOM 3271 N N . GLU B 1 189 ? 9.648 12.031 -9.039 1 96.88 189 GLU B N 1
ATOM 3272 C CA . GLU B 1 189 ? 9.719 10.898 -9.961 1 96.88 189 GLU B CA 1
ATOM 3273 C C . GLU B 1 189 ? 11.141 10.688 -10.477 1 96.88 189 GLU B C 1
ATOM 3275 O O . GLU B 1 189 ? 12.055 11.422 -10.102 1 96.88 189 GLU B O 1
ATOM 3280 N N . TYR B 1 190 ? 11.414 9.586 -11.164 1 93.88 190 TYR B N 1
ATOM 3281 C CA . TYR B 1 190 ? 12.641 9.289 -11.883 1 93.88 190 TYR B CA 1
ATOM 3282 C C . TYR B 1 190 ? 13.734 8.805 -10.93 1 93.88 190 TYR B C 1
ATOM 3284 O O . TYR B 1 190 ? 14.922 8.883 -11.25 1 93.88 190 TYR B O 1
ATOM 3292 N N . GLN B 1 191 ? 13.352 8.336 -9.812 1 93.5 191 GLN B N 1
ATOM 3293 C CA . GLN B 1 191 ? 14.367 7.859 -8.875 1 93.5 191 GLN B CA 1
ATOM 3294 C C . GLN B 1 191 ? 15.211 6.754 -9.5 1 93.5 191 GLN B C 1
ATOM 3296 O O . GLN B 1 191 ? 16.422 6.711 -9.305 1 93.5 191 GLN B O 1
ATOM 3301 N N . GLU B 1 192 ? 14.648 5.812 -10.211 1 87.56 192 GLU B N 1
ATOM 3302 C CA . GLU B 1 192 ? 15.359 4.688 -10.82 1 87.56 192 GLU B CA 1
ATOM 3303 C C . GLU B 1 192 ? 16.25 5.148 -11.969 1 87.56 192 GLU B C 1
ATOM 3305 O O . GLU B 1 192 ? 17.188 4.449 -12.359 1 87.56 192 GLU B O 1
ATOM 3310 N N . PHE B 1 193 ? 15.945 6.23 -12.508 1 87.38 193 PHE B N 1
ATOM 3311 C CA . PHE B 1 193 ? 16.688 6.73 -13.656 1 87.38 193 PHE B CA 1
ATOM 3312 C C . PHE B 1 193 ? 17.875 7.586 -13.203 1 87.38 193 PHE B C 1
ATOM 3314 O O . PHE B 1 193 ? 18.938 7.562 -13.82 1 87.38 193 PHE B O 1
ATOM 3321 N N . GLY B 1 194 ? 17.625 8.367 -12.133 1 92 194 GLY B N 1
ATOM 3322 C CA . GLY B 1 194 ? 18.672 9.242 -11.617 1 92 194 GLY B CA 1
ATOM 3323 C C . GLY B 1 194 ? 19 10.398 -12.547 1 92 194 GLY B C 1
ATOM 3324 O O . GLY B 1 194 ? 18.125 10.898 -13.25 1 92 194 GLY B O 1
ATOM 3325 N N . GLY B 1 195 ? 20.156 11.016 -12.289 1 95.12 195 GLY B N 1
ATOM 3326 C CA . GLY B 1 195 ? 20.672 12.039 -13.188 1 95.12 195 GLY B CA 1
ATOM 3327 C C . GLY B 1 195 ? 19.875 13.328 -13.148 1 95.12 195 GLY B C 1
ATOM 3328 O O . GLY B 1 195 ? 19.328 13.695 -12.117 1 95.12 195 GLY B O 1
ATOM 3329 N N . GLU B 1 196 ? 19.906 13.969 -14.312 1 97.5 196 GLU B N 1
ATOM 3330 C CA . GLU B 1 196 ? 19.312 15.289 -14.445 1 97.5 196 GLU B CA 1
ATOM 3331 C C . GLU B 1 196 ? 17.797 15.234 -14.281 1 97.5 196 GLU B C 1
ATOM 3333 O O . GLU B 1 196 ? 17.188 16.156 -13.719 1 97.5 196 GLU B O 1
ATOM 3338 N N . LEU B 1 197 ? 17.234 14.164 -14.789 1 96.31 197 LEU B N 1
ATOM 3339 C CA . LEU B 1 197 ? 15.789 14.031 -14.68 1 96.31 197 LEU B CA 1
ATOM 3340 C C . LEU B 1 197 ? 15.352 13.977 -13.219 1 96.31 197 LEU B C 1
ATOM 3342 O O . LEU B 1 197 ? 14.398 14.656 -12.82 1 96.31 197 LEU B O 1
ATOM 3346 N N . LEU B 1 198 ? 16.031 13.258 -12.469 1 97.19 198 LEU B N 1
ATOM 3347 C CA . LEU B 1 198 ? 15.734 13.188 -11.047 1 97.19 198 LEU B CA 1
ATOM 3348 C C . LEU B 1 198 ? 15.984 14.531 -10.375 1 97.19 198 LEU B C 1
ATOM 3350 O O . LEU B 1 198 ? 15.164 15 -9.578 1 97.19 198 LEU B O 1
ATOM 3354 N N . ALA B 1 199 ? 17.125 15.086 -10.719 1 97.69 199 ALA B N 1
ATOM 3355 C CA . ALA B 1 199 ? 17.484 16.375 -10.125 1 97.69 199 ALA B CA 1
ATOM 3356 C C . ALA B 1 199 ? 16.391 17.406 -10.406 1 97.69 199 ALA B C 1
ATOM 3358 O O . ALA B 1 199 ? 16.016 18.172 -9.508 1 97.69 199 ALA B O 1
ATOM 3359 N N . GLN B 1 200 ? 15.914 17.453 -11.523 1 98.5 200 GLN B N 1
ATOM 3360 C CA . GLN B 1 200 ? 14.859 18.375 -11.898 1 98.5 200 GLN B CA 1
ATOM 3361 C C . GLN B 1 200 ? 13.562 18.078 -11.164 1 98.5 200 GLN B C 1
ATOM 3363 O O . GLN B 1 200 ? 12.852 18.984 -10.734 1 98.5 200 GLN B O 1
ATOM 3368 N N . SER B 1 201 ? 13.281 16.766 -11.109 1 98.5 201 SER B N 1
ATOM 3369 C CA . SER B 1 201 ? 12.07 16.359 -10.406 1 98.5 201 SER B CA 1
ATOM 3370 C C . SER B 1 201 ? 12.125 16.766 -8.93 1 98.5 201 SER B C 1
ATOM 3372 O O . SER B 1 201 ? 11.133 17.219 -8.367 1 98.5 201 SER B O 1
ATOM 3374 N N . ILE B 1 202 ? 13.234 16.625 -8.312 1 98.62 202 ILE B N 1
ATOM 3375 C CA . ILE B 1 202 ? 13.445 17.031 -6.922 1 98.62 202 ILE B CA 1
ATOM 3376 C C . ILE B 1 202 ? 13.234 18.531 -6.777 1 98.62 202 ILE B C 1
ATOM 3378 O O . ILE B 1 202 ? 12.492 18.984 -5.898 1 98.62 202 ILE B O 1
ATOM 3382 N N . GLN B 1 203 ? 13.914 19.25 -7.641 1 98.62 203 GLN B N 1
ATOM 3383 C CA . GLN B 1 203 ? 13.805 20.703 -7.582 1 98.62 203 GLN B CA 1
ATOM 3384 C C . GLN B 1 203 ? 12.359 21.156 -7.742 1 98.62 203 GLN B C 1
ATOM 3386 O O . GLN B 1 203 ? 11.883 22.016 -6.996 1 98.62 203 GLN B O 1
ATOM 3391 N N . ALA B 1 204 ? 11.672 20.594 -8.656 1 98.81 204 ALA B N 1
ATOM 3392 C CA . ALA B 1 204 ? 10.273 20.953 -8.898 1 98.81 204 ALA B CA 1
ATOM 3393 C C . ALA B 1 204 ? 9.406 20.625 -7.684 1 98.81 204 ALA B C 1
ATOM 3395 O O . ALA B 1 204 ? 8.57 21.438 -7.273 1 98.81 204 ALA B O 1
ATOM 3396 N N . ALA B 1 205 ? 9.562 19.469 -7.156 1 98.88 205 ALA B N 1
ATOM 3397 C CA . ALA B 1 205 ? 8.773 19.062 -5.996 1 98.88 205 ALA B CA 1
ATOM 3398 C C . ALA B 1 205 ? 9.062 19.953 -4.793 1 98.88 205 ALA B C 1
ATOM 3400 O O . ALA B 1 205 ? 8.148 20.281 -4.027 1 98.88 205 ALA B O 1
ATOM 3401 N N . GLU B 1 206 ? 10.297 20.312 -4.602 1 98.81 206 GLU B N 1
ATOM 3402 C CA . GLU B 1 206 ? 10.641 21.203 -3.51 1 98.81 206 GLU B CA 1
ATOM 3403 C C . GLU B 1 206 ? 9.969 22.562 -3.684 1 98.81 206 GLU B C 1
ATOM 3405 O O . GLU B 1 206 ? 9.43 23.125 -2.727 1 98.81 206 GLU B O 1
ATOM 3410 N N . GLN B 1 207 ? 10.055 23.078 -4.844 1 98.88 207 GLN B N 1
ATOM 3411 C CA . GLN B 1 207 ? 9.43 24.375 -5.105 1 98.88 207 GLN B CA 1
ATOM 3412 C C . GLN B 1 207 ? 7.926 24.312 -4.867 1 98.88 207 GLN B C 1
ATOM 3414 O O . GLN B 1 207 ? 7.344 25.219 -4.277 1 98.88 207 GLN B O 1
ATOM 3419 N N . LYS B 1 208 ? 7.258 23.25 -5.359 1 98.88 208 LYS B N 1
ATOM 3420 C CA . LYS B 1 208 ? 5.828 23.078 -5.133 1 98.88 208 LYS B CA 1
ATOM 3421 C C . LYS B 1 208 ? 5.516 22.969 -3.643 1 98.88 208 LYS B C 1
ATOM 3423 O O . LYS B 1 208 ? 4.496 23.484 -3.18 1 98.88 208 LYS B O 1
ATOM 3428 N N . THR B 1 209 ? 6.391 22.25 -2.881 1 98.88 209 THR B N 1
ATOM 3429 C CA . THR B 1 209 ? 6.191 22.094 -1.445 1 98.88 209 THR B CA 1
ATOM 3430 C C . THR B 1 209 ? 6.285 23.438 -0.733 1 98.88 209 THR B C 1
ATOM 3432 O O . THR B 1 209 ? 5.434 23.766 0.098 1 98.88 209 THR B O 1
ATOM 3435 N N . ILE B 1 210 ? 7.273 24.234 -1.067 1 98.62 210 ILE B N 1
ATOM 3436 C CA . ILE B 1 210 ? 7.457 25.562 -0.48 1 98.62 210 ILE B CA 1
ATOM 3437 C C . ILE B 1 210 ? 6.238 26.438 -0.784 1 98.62 210 ILE B C 1
ATOM 3439 O O . ILE B 1 210 ? 5.684 27.078 0.114 1 98.62 210 ILE B O 1
ATOM 3443 N N . ALA B 1 211 ? 5.816 26.422 -2.021 1 98.69 211 ALA B N 1
ATOM 3444 C CA . ALA B 1 211 ? 4.66 27.219 -2.434 1 98.69 211 ALA B CA 1
ATOM 3445 C C . ALA B 1 211 ? 3.402 26.781 -1.689 1 98.69 211 ALA B C 1
ATOM 3447 O O . ALA B 1 211 ? 2.586 27.625 -1.291 1 98.69 211 ALA B O 1
ATOM 3448 N N . LEU B 1 212 ? 3.232 25.484 -1.55 1 98.75 212 LEU B N 1
ATOM 3449 C CA . LEU B 1 212 ? 2.059 24.969 -0.859 1 98.75 212 LEU B CA 1
ATOM 3450 C C . LEU B 1 212 ? 2.027 25.438 0.591 1 98.75 212 LEU B C 1
ATOM 3452 O O . LEU B 1 212 ? 0.975 25.828 1.097 1 98.75 212 LEU B O 1
ATOM 3456 N N . VAL B 1 213 ? 3.113 25.359 1.234 1 98.38 213 VAL B N 1
ATOM 3457 C CA . VAL B 1 213 ? 3.188 25.797 2.623 1 98.38 213 VAL B CA 1
ATOM 3458 C C . VAL B 1 213 ? 2.807 27.281 2.715 1 98.38 213 VAL B C 1
ATOM 3460 O O . VAL B 1 213 ? 2.053 27.672 3.605 1 98.38 213 VAL B O 1
ATOM 3463 N N . GLN B 1 214 ? 3.312 28.094 1.84 1 97.31 214 GLN B N 1
ATOM 3464 C CA . GLN B 1 214 ? 2.98 29.516 1.822 1 97.31 214 GLN B CA 1
ATOM 3465 C C . GLN B 1 214 ? 1.483 29.719 1.627 1 97.31 214 GLN B C 1
ATOM 3467 O O . GLN B 1 214 ? 0.878 30.562 2.293 1 97.31 214 GLN B O 1
ATOM 3472 N N . ASP B 1 215 ? 0.952 28.969 0.756 1 97.31 215 ASP B N 1
ATOM 3473 C CA . ASP B 1 215 ? -0.477 29.078 0.479 1 97.31 215 ASP B CA 1
ATOM 3474 C C . ASP B 1 215 ? -1.306 28.688 1.701 1 97.31 215 ASP B C 1
ATOM 3476 O O . ASP B 1 215 ? -2.34 29.297 1.978 1 97.31 215 ASP B O 1
ATOM 3480 N N . LEU B 1 216 ? -0.933 27.578 2.475 1 96.31 216 LEU B N 1
ATOM 3481 C CA . LEU B 1 216 ? -1.689 27.047 3.598 1 96.31 216 LEU B CA 1
ATOM 3482 C C . LEU B 1 216 ? -1.602 27.969 4.809 1 96.31 216 LEU B C 1
ATOM 3484 O O . LEU B 1 216 ? -2.43 27.891 5.719 1 96.31 216 LEU B O 1
ATOM 3488 N N . GLN B 1 217 ? -0.592 28.844 4.891 1 94.25 217 GLN B N 1
ATOM 3489 C CA . GLN B 1 217 ? -0.418 29.719 6.043 1 94.25 217 GLN B CA 1
ATOM 3490 C C . GLN B 1 217 ? -0.938 31.125 5.75 1 94.25 217 GLN B C 1
ATOM 3492 O O . GLN B 1 217 ? -0.94 31.984 6.629 1 94.25 217 GLN B O 1
ATOM 3497 N N . HIS B 1 218 ? -1.254 31.438 4.539 1 83.81 218 HIS B N 1
ATOM 3498 C CA . HIS B 1 218 ? -1.877 32.719 4.234 1 83.81 218 HIS B CA 1
ATOM 3499 C C . HIS B 1 218 ? -3.398 32.625 4.297 1 83.81 218 HIS B C 1
ATOM 3501 O O . HIS B 1 218 ? -4.062 33.531 4.801 1 83.81 218 HIS B O 1
#

Foldseek 3Di:
DFEEEEEEADLAPACPPPDVVHDLLVVLSVLLVVLLCVVPVVYHYHYHYCNVPFDDADDPQQVCLLVPNHPDVVSSCVSLVVLVVLLVSQQRGQEYEYRFEDDPLAGDPSVVRNLVSPPGDPRQWHACPVDPPRIGADHDQSHEYEYEYEYQADDQVPPPPPDHRHYVVVVCVSNVRNRHDHYHYAYQYNNNPDDPNNVVSSVVSSVVSSVVSVVVVD/DFEEEEEEADLAPACPPVDVVHDLLVVLSVLLVVLLCVVPVVYHYHYHYCNVPFDDAQDPQQVCLLVPNHPDVVSSCVSLVVLVVLLVSQLRGQEYEYRFEDDPLAGDPSVVRNLVSPPGDPRQWHAQPVDPPRIGADHDQSHEYEYEYEYQADDQVPPPPPDHRHYVVVVCVSNVRNRHDHYHYAYQHNNNPDDPNNVVSSVVSSVVSSVVSVVVVD

Radius of gyration: 22.17 Å; Cα contacts (8 Å, |Δi|>4): 850; chains: 2; bounding box: 59×68×54 Å

Organism: Caenorhabditis remanei (NCBI:txid31234)